Protein 3BEV (pdb70)

B-factor: mean 26.16, std 9.42, range [7.34, 60.0]

InterPro domains:
  IPR001039 MHC class I alpha chain, alpha1 alpha2 domains [PR01638] (79-108)
  IPR001039 MHC class I alpha chain, alpha1 alpha2 domains [PR01638] (110-126)
  IPR001039 MHC class I alpha chain, alpha1 alpha2 domains [PR01638] (130-147)
  IPR001039 MHC class I alpha chain, alpha1 alpha2 domains [PR01638] (175-193)
  IPR003006 Immunoglobulin/major histocompatibility complex, conserved site [PS00290] (274-280)
  IPR003597 Immunoglobulin C1-set [PF07654] (217-283)
  IPR003597 Immunoglobulin C1-set [SM00407] (215-286)
  IPR007110 Immunoglobulin-like domain [PS50835] (203-282)
  IPR011161 MHC class I-like antigen recognition-like [PF00129] (23-197)
  IPR011162 MHC classes I/II-like antigen recognition protein [SSF54452] (21-196)
  IPR013783 Immunoglobulin-like fold [G3DSA:2.60.40.10] (200-289)
  IPR036179 Immunoglobulin-like domain superfamily [SSF48726] (212-293)
  IPR037055 MHC class I-like antigen recognition-like superfamily [G3DSA:3.30.500.10] (20-199)
  IPR050208 Antigen-presenting and immune regulatory MHC class I-related [PTHR16675] (13-325)

GO terms:
  GO:0009986 cell surface (C, IDA)
  GO:0042605 peptide antigen binding (F, IDA)

Sequence (384 aa):
ELHTLRYIRTAMTDPGPGLPWFVDVGYVDGELFMHYNSTARRAVPRTEWIAANTDQQYWDRETQIVQGSEQINRENLDILRRRYNQTGGSHTVQWMSGCDILEDGTIRGYHQAAYDGRDFVAFDKGTMTLTAAVPEAVPTKRKWEEGGYAEGLKQYLEETCVEWLRRYVEYGKAELGRRERPEVRVWGKEADGILTLSCRAHGFYPRPIVVSWLKDGAVRGQDAQSGGIVPNGDGTYHTWVTIDAQPGDGDKYQCRVEHASLPQPGLYSWRSGGMDLTPKVQVYSRFPASAGTKNVLNCFAAGFHPPKISITLMKDGVPMEGAQYSDMSFNDDWTFQRLVHADFTPSSGSTYACKVEHETLKEPQVYKWDPEFGHAEEYGAETL

Structure (mmCIF, N/CA/C/O backbone):
data_3BEV
#
_entry.id   3BEV
#
_cell.length_a   71.306
_cell.length_b   72.199
_cell.length_c   72.711
_cell.angle_alpha   90.000
_cell.angle_beta   90.000
_cell.angle_gamma   90.000
#
_symmetry.space_group_name_H-M   'P 21 21 21'
#
loop_
_entity.id
_entity.type
_entity.pdbx_description
1 polymer 'Major histocompatibility complex class I glycoprotein haplotype B21'
2 polymer Beta-2-microglobulin
3 polymer 'Hemoglobin subunit alpha-A'
4 water water
#
loop_
_atom_site.group_PDB
_atom_site.id
_atom_site.type_symbol
_atom_site.label_atom_id
_atom_site.label_alt_id
_atom_site.label_comp_id
_atom_site.label_asym_id
_atom_site.label_entity_id
_atom_site.label_seq_id
_atom_site.pdbx_PDB_ins_code
_atom_site.Cartn_x
_atom_site.Cartn_y
_atom_site.Cartn_z
_atom_site.occupancy
_atom_site.B_iso_or_equiv
_atom_site.auth_seq_id
_atom_site.auth_comp_id
_atom_site.auth_asym_id
_atom_site.auth_atom_id
_atom_site.pdbx_PDB_model_num
ATOM 1 N N . GLU A 1 1 ? -2.255 21.730 18.244 1.00 51.20 1 GLU A N 1
ATOM 2 C CA . GLU A 1 1 ? -1.683 20.973 17.092 1.00 52.25 1 GLU A CA 1
ATOM 3 C C . GLU A 1 1 ? -1.934 21.789 15.804 1.00 49.95 1 GLU A C 1
ATOM 4 O O . GLU A 1 1 ? -1.829 23.023 15.828 1.00 50.20 1 GLU A O 1
ATOM 10 N N . LEU A 1 2 ? -2.255 21.119 14.696 1.00 48.10 2 LEU A N 1
ATOM 11 C CA . LEU A 1 2 ? -2.537 21.741 13.417 1.00 44.98 2 LEU A CA 1
ATOM 12 C C . LEU A 1 2 ? -3.888 21.212 13.012 1.00 42.17 2 LEU A C 1
ATOM 13 O O . LEU A 1 2 ? -4.167 20.004 13.067 1.00 42.15 2 LEU A O 1
ATOM 18 N N . HIS A 1 3 ? -4.700 22.180 12.611 1.00 36.57 3 HIS A N 1
ATOM 19 C CA . HIS A 1 3 ? -6.052 21.947 12.151 1.00 34.76 3 HIS A CA 1
ATOM 20 C C . HIS A 1 3 ? -6.178 22.618 10.788 1.00 32.43 3 HIS A C 1
ATOM 21 O O . HIS A 1 3 ? -5.577 23.670 10.512 1.00 33.53 3 HIS A O 1
ATOM 28 N N . THR A 1 4 ? -6.973 21.959 9.953 1.00 28.71 4 THR A N 1
ATOM 29 C CA . THR A 1 4 ? -7.239 22.367 8.583 1.00 25.86 4 THR A CA 1
ATOM 30 C C . THR A 1 4 ? -8.738 22.403 8.333 1.00 24.27 4 THR A C 1
ATOM 31 O O . THR A 1 4 ? -9.468 21.535 8.818 1.00 24.52 4 THR A O 1
ATOM 35 N N . LEU A 1 5 ? -9.163 23.422 7.586 1.00 22.55 5 LEU A N 1
ATOM 36 C CA . LEU A 1 5 ? -10.541 23.569 7.112 1.00 23.01 5 LEU A CA 1
ATOM 37 C C . LEU A 1 5 ? -10.432 23.605 5.590 1.00 20.09 5 LEU A C 1
ATOM 38 O O . LEU A 1 5 ? -9.692 24.424 5.045 1.00 24.27 5 LEU A O 1
ATOM 43 N N . ARG A 1 6 ? -11.168 22.711 4.936 1.00 22.54 6 ARG A N 1
ATOM 44 C CA . ARG A 1 6 ? -11.163 22.572 3.476 1.00 24.60 6 ARG A CA 1
ATOM 45 C C . ARG A 1 6 ? -12.536 22.448 2.850 1.00 21.28 6 ARG A C 1
ATOM 46 O O . ARG A 1 6 ? -13.329 21.616 3.281 1.00 24.50 6 ARG A O 1
ATOM 54 N N . TYR A 1 7 ? -12.783 23.286 1.845 1.00 20.86 7 TYR A N 1
ATOM 55 C CA . TYR A 1 7 ? -13.987 23.202 1.020 1.00 19.11 7 TYR A CA 1
ATOM 56 C C . TYR A 1 7 ? -13.542 22.927 -0.408 1.00 17.80 7 TYR A C 1
ATOM 57 O O . TYR A 1 7 ? -12.781 23.710 -0.983 1.00 20.62 7 TYR A O 1
ATOM 66 N N . ILE A 1 8 ? -14.016 21.807 -0.946 1.00 18.81 8 ILE A N 1
ATOM 67 C CA . ILE A 1 8 ? -13.716 21.409 -2.331 1.00 21.35 8 ILE A CA 1
ATOM 68 C C . ILE A 1 8 ? -15.046 21.354 -3.101 1.00 19.46 8 ILE A C 1
ATOM 69 O O . ILE A 1 8 ? -16.036 20.852 -2.570 1.00 20.52 8 ILE A O 1
ATOM 74 N N . ARG A 1 9 ? -15.041 21.865 -4.331 1.00 17.82 9 ARG A N 1
ATOM 75 C CA . ARG A 1 9 ? -16.209 21.923 -5.208 1.00 17.88 9 ARG A CA 1
ATOM 76 C C . ARG A 1 9 ? -15.812 21.555 -6.627 1.00 18.22 9 ARG A C 1
ATOM 77 O O . ARG A 1 9 ? -14.725 21.933 -7.088 1.00 14.24 9 ARG A O 1
ATOM 85 N N . THR A 1 10 ? -16.702 20.826 -7.298 1.00 16.54 10 THR A N 1
ATOM 86 C CA . THR A 1 10 ? -16.520 20.424 -8.696 1.00 17.61 10 THR A CA 1
ATOM 87 C C . THR A 1 10 ? -17.811 20.690 -9.462 1.00 19.25 10 THR A C 1
ATOM 88 O O . THR A 1 10 ? -18.891 20.309 -9.005 1.00 19.07 10 THR A O 1
ATOM 92 N N . ALA A 1 11 ? -17.659 21.347 -10.610 1.00 18.06 11 ALA A N 1
ATOM 93 C CA . ALA A 1 11 ? -18.717 21.579 -11.584 1.00 17.47 11 ALA A CA 1
ATOM 94 C C . ALA A 1 11 ? -18.246 20.811 -12.807 1.00 17.30 11 ALA A C 1
ATOM 95 O O . ALA A 1 11 ? -17.155 21.070 -13.320 1.00 19.91 11 ALA A O 1
ATOM 97 N N . MET A 1 12 ? -19.075 19.872 -13.258 1.00 16.62 12 MET A N 1
ATOM 98 C CA . MET A 1 12 ? -18.764 18.988 -14.397 1.00 19.10 12 MET A CA 1
ATOM 99 C C . MET A 1 12 ? -19.872 18.935 -15.445 1.00 19.79 12 MET A C 1
ATOM 100 O O . MET A 1 12 ? -21.055 18.923 -15.120 1.00 22.07 12 MET A O 1
ATOM 105 N N . THR A 1 13 ? -19.445 18.903 -16.704 1.00 19.95 13 THR A N 1
ATOM 106 C CA . THR A 1 13 ? -20.334 18.786 -17.864 1.00 21.42 13 THR A CA 1
ATOM 107 C C . THR A 1 13 ? -20.893 17.365 -17.992 1.00 22.89 13 THR A C 1
ATOM 108 O O . THR A 1 13 ? -21.997 17.178 -18.517 1.00 21.17 13 THR A O 1
ATOM 112 N N . ASP A 1 14 ? -20.122 16.391 -17.499 1.00 20.36 14 ASP A N 1
ATOM 113 C CA . ASP A 1 14 ? -20.396 14.958 -17.608 1.00 21.04 14 ASP A CA 1
ATOM 114 C C . ASP A 1 14 ? -20.064 14.158 -16.317 1.00 20.20 14 ASP A C 1
ATOM 115 O O . ASP A 1 14 ? -19.020 13.488 -16.257 1.00 19.38 14 ASP A O 1
ATOM 120 N N . PRO A 1 15 ? -20.933 14.225 -15.273 1.00 18.67 15 PRO A N 1
ATOM 121 C CA . PRO A 1 15 ? -20.720 13.517 -13.976 1.00 20.37 15 PRO A CA 1
ATOM 122 C C . PRO A 1 15 ? -20.701 11.969 -13.848 1.00 22.30 15 PRO A C 1
ATOM 123 O O . PRO A 1 15 ? -19.862 11.513 -13.081 1.00 27.91 15 PRO A O 1
ATOM 127 N N . GLY A 1 16 ? -21.482 11.075 -14.457 1.00 26.52 16 GLY A N 1
ATOM 128 C CA . GLY A 1 16 ? -22.570 11.211 -15.404 1.00 30.12 16 GLY A CA 1
ATOM 129 C C . GLY A 1 16 ? -23.917 10.628 -14.991 1.00 30.21 16 GLY A C 1
ATOM 130 O O . GLY A 1 16 ? -24.587 11.278 -14.179 1.00 31.51 16 GLY A O 1
ATOM 131 N N . PRO A 1 17 ? -24.312 9.436 -15.519 1.00 31.52 17 PRO A N 1
ATOM 132 C CA . PRO A 1 17 ? -25.637 8.791 -15.334 1.00 29.85 17 PRO A CA 1
ATOM 133 C C . PRO A 1 17 ? -26.190 8.785 -13.899 1.00 28.08 17 PRO A C 1
ATOM 134 O O . PRO A 1 17 ? -25.674 8.097 -13.011 1.00 29.73 17 PRO A O 1
ATOM 138 N N . GLY A 1 18 ? -27.242 9.580 -13.712 1.00 28.52 18 GLY A N 1
ATOM 139 C CA . GLY A 1 18 ? -27.926 9.766 -12.425 1.00 30.26 18 GLY A CA 1
ATOM 140 C C . GLY A 1 18 ? -27.117 10.382 -11.292 1.00 30.79 18 GLY A C 1
ATOM 141 O O . GLY A 1 18 ? -27.497 10.248 -10.121 1.00 30.00 18 GLY A O 1
ATOM 142 N N . LEU A 1 19 ? -26.016 11.045 -11.649 1.00 27.87 19 LEU A N 1
ATOM 143 C CA . LEU A 1 19 ? -25.106 11.717 -10.719 1.00 25.81 19 LEU A CA 1
ATOM 144 C C . LEU A 1 19 ? -25.178 13.243 -10.864 1.00 23.23 19 LEU A C 1
ATOM 145 O O . LEU A 1 19 ? -25.308 13.721 -11.993 1.00 22.06 19 LEU A O 1
ATOM 150 N N . PRO A 1 20 ? -25.105 14.004 -9.744 1.00 24.29 20 PRO A N 1
ATOM 151 C CA . PRO A 1 20 ? -25.145 15.480 -9.794 1.00 21.86 20 PRO A CA 1
ATOM 152 C C . PRO A 1 20 ? -23.933 16.102 -10.498 1.00 20.64 20 PRO A C 1
ATOM 153 O O . PRO A 1 20 ? -22.808 15.636 -10.292 1.00 20.36 20 PRO A O 1
ATOM 157 N N . TRP A 1 21 ? -24.186 17.132 -11.308 1.00 20.14 21 TRP A N 1
ATOM 158 C CA . TRP A 1 21 ? -23.151 17.847 -12.078 1.00 20.78 21 TRP A CA 1
ATOM 159 C C . TRP A 1 21 ? -22.295 18.778 -11.201 1.00 19.83 21 TRP A C 1
ATOM 160 O O . TRP A 1 21 ? -21.181 19.137 -11.586 1.00 19.55 21 TRP A O 1
ATOM 171 N N . PHE A 1 22 ? -22.821 19.177 -10.042 1.00 19.44 22 PHE A N 1
ATOM 172 C CA . PHE A 1 22 ? -22.119 20.037 -9.089 1.00 16.92 22 PHE A CA 1
ATOM 173 C C . PHE A 1 22 ? -22.169 19.420 -7.698 1.00 20.04 22 PHE A C 1
ATOM 174 O O . PHE A 1 22 ? -23.247 19.061 -7.211 1.00 22.00 22 PHE A O 1
ATOM 182 N N . VAL A 1 23 ? -20.994 19.307 -7.086 1.00 18.82 23 VAL A N 1
ATOM 183 C CA . VAL A 1 23 ? -20.841 18.774 -5.723 1.00 19.58 23 VAL A CA 1
ATOM 184 C C . VAL A 1 23 ? -19.846 19.623 -4.942 1.00 20.25 23 VAL A C 1
ATOM 185 O O . VAL A 1 23 ? -18.805 20.018 -5.469 1.00 16.91 23 VAL A O 1
ATOM 189 N N . ASP A 1 24 ? -20.209 19.883 -3.692 1.00 19.41 24 ASP A N 1
ATOM 190 C CA . ASP A 1 24 ? -19.419 20.637 -2.721 1.00 19.45 24 ASP A CA 1
ATOM 191 C C . ASP A 1 24 ? -19.381 19.791 -1.454 1.00 18.27 24 ASP A C 1
ATOM 192 O O . ASP A 1 24 ? -20.408 19.274 -1.022 1.00 17.36 24 ASP A O 1
ATOM 197 N N . VAL A 1 25 ? -18.184 19.667 -0.891 1.00 19.06 25 VAL A N 1
ATOM 198 C CA . VAL A 1 25 ? -17.916 18.909 0.336 1.00 22.89 25 VAL A CA 1
ATOM 199 C C . VAL A 1 25 ? -16.898 19.628 1.220 1.00 21.80 25 VAL A C 1
ATOM 200 O O . VAL A 1 25 ? -15.926 20.204 0.722 1.00 20.79 25 VAL A O 1
ATOM 204 N N . GLY A 1 26 ? -17.154 19.577 2.525 1.00 22.08 26 GLY A N 1
ATOM 205 C CA . GLY A 1 26 ? -16.320 20.207 3.551 1.00 19.78 26 GLY A CA 1
ATOM 206 C C . GLY A 1 26 ? -15.542 19.237 4.414 1.00 19.32 26 GLY A C 1
ATOM 207 O O . GLY A 1 26 ? -16.062 18.173 4.747 1.00 18.94 26 GLY A O 1
ATOM 208 N N . TYR A 1 27 ? -14.318 19.628 4.771 1.00 20.25 27 TYR A N 1
ATOM 209 C CA . TYR A 1 27 ? -13.401 18.818 5.581 1.00 23.05 27 TYR A CA 1
ATOM 210 C C . TYR A 1 27 ? -12.737 19.562 6.744 1.00 22.06 27 TYR A C 1
ATOM 211 O O . TYR A 1 27 ? -12.192 20.654 6.552 1.00 20.76 27 TYR A O 1
ATOM 220 N N . VAL A 1 28 ? -12.800 18.948 7.927 1.00 24.77 28 VAL A N 1
ATOM 221 C CA . VAL A 1 28 ? -12.123 19.411 9.153 1.00 26.80 28 VAL A CA 1
ATOM 222 C C . VAL A 1 28 ? -11.147 18.287 9.505 1.00 24.71 28 VAL A C 1
ATOM 223 O O . VAL A 1 28 ? -11.583 17.164 9.768 1.00 25.08 28 VAL A O 1
ATOM 227 N N . ASP A 1 29 ? -9.853 18.623 9.498 1.00 28.80 29 ASP A N 1
ATOM 228 C CA . ASP A 1 29 ? -8.684 17.755 9.782 1.00 32.71 29 ASP A CA 1
ATOM 229 C C . ASP A 1 29 ? -8.643 16.491 8.901 1.00 34.02 29 ASP A C 1
ATOM 230 O O . ASP A 1 29 ? -8.180 15.419 9.329 1.00 32.17 29 ASP A O 1
ATOM 235 N N . GLY A 1 30 ? -9.136 16.658 7.672 1.00 32.13 30 GLY A N 1
ATOM 236 C CA . GLY A 1 30 ? -9.271 15.609 6.667 1.00 32.21 30 GLY A CA 1
ATOM 237 C C . GLY A 1 30 ? -10.564 14.819 6.753 1.00 30.17 30 GLY A C 1
ATOM 238 O O . GLY A 1 30 ? -10.771 13.919 5.934 1.00 31.53 30 GLY A O 1
ATOM 239 N N . GLU A 1 31 ? -11.425 15.141 7.719 1.00 31.17 31 GLU A N 1
ATOM 240 C CA . GLU A 1 31 ? -12.703 14.436 7.919 1.00 30.29 31 GLU A CA 1
ATOM 241 C C . GLU A 1 31 ? -13.897 15.210 7.372 1.00 29.90 31 GLU A C 1
ATOM 242 O O . GLU A 1 31 ? -14.102 16.379 7.725 1.00 29.00 31 GLU A O 1
ATOM 248 N N . LEU A 1 32 ? -14.650 14.515 6.517 1.00 28.43 32 LEU A N 1
ATOM 249 C CA . LEU A 1 32 ? -15.872 14.991 5.869 1.00 30.57 32 LEU A CA 1
ATOM 250 C C . LEU A 1 32 ? -16.932 15.346 6.905 1.00 30.35 32 LEU A C 1
ATOM 251 O O . LEU A 1 32 ? -17.241 14.493 7.734 1.00 28.54 32 LEU A O 1
ATOM 256 N N . PHE A 1 33 ? -17.457 16.573 6.843 1.00 30.75 33 PHE A N 1
ATOM 257 C CA . PHE A 1 33 ? -18.486 17.049 7.788 1.00 30.46 33 PHE A CA 1
ATOM 258 C C . PHE A 1 33 ? -19.701 17.718 7.115 1.00 29.53 33 PHE A C 1
ATOM 259 O O . PHE A 1 33 ? -20.763 17.812 7.740 1.00 30.00 33 PHE A O 1
ATOM 267 N N . MET A 1 34 ? -19.556 18.178 5.872 1.00 27.78 34 MET A N 1
ATOM 268 C CA . MET A 1 34 ? -20.681 18.765 5.130 1.00 25.23 34 MET A CA 1
ATOM 269 C C . MET A 1 34 ? -20.646 18.344 3.654 1.00 23.54 34 MET A C 1
ATOM 270 O O . MET A 1 34 ? -19.590 18.035 3.095 1.00 23.50 34 MET A O 1
ATOM 275 N N . HIS A 1 35 ? -21.834 18.358 3.059 1.00 20.96 35 HIS A N 1
ATOM 276 C CA . HIS A 1 35 ? -22.065 18.024 1.660 1.00 23.99 35 HIS A CA 1
ATOM 277 C C . HIS A 1 35 ? -23.192 18.865 1.078 1.00 23.42 35 HIS A C 1
ATOM 278 O O . HIS A 1 35 ? -24.142 19.217 1.782 1.00 25.00 35 HIS A O 1
ATOM 285 N N . TYR A 1 36 ? -23.036 19.164 -0.209 1.00 21.69 36 TYR A N 1
ATOM 286 C CA . TYR A 1 36 ? -24.011 19.826 -1.069 1.00 22.10 36 TYR A CA 1
ATOM 287 C C . TYR A 1 36 ? -23.880 19.221 -2.454 1.00 21.60 36 TYR A C 1
ATOM 288 O O . TYR A 1 36 ? -22.757 19.010 -2.927 1.00 22.27 36 TYR A O 1
ATOM 297 N N . ASN A 1 37 ? -25.021 18.950 -3.085 1.00 21.62 37 ASN A N 1
ATOM 298 C CA . ASN A 1 37 ? -25.045 18.576 -4.511 1.00 23.81 37 ASN A CA 1
ATOM 299 C C . ASN A 1 37 ? -26.173 19.356 -5.221 1.00 24.43 37 ASN A C 1
ATOM 300 O O . ASN A 1 37 ? -27.129 19.805 -4.572 1.00 22.86 37 ASN A O 1
ATOM 305 N N . SER A 1 38 ? -26.036 19.487 -6.542 1.00 23.14 38 SER A N 1
ATOM 306 C CA . SER A 1 38 ? -26.993 20.179 -7.418 1.00 22.10 38 SER A CA 1
ATOM 307 C C . SER A 1 38 ? -28.387 19.528 -7.585 1.00 25.24 38 SER A C 1
ATOM 308 O O . SER A 1 38 ? -29.282 20.167 -8.147 1.00 24.13 38 SER A O 1
ATOM 311 N N . THR A 1 39 ? -28.578 18.292 -7.115 1.00 26.06 39 THR A N 1
ATOM 312 C CA . THR A 1 39 ? -29.868 17.586 -7.206 1.00 29.48 39 THR A CA 1
ATOM 313 C C . THR A 1 39 ? -30.723 17.957 -5.980 1.00 31.50 39 THR A C 1
ATOM 314 O O . THR A 1 39 ? -31.863 18.405 -6.155 1.00 34.08 39 THR A O 1
ATOM 318 N N . ALA A 1 40 ? -30.173 17.770 -4.778 1.00 31.47 40 ALA A N 1
ATOM 319 C CA . ALA A 1 40 ? -30.819 18.117 -3.508 1.00 32.76 40 ALA A CA 1
ATOM 320 C C . ALA A 1 40 ? -30.950 19.631 -3.333 1.00 32.75 40 ALA A C 1
ATOM 321 O O . ALA A 1 40 ? -31.997 20.106 -2.885 1.00 32.07 40 ALA A O 1
ATOM 323 N N . ARG A 1 41 ? -29.883 20.348 -3.697 1.00 32.33 41 ARG A N 1
ATOM 324 C CA . ARG A 1 41 ? -29.692 21.814 -3.615 1.00 32.15 41 ARG A CA 1
ATOM 325 C C . ARG A 1 41 ? -29.713 22.294 -2.150 1.00 32.58 41 ARG A C 1
ATOM 326 O O . ARG A 1 41 ? -30.119 23.425 -1.869 1.00 32.39 41 ARG A O 1
ATOM 334 N N . ARG A 1 42 ? -29.263 21.430 -1.235 1.00 30.44 42 ARG A N 1
ATOM 335 C CA . ARG A 1 42 ? -29.198 21.726 0.199 1.00 31.33 42 ARG A CA 1
ATOM 336 C C . ARG A 1 42 ? -27.868 21.286 0.810 1.00 27.85 42 ARG A C 1
ATOM 337 O O . ARG A 1 42 ? -27.363 20.202 0.491 1.00 27.90 42 ARG A O 1
ATOM 345 N N . ALA A 1 43 ? -27.329 22.148 1.674 1.00 23.56 43 ALA A N 1
ATOM 346 C CA . ALA A 1 43 ? -26.123 21.892 2.463 1.00 23.21 43 ALA A CA 1
ATOM 347 C C . ALA A 1 43 ? -26.591 20.995 3.612 1.00 26.82 43 ALA A C 1
ATOM 348 O O . ALA A 1 43 ? -27.596 21.309 4.270 1.00 24.77 43 ALA A O 1
ATOM 350 N N . VAL A 1 44 ? -25.858 19.899 3.830 1.00 26.41 44 VAL A N 1
ATOM 351 C CA . VAL A 1 44 ? -26.223 18.815 4.757 1.00 29.43 44 VAL A CA 1
ATOM 352 C C . VAL A 1 44 ? -25.108 18.353 5.724 1.00 30.56 44 VAL A C 1
ATOM 353 O O . VAL A 1 44 ? -23.946 18.333 5.304 1.00 30.47 44 VAL A O 1
ATOM 357 N N . PRO A 1 45 ? -25.449 17.994 6.992 1.00 31.24 45 PRO A N 1
ATOM 358 C CA . PRO A 1 45 ? -24.413 17.502 7.921 1.00 30.43 45 PRO A CA 1
ATOM 359 C C . PRO A 1 45 ? -23.959 16.078 7.592 1.00 28.14 45 PRO A C 1
ATOM 360 O O . PRO A 1 45 ? -24.796 15.250 7.219 1.00 31.03 45 PRO A O 1
ATOM 364 N N . ARG A 1 46 ? -22.659 15.816 7.729 1.00 30.76 46 ARG A N 1
ATOM 365 C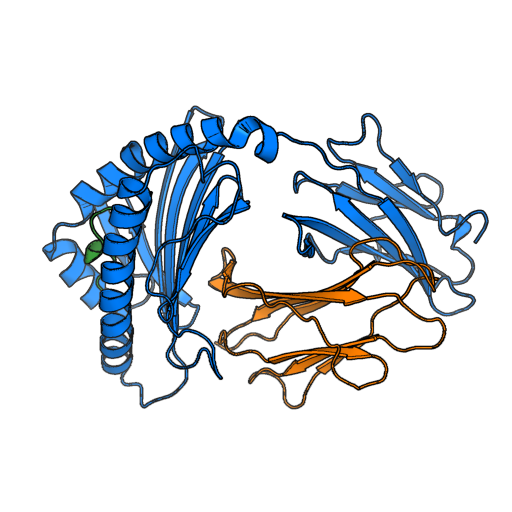 CA . ARG A 1 46 ? -22.089 14.477 7.463 1.00 32.14 46 ARG A CA 1
ATOM 366 C C . ARG A 1 46 ? -21.464 13.777 8.684 1.00 34.20 46 ARG A C 1
ATOM 367 O O . ARG A 1 46 ? -21.095 12.598 8.585 1.00 37.18 46 ARG A O 1
ATOM 375 N N . THR A 1 47 ? -21.359 14.500 9.802 1.00 34.11 47 THR A N 1
ATOM 376 C CA . THR A 1 47 ? -20.902 13.978 11.099 1.00 33.77 47 THR A CA 1
ATOM 377 C C . THR A 1 47 ? -21.915 14.355 12.184 1.00 36.05 47 THR A C 1
ATOM 378 O O . THR A 1 47 ? -22.667 15.330 12.023 1.00 35.36 47 THR A O 1
ATOM 382 N N . GLU A 1 48 ? -21.916 13.571 13.267 1.00 34.74 48 GLU A N 1
ATOM 383 C CA . GLU A 1 48 ? -22.771 13.780 14.436 1.00 34.94 48 GLU A CA 1
ATOM 384 C C . GLU A 1 48 ? -22.372 15.071 15.152 1.00 31.93 48 GLU A C 1
ATOM 385 O O . GLU A 1 48 ? -23.257 15.801 15.578 1.00 31.65 48 GLU A O 1
ATOM 391 N N . TRP A 1 49 ? -21.070 15.339 15.273 1.00 30.78 49 TRP A N 1
ATOM 392 C CA . TRP A 1 49 ? -20.547 16.511 15.988 1.00 32.34 49 TRP A CA 1
ATOM 393 C C . TRP A 1 49 ? -20.903 17.866 15.361 1.00 33.59 49 TRP A C 1
ATOM 394 O O . TRP A 1 49 ? -21.029 18.831 16.115 1.00 33.67 49 TRP A O 1
ATOM 405 N N . ILE A 1 50 ? -21.063 17.954 14.038 1.00 31.55 50 ILE A N 1
ATOM 406 C CA . ILE A 1 50 ? -21.442 19.223 13.379 1.00 30.93 50 ILE A CA 1
ATOM 407 C C . ILE A 1 50 ? -22.954 19.472 13.559 1.00 30.88 50 ILE A C 1
ATOM 408 O O . ILE A 1 50 ? -23.349 20.608 13.839 1.00 33.41 50 ILE A O 1
ATOM 413 N N . ALA A 1 51 ? -23.761 18.421 13.395 1.00 30.76 51 ALA A N 1
ATOM 414 C CA . ALA A 1 51 ? -25.195 18.438 13.667 1.00 35.56 51 ALA A CA 1
ATOM 415 C C . ALA A 1 51 ? -25.315 18.515 15.196 1.00 38.24 51 ALA A C 1
ATOM 416 O O . ALA A 1 51 ? -24.403 18.062 15.893 1.00 40.09 51 ALA A O 1
ATOM 418 N N . ALA A 1 52 ? -26.400 19.084 15.728 1.00 41.30 52 ALA A N 1
ATOM 419 C CA . ALA A 1 52 ? -26.639 19.281 17.189 1.00 42.00 52 ALA A CA 1
ATOM 420 C C . ALA A 1 52 ? -25.634 20.218 17.910 1.00 40.92 52 ALA A C 1
ATOM 421 O O . ALA A 1 52 ? -25.661 20.364 19.140 1.00 42.19 52 ALA A O 1
ATOM 423 N N . ASN A 1 53 ? -24.759 20.842 17.119 1.00 37.55 53 ASN A N 1
ATOM 424 C CA . ASN A 1 53 ? -23.815 21.908 17.484 1.00 35.01 53 ASN A CA 1
ATOM 425 C C . ASN A 1 53 ? -24.050 23.115 16.564 1.00 31.64 53 ASN A C 1
ATOM 426 O O . ASN A 1 53 ? -23.405 24.162 16.701 1.00 31.53 53 ASN A O 1
ATOM 431 N N . THR A 1 54 ? -24.989 22.927 15.635 1.00 27.01 54 THR A N 1
ATOM 432 C CA . THR A 1 54 ? -25.461 23.892 14.645 1.00 31.60 54 THR A CA 1
ATOM 433 C C . THR A 1 54 ? -26.979 23.798 14.545 1.00 32.78 54 THR A C 1
ATOM 434 O O . THR A 1 54 ? -27.554 22.702 14.600 1.00 32.34 54 THR A O 1
ATOM 438 N N . ASP A 1 55 ? -27.593 24.970 14.395 1.00 36.67 55 ASP A N 1
ATOM 439 C CA . ASP A 1 55 ? -29.039 25.168 14.241 1.00 39.14 55 ASP A CA 1
ATOM 440 C C . ASP A 1 55 ? -29.425 25.238 12.758 1.00 41.09 55 ASP A C 1
ATOM 441 O O . ASP A 1 55 ? -28.539 25.154 11.894 1.00 41.52 55 ASP A O 1
ATOM 446 N N . GLN A 1 56 ? -30.723 25.388 12.478 1.00 42.40 56 GLN A N 1
ATOM 447 C CA . GLN A 1 56 ? -31.262 25.513 11.114 1.00 44.39 56 GLN A CA 1
ATOM 448 C C . GLN A 1 56 ? -30.737 26.684 10.291 1.00 44.73 56 GLN A C 1
ATOM 449 O O . GLN A 1 56 ? -30.568 26.506 9.081 1.00 45.13 56 GLN A O 1
ATOM 455 N N . GLN A 1 57 ? -30.486 27.833 10.931 1.00 45.42 57 GLN A N 1
ATOM 456 C CA . GLN A 1 57 ? -29.979 29.054 10.264 1.00 45.42 57 GLN A CA 1
ATOM 457 C C . GLN A 1 57 ? -28.544 28.872 9.737 1.00 40.87 57 GLN A C 1
ATOM 458 O O . GLN A 1 57 ? -28.181 29.549 8.773 1.00 38.43 57 GLN A O 1
ATOM 464 N N . TYR A 1 58 ? -27.760 27.988 10.361 1.00 38.13 58 TYR A N 1
ATOM 465 C CA . TYR A 1 58 ? -26.405 27.648 9.924 1.00 34.40 58 TYR A CA 1
ATOM 466 C C . TYR A 1 58 ? -26.505 26.983 8.543 1.00 33.81 58 TYR A C 1
ATOM 467 O O . TYR A 1 58 ? -25.855 27.449 7.601 1.00 34.51 58 TYR A O 1
ATOM 476 N N . TRP A 1 59 ? -27.315 25.923 8.457 1.00 33.10 59 TRP A N 1
ATOM 477 C CA . TRP A 1 59 ? -27.510 25.125 7.234 1.00 32.06 59 TRP A CA 1
ATOM 478 C C . TRP A 1 59 ? -28.244 25.909 6.144 1.00 32.44 59 TRP A C 1
ATOM 479 O O . TRP A 1 59 ? -27.976 25.643 4.971 1.00 29.70 59 TRP A O 1
ATOM 490 N N . ASP A 1 60 ? -29.126 26.835 6.529 1.00 31.28 60 ASP A N 1
ATOM 491 C CA . ASP A 1 60 ? -29.836 27.727 5.604 1.00 30.77 60 ASP A CA 1
ATOM 492 C C . ASP A 1 60 ? -28.864 28.718 4.950 1.00 29.97 60 ASP A C 1
ATOM 493 O O . ASP A 1 60 ? -28.978 28.962 3.744 1.00 29.34 60 ASP A O 1
ATOM 498 N N . ARG A 1 61 ? -27.934 29.265 5.741 1.00 29.15 61 ARG A N 1
ATOM 499 C CA . ARG A 1 61 ? -26.899 30.202 5.282 1.00 30.13 61 ARG A CA 1
ATOM 500 C C . ARG A 1 61 ? -25.898 29.478 4.371 1.00 29.35 61 ARG A C 1
ATOM 501 O O . ARG A 1 61 ? -25.481 30.048 3.362 1.00 26.06 61 ARG A O 1
ATOM 509 N N . GLU A 1 62 ? -25.534 28.245 4.734 1.00 29.08 62 GLU A N 1
ATOM 510 C CA . GLU A 1 62 ? -24.626 27.387 3.956 1.00 28.63 62 GLU A CA 1
ATOM 511 C C . GLU A 1 62 ? -25.245 26.987 2.616 1.00 27.45 62 GLU A C 1
ATOM 512 O O . GLU A 1 62 ? -24.538 26.997 1.606 1.00 28.87 62 GLU A O 1
ATOM 518 N N . THR A 1 63 ? -26.536 26.651 2.630 1.00 25.33 63 THR A N 1
ATOM 519 C CA . THR A 1 63 ? -27.324 26.282 1.448 1.00 24.52 63 THR A CA 1
ATOM 520 C C . THR A 1 63 ? -27.320 27.425 0.427 1.00 23.66 63 THR A C 1
ATOM 521 O O . THR A 1 63 ? -27.005 27.158 -0.733 1.00 19.71 63 THR A O 1
ATOM 525 N N . GLN A 1 64 ? -27.654 28.641 0.874 1.00 23.60 64 GLN A N 1
ATOM 526 C CA . GLN A 1 64 ? -27.705 29.866 0.057 1.00 24.89 64 GLN A CA 1
ATOM 527 C C . GLN A 1 64 ? -26.359 30.192 -0.600 1.00 22.98 64 GLN A C 1
ATOM 528 O O . GLN A 1 64 ? -26.348 30.484 -1.793 1.00 21.22 64 GLN A O 1
ATOM 534 N N . ILE A 1 65 ? -25.267 30.133 0.166 1.00 21.18 65 ILE A N 1
ATOM 535 C CA . ILE A 1 65 ? -23.905 30.388 -0.326 1.00 23.33 65 ILE A CA 1
ATOM 536 C C . ILE A 1 65 ? -23.516 29.369 -1.416 1.00 21.70 65 ILE A C 1
ATOM 537 O O . ILE A 1 65 ? -23.039 29.790 -2.473 1.00 20.71 65 ILE A O 1
ATOM 542 N N . VAL A 1 66 ? -23.729 28.074 -1.157 1.00 19.69 66 VAL A N 1
ATOM 543 C CA . VAL A 1 66 ? -23.344 26.993 -2.093 1.00 20.39 66 VAL A CA 1
ATOM 544 C C . VAL A 1 66 ? -24.268 27.016 -3.333 1.00 20.09 66 VAL A C 1
ATOM 545 O O . VAL A 1 66 ? -23.808 26.647 -4.425 1.00 17.38 66 VAL A O 1
ATOM 549 N N . GLN A 1 67 ? -25.528 27.434 -3.175 1.00 18.56 67 GLN A N 1
ATOM 550 C CA . GLN A 1 67 ? -26.427 27.646 -4.325 1.00 21.01 67 GLN A CA 1
ATOM 551 C C . GLN A 1 67 ? -25.865 28.747 -5.237 1.00 16.44 67 GLN A C 1
ATOM 552 O O . GLN A 1 67 ? -25.978 28.650 -6.461 1.00 15.97 67 GLN A O 1
ATOM 558 N N . GLY A 1 68 ? -25.268 29.770 -4.622 1.00 16.33 68 GLY A N 1
ATOM 559 C CA . GLY A 1 68 ? -24.587 30.870 -5.306 1.00 17.94 68 GLY A CA 1
ATOM 560 C C . GLY A 1 68 ? -23.351 30.334 -6.020 1.00 18.62 68 GLY A C 1
ATOM 561 O O . GLY A 1 68 ? -23.149 30.665 -7.188 1.00 17.87 68 GLY A O 1
ATOM 562 N N . SER A 1 69 ? -22.547 29.522 -5.323 1.00 15.45 69 SER A N 1
ATOM 563 C CA . SER A 1 69 ? -21.348 28.855 -5.862 1.00 15.67 69 SER A CA 1
ATOM 564 C C . SER A 1 69 ? -21.664 27.976 -7.078 1.00 13.89 69 SER A C 1
ATOM 565 O O . SER A 1 69 ? -20.953 28.022 -8.089 1.00 14.37 69 SER A O 1
ATOM 568 N N . GLU A 1 70 ? -22.730 27.186 -6.954 1.00 14.89 70 GLU A N 1
ATOM 569 C CA . GLU A 1 70 ? -23.239 26.310 -8.008 1.00 17.22 70 GLU A CA 1
ATOM 570 C C . GLU A 1 70 ? -23.499 27.084 -9.303 1.00 18.10 70 GLU A C 1
ATOM 571 O O . GLU A 1 70 ? -23.029 26.669 -10.367 1.00 16.33 70 GLU A O 1
ATOM 577 N N . GLN A 1 71 ? -24.235 28.190 -9.185 1.00 18.86 71 GLN A N 1
ATOM 578 C CA . GLN A 1 71 ? -24.634 29.007 -10.343 1.00 19.69 71 GLN A CA 1
ATOM 579 C C . GLN A 1 71 ? -23.464 29.716 -11.018 1.00 18.13 71 GLN A C 1
ATOM 580 O O . GLN A 1 71 ? -23.481 29.828 -12.246 1.00 15.21 71 GLN A O 1
ATOM 586 N N . ILE A 1 72 ? -22.491 30.175 -10.228 1.00 16.97 72 ILE A N 1
ATOM 587 C CA . ILE A 1 72 ? -21.270 30.828 -10.728 1.00 19.00 72 ILE A CA 1
ATOM 588 C C . ILE A 1 72 ? -20.452 29.829 -11.547 1.00 15.54 72 ILE A C 1
ATOM 589 O O . ILE A 1 72 ? -20.009 30.165 -12.649 1.00 15.27 72 ILE A O 1
ATOM 594 N N . ASN A 1 73 ? -20.275 28.628 -11.000 1.00 12.99 73 ASN A N 1
ATOM 595 C CA . ASN A 1 73 ? -19.499 27.558 -11.654 1.00 14.76 73 ASN A CA 1
ATOM 596 C C . ASN A 1 73 ? -20.201 26.959 -12.879 1.00 14.48 73 ASN A C 1
ATOM 597 O O . ASN A 1 73 ? -19.507 26.439 -13.757 1.00 13.59 73 ASN A O 1
ATOM 602 N N . ARG A 1 74 ? -21.535 27.039 -12.931 1.00 18.40 74 ARG A N 1
ATOM 603 C CA . ARG A 1 74 ? -22.332 26.672 -14.113 1.00 19.24 74 ARG A CA 1
ATOM 604 C C . ARG A 1 74 ? -21.918 27.629 -15.243 1.00 17.47 74 ARG A C 1
ATOM 605 O O . ARG A 1 74 ? -21.589 27.177 -16.344 1.00 15.43 74 ARG A O 1
ATOM 613 N N . GLU A 1 75 ? -21.937 28.929 -14.946 1.00 16.81 75 GLU A N 1
ATOM 614 C CA . GLU A 1 75 ? -21.518 30.006 -15.850 1.00 18.62 75 GLU A CA 1
ATOM 615 C C . GLU A 1 75 ? -20.029 29.868 -16.212 1.00 15.23 75 GLU A C 1
ATOM 616 O O . GLU A 1 75 ? -19.681 30.055 -17.384 1.00 14.56 75 GLU A O 1
ATOM 622 N N . ASN A 1 76 ? -19.186 29.545 -15.226 1.00 13.89 76 ASN A N 1
ATOM 623 C CA . ASN A 1 76 ? -17.735 29.342 -15.424 1.00 14.84 76 ASN A CA 1
ATOM 624 C C . ASN A 1 76 ? -17.410 28.310 -16.506 1.00 14.85 76 ASN A C 1
ATOM 625 O O . ASN A 1 76 ? -16.489 28.544 -17.289 1.00 15.21 76 ASN A O 1
ATOM 630 N N . LEU A 1 77 ? -18.167 27.208 -16.523 1.00 14.48 77 LEU A N 1
ATOM 631 C CA . LEU A 1 77 ? -18.061 26.141 -17.526 1.00 14.90 77 LEU A CA 1
ATOM 632 C C . LEU A 1 77 ? -18.297 26.688 -18.937 1.00 15.93 77 LEU A C 1
ATOM 633 O O . LEU A 1 77 ? -17.528 26.340 -19.830 1.00 14.28 77 LEU A O 1
ATOM 638 N N . ASP A 1 78 ? -19.330 27.521 -19.105 1.00 16.15 78 ASP A N 1
ATOM 639 C CA . ASP A 1 78 ? -19.663 28.185 -20.375 1.00 19.83 78 ASP A CA 1
ATOM 640 C C . ASP A 1 78 ? -18.577 29.187 -20.780 1.00 16.87 78 ASP A C 1
ATOM 641 O O . ASP A 1 78 ? -18.145 29.158 -21.934 1.00 17.24 78 ASP A O 1
ATOM 646 N N . ILE A 1 79 ? -18.152 30.041 -19.840 1.00 17.88 79 ILE A N 1
ATOM 647 C CA . ILE A 1 79 ? -17.113 31.075 -20.040 1.00 17.82 79 ILE A CA 1
ATOM 648 C C . ILE A 1 79 ? -15.783 30.466 -20.516 1.00 18.33 79 ILE A C 1
ATOM 649 O O . ILE A 1 79 ? -15.204 30.943 -21.499 1.00 19.26 79 ILE A O 1
ATOM 654 N N . LEU A 1 80 ? -15.328 29.423 -19.823 1.00 16.02 80 LEU A N 1
ATOM 655 C CA . LEU A 1 80 ? -14.031 28.810 -20.143 1.00 15.73 80 LEU A CA 1
ATOM 656 C C . LEU A 1 80 ? -14.062 27.974 -21.417 1.00 15.76 80 LEU A C 1
ATOM 657 O O . LEU A 1 80 ? -13.046 27.966 -22.104 1.00 20.18 80 LEU A O 1
ATOM 662 N N . ARG A 1 81 ? -15.176 27.307 -21.722 1.00 16.18 81 ARG A N 1
ATOM 663 C CA . ARG A 1 81 ? -15.333 26.558 -22.974 1.00 20.52 81 ARG A CA 1
ATOM 664 C C . ARG A 1 81 ? -15.137 27.528 -24.153 1.00 18.41 81 ARG A C 1
ATOM 665 O O . ARG A 1 81 ? -14.353 27.238 -25.062 1.00 15.68 81 ARG A O 1
ATOM 673 N N . ARG A 1 82 ? -15.848 28.659 -24.109 1.00 19.93 82 ARG A N 1
ATOM 674 C CA . ARG A 1 82 ? -15.789 29.732 -25.125 1.00 22.93 82 ARG A CA 1
ATOM 675 C C . ARG A 1 82 ? -14.385 30.347 -25.228 1.00 20.62 82 ARG A C 1
ATOM 676 O O . ARG A 1 82 ? -13.899 30.553 -26.345 1.00 21.12 82 ARG A O 1
ATOM 684 N N . ARG A 1 83 ? -13.752 30.622 -24.085 1.00 20.63 83 ARG A N 1
ATOM 685 C CA . ARG A 1 83 ? -12.404 31.217 -24.030 1.00 22.55 83 ARG A CA 1
ATOM 686 C C . ARG A 1 83 ? -11.308 30.298 -24.591 1.00 20.29 83 ARG A C 1
ATOM 687 O O . ARG A 1 83 ? -10.357 30.781 -25.215 1.00 20.09 83 ARG A O 1
ATOM 695 N N . TYR A 1 84 ? -11.459 28.996 -24.356 1.00 18.68 84 TYR A N 1
ATOM 6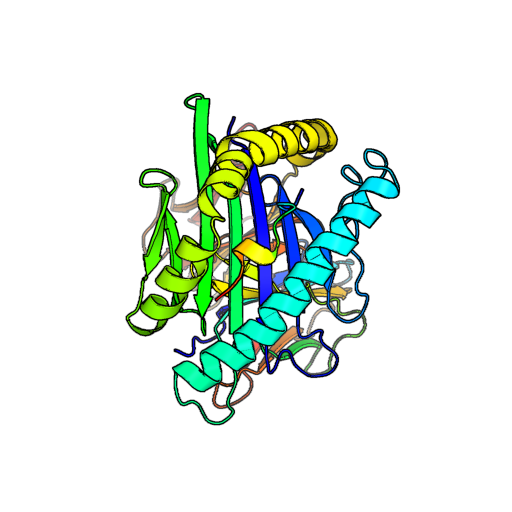96 C CA . TYR A 1 84 ? -10.540 27.973 -24.861 1.00 18.99 84 TYR A CA 1
ATOM 697 C C . TYR A 1 84 ? -10.855 27.523 -26.297 1.00 18.09 84 TYR A C 1
ATOM 698 O O . TYR A 1 84 ? -10.106 26.704 -26.842 1.00 18.28 84 TYR A O 1
ATOM 707 N N . ASN A 1 85 ? -11.936 28.051 -26.888 1.00 18.32 85 ASN A N 1
ATOM 708 C CA . ASN A 1 85 ? -12.450 27.766 -28.247 1.00 17.92 85 ASN A CA 1
ATOM 709 C C . ASN A 1 85 ? -12.795 26.278 -28.422 1.00 19.23 85 ASN A C 1
ATOM 710 O O . ASN A 1 85 ? -12.638 25.705 -29.502 1.00 18.33 85 ASN A O 1
ATOM 715 N N . GLN A 1 86 ? -13.268 25.666 -27.335 1.00 19.68 86 GLN A N 1
ATOM 716 C CA . GLN A 1 86 ? -13.638 24.256 -27.278 1.00 19.00 86 GLN A CA 1
ATOM 717 C C . GLN A 1 86 ? -15.055 24.052 -27.794 1.00 19.91 86 GLN A C 1
ATOM 718 O O . GLN A 1 86 ? -15.923 24.908 -27.588 1.00 20.48 86 GLN A O 1
ATOM 724 N N . THR A 1 87 ? -15.244 22.915 -28.460 1.00 19.54 87 THR A N 1
ATOM 725 C CA . THR A 1 87 ? -16.518 22.463 -29.018 1.00 22.72 87 THR A CA 1
ATOM 726 C C . THR A 1 87 ? -16.786 21.154 -28.288 1.00 23.94 87 THR A C 1
ATOM 727 O O . THR A 1 87 ? -16.107 20.144 -28.516 1.00 25.27 87 THR A O 1
ATOM 731 N N . GLY A 1 88 ? -17.781 21.209 -27.406 1.00 25.39 88 GLY A N 1
ATOM 732 C CA . GLY A 1 88 ? -18.196 20.086 -26.570 1.00 27.77 88 GLY A CA 1
ATOM 733 C C . GLY A 1 88 ? -17.068 19.516 -25.727 1.00 28.30 88 GLY A C 1
ATOM 734 O O . GLY A 1 88 ? -16.176 20.248 -25.278 1.00 28.65 88 GLY A O 1
ATOM 735 N N . GLY A 1 89 ? -17.131 18.202 -25.541 1.00 25.90 89 GLY A N 1
ATOM 736 C CA . GLY A 1 89 ? -16.181 17.453 -24.734 1.00 26.77 89 GLY A CA 1
ATOM 737 C C . GLY A 1 89 ? -16.534 17.536 -23.258 1.00 28.08 89 GLY A C 1
ATOM 738 O O . GLY A 1 89 ? -17.466 18.241 -22.840 1.00 28.63 89 GLY A O 1
ATOM 739 N N . SER A 1 90 ? -15.755 16.787 -22.486 1.00 26.49 90 SER A N 1
ATOM 740 C CA . SER A 1 90 ? -15.867 16.677 -21.038 1.00 25.94 90 SER A CA 1
ATOM 741 C C . SER A 1 90 ? -15.001 17.761 -20.410 1.00 21.61 90 SER A C 1
ATOM 742 O O . SER A 1 90 ? -13.801 17.844 -20.703 1.00 22.35 90 SER A O 1
ATOM 745 N N . HIS A 1 91 ? -15.625 18.575 -19.557 1.00 19.87 91 HIS A N 1
ATOM 746 C CA . HIS A 1 91 ? -14.938 19.675 -18.862 1.00 17.27 91 HIS A CA 1
ATOM 747 C C . HIS A 1 91 ? -15.327 19.803 -17.387 1.00 19.50 91 HIS A C 1
ATOM 748 O O . HIS A 1 91 ? -16.437 19.422 -16.997 1.00 17.41 91 HIS A O 1
ATOM 755 N N . THR A 1 92 ? -14.381 20.335 -16.606 1.00 18.30 92 THR A N 1
ATOM 756 C CA . THR A 1 92 ? -14.493 20.528 -15.156 1.00 17.20 92 THR A CA 1
ATOM 757 C C . THR A 1 92 ? -13.887 21.816 -14.627 1.00 16.01 92 THR A C 1
ATOM 758 O O . THR A 1 92 ? -12.856 22.277 -15.116 1.00 16.67 92 THR A O 1
ATOM 762 N N . VAL A 1 93 ? -14.563 22.363 -13.622 1.00 14.54 93 VAL A N 1
ATOM 763 C CA . VAL A 1 93 ? -14.116 23.530 -12.872 1.00 10.41 93 VAL A CA 1
ATOM 764 C C . VAL A 1 93 ? -14.058 22.993 -11.450 1.00 13.96 93 VAL A C 1
ATOM 765 O O . VAL A 1 93 ? -15.050 22.463 -10.931 1.00 12.52 93 VAL A O 1
ATOM 769 N N . GLN A 1 94 ? -12.877 23.145 -10.857 1.00 13.45 94 GLN A N 1
ATOM 770 C CA . GLN A 1 94 ? -12.611 22.738 -9.483 1.00 15.80 94 GLN A CA 1
ATOM 771 C C . GLN A 1 94 ? -12.150 23.920 -8.648 1.00 16.35 94 GLN A C 1
ATOM 772 O O . GLN A 1 94 ? -11.405 24.764 -9.130 1.00 13.72 94 GLN A O 1
ATOM 778 N N . TRP A 1 95 ? -12.617 23.957 -7.407 1.00 15.68 95 TRP A N 1
ATOM 779 C CA . TRP A 1 95 ? -12.212 24.949 -6.420 1.00 16.10 95 TRP A CA 1
ATOM 780 C C . TRP A 1 95 ? -11.795 24.247 -5.151 1.00 16.86 95 TRP A C 1
ATOM 781 O O . TRP A 1 95 ? -12.372 23.232 -4.776 1.00 19.44 95 TRP A O 1
ATOM 792 N N . MET A 1 96 ? -10.777 24.817 -4.522 1.00 20.26 96 MET A N 1
ATOM 793 C CA . MET A 1 96 ? -10.306 24.404 -3.211 1.00 22.22 96 MET A CA 1
ATOM 794 C C . MET A 1 96 ? -9.982 25.714 -2.510 1.00 20.13 96 MET A C 1
ATOM 795 O O . MET A 1 96 ? -9.251 26.560 -3.035 1.00 18.39 96 MET A O 1
ATOM 800 N N . SER A 1 97 ? -10.560 25.833 -1.320 1.00 19.52 97 SER A N 1
ATOM 801 C CA . SER A 1 97 ? -10.360 26.966 -0.431 1.00 21.27 97 SER A CA 1
ATOM 802 C C . SER A 1 97 ? -10.431 26.498 1.019 1.00 20.96 97 SER A C 1
ATOM 803 O O . SER A 1 97 ? -11.008 25.454 1.333 1.00 25.52 97 SER A O 1
ATOM 806 N N . GLY A 1 98 ? -9.828 27.307 1.882 1.00 24.46 98 GLY A N 1
ATOM 807 C CA . GLY A 1 98 ? -9.794 27.076 3.314 1.00 18.89 98 GLY A CA 1
ATOM 808 C C . GLY A 1 98 ? -8.545 27.645 3.947 1.00 19.71 98 GLY A C 1
ATOM 809 O O . GLY A 1 98 ? -7.834 28.452 3.342 1.00 21.41 98 GLY A O 1
ATOM 810 N N . CYS A 1 99 ? -8.306 27.196 5.176 1.00 23.31 99 CYS A N 1
ATOM 811 C CA . CYS A 1 99 ? -7.192 27.655 6.008 1.00 24.49 99 CYS A CA 1
ATOM 812 C C . CYS A 1 99 ? -6.522 26.588 6.875 1.00 24.92 99 CYS A C 1
ATOM 813 O O . CYS A 1 99 ? -7.145 25.572 7.192 1.00 22.15 99 CYS A O 1
ATOM 816 N N . ASP A 1 100 ? -5.262 26.855 7.233 1.00 26.73 100 ASP A N 1
ATOM 817 C CA . ASP A 1 100 ? -4.431 26.039 8.127 1.00 30.50 100 ASP A CA 1
ATOM 818 C C . ASP A 1 100 ? -4.020 26.847 9.355 1.00 30.64 100 ASP A C 1
ATOM 819 O O . ASP A 1 100 ? -3.583 27.995 9.211 1.00 31.52 100 ASP A O 1
ATOM 824 N N . ILE A 1 101 ? -4.164 26.239 10.533 1.00 35.45 101 ILE A N 1
ATOM 825 C CA . ILE A 1 101 ? -3.717 26.834 11.811 1.00 37.96 101 ILE A CA 1
ATOM 826 C C . ILE A 1 101 ? -2.446 26.034 12.178 1.00 39.95 101 ILE A C 1
ATOM 827 O O . ILE A 1 101 ? -2.495 25.014 12.870 1.00 39.36 101 ILE A O 1
ATOM 832 N N . LEU A 1 102 ? -1.303 26.513 11.687 1.00 41.69 102 LEU A N 1
ATOM 833 C CA . LEU A 1 102 ? 0.011 25.868 11.869 1.00 43.81 102 LEU A CA 1
ATOM 834 C C . LEU A 1 102 ? 0.491 25.885 13.325 1.00 44.98 102 LEU A C 1
ATOM 835 O O . LEU A 1 102 ? 0.157 26.809 14.073 1.00 42.93 102 LEU A O 1
ATOM 840 N N . GLU A 1 103 ? 1.261 24.856 13.692 1.00 47.42 103 GLU A N 1
ATOM 841 C CA . GLU A 1 103 ? 1.864 24.623 15.028 1.00 49.99 103 GLU A CA 1
ATOM 842 C C . GLU A 1 103 ? 2.640 25.799 15.618 1.00 49.68 103 GLU A C 1
ATOM 843 O O . GLU A 1 103 ? 2.664 25.988 16.836 1.00 49.21 103 GLU A O 1
ATOM 849 N N . ASP A 1 104 ? 3.251 26.567 14.718 1.00 50.85 104 ASP A N 1
ATOM 850 C CA . ASP A 1 104 ? 3.978 27.807 14.962 1.00 50.69 104 ASP A CA 1
ATOM 851 C C . ASP A 1 104 ? 3.063 28.917 15.503 1.00 49.19 104 ASP A C 1
ATOM 852 O O . ASP A 1 104 ? 3.530 29.783 16.249 1.00 49.32 104 ASP A O 1
ATOM 857 N N . GLY A 1 105 ? 1.783 28.869 15.123 1.00 46.48 105 GLY A N 1
ATOM 858 C CA . GLY A 1 105 ? 0.742 29.849 15.460 1.00 45.85 105 GLY A CA 1
ATOM 859 C C . GLY A 1 105 ? 0.252 30.565 14.207 1.00 44.85 105 GLY A C 1
ATOM 860 O O . GLY A 1 105 ? -0.880 31.066 14.169 1.00 41.67 105 GLY A O 1
ATOM 861 N N . THR A 1 106 ? 1.137 30.587 13.205 1.00 43.43 106 THR A N 1
ATOM 862 C CA . THR A 1 106 ? 1.004 31.169 11.863 1.00 43.79 106 THR A CA 1
ATOM 863 C C . THR A 1 106 ? -0.202 30.561 11.118 1.00 41.83 106 THR A C 1
ATOM 864 O O . THR A 1 106 ? -0.595 29.415 11.377 1.00 41.82 106 THR A O 1
ATOM 868 N N . ILE A 1 107 ? -0.767 31.357 10.207 1.00 40.40 107 ILE A N 1
ATOM 869 C CA . ILE A 1 107 ? -1.955 31.051 9.402 1.00 39.24 107 ILE A CA 1
ATOM 870 C C . ILE A 1 107 ? -1.644 30.958 7.910 1.00 39.06 107 ILE A C 1
ATOM 871 O O . ILE A 1 107 ? -0.949 31.825 7.365 1.00 41.67 107 ILE A O 1
ATOM 876 N N . ARG A 1 108 ? -2.168 29.898 7.289 1.00 37.61 108 ARG A N 1
ATOM 877 C CA . ARG A 1 108 ? -2.100 29.656 5.840 1.00 36.31 108 ARG A CA 1
ATOM 878 C C . ARG A 1 108 ? -3.512 29.751 5.271 1.00 32.20 108 ARG A C 1
ATOM 879 O O . ARG A 1 108 ? -4.460 29.252 5.874 1.00 29.85 108 ARG A O 1
ATOM 887 N N . GLY A 1 109 ? -3.627 30.399 4.116 1.00 30.05 109 GLY A N 1
ATOM 888 C CA . GLY A 1 109 ? -4.895 30.601 3.415 1.00 28.74 109 GLY A CA 1
ATOM 889 C C . GLY A 1 109 ? -4.750 30.190 1.967 1.00 28.31 109 GLY A C 1
ATOM 890 O O . GLY A 1 109 ? -3.703 30.432 1.355 1.00 29.19 109 GLY A O 1
ATOM 891 N N . TYR A 1 110 ? -5.808 29.571 1.442 1.00 27.28 110 TYR A N 1
ATOM 892 C CA . TYR A 1 110 ? -5.860 29.089 0.060 1.00 26.14 110 TYR A CA 1
ATOM 893 C C . TYR A 1 110 ? -7.214 29.370 -0.583 1.00 21.96 110 TYR A C 1
ATOM 894 O O . TYR A 1 110 ? -8.239 29.230 0.071 1.00 22.35 110 TYR A O 1
ATOM 903 N N . HIS A 1 111 ? -7.196 29.766 -1.854 1.00 22.12 111 HIS A N 1
ATOM 904 C CA . HIS A 1 111 ? -8.377 30.010 -2.689 1.00 20.71 111 HIS A CA 1
ATOM 905 C C . HIS A 1 111 ? -7.800 29.872 -4.084 1.00 19.18 111 HIS A C 1
ATOM 906 O O . HIS A 1 111 ? -7.116 30.768 -4.586 1.00 21.46 111 HIS A O 1
ATOM 913 N N . GLN A 1 112 ? -8.089 28.719 -4.684 1.00 20.14 112 GLN A N 1
ATOM 914 C CA . GLN A 1 112 ? -7.556 28.356 -6.002 1.00 19.97 112 GLN A CA 1
ATOM 915 C C . GLN A 1 112 ? -8.458 27.443 -6.822 1.00 16.25 112 GLN A C 1
ATOM 916 O O . GLN A 1 112 ? -9.203 26.634 -6.270 1.00 14.09 112 GLN A O 1
ATOM 922 N N . ALA A 1 113 ? -8.346 27.608 -8.137 1.00 16.83 113 ALA A N 1
ATOM 923 C CA . ALA A 1 113 ? -9.124 26.869 -9.127 1.00 15.13 113 ALA A CA 1
ATOM 924 C C . ALA A 1 113 ? -8.290 26.091 -10.137 1.00 17.27 113 ALA A C 1
ATOM 925 O O . ALA A 1 113 ? -7.133 26.438 -10.411 1.00 18.70 113 ALA A O 1
ATOM 927 N N . ALA A 1 114 ? -8.923 25.046 -10.661 1.00 17.47 114 ALA A N 1
ATOM 928 C CA . ALA A 1 114 ? -8.406 24.245 -11.767 1.00 18.26 114 ALA A CA 1
ATOM 929 C C . ALA A 1 114 ? -9.458 24.150 -12.865 1.00 16.76 114 ALA A C 1
ATOM 930 O O . ALA A 1 114 ? -10.651 24.057 -12.559 1.00 13.49 114 ALA A O 1
ATOM 932 N N . TYR A 1 115 ? -8.998 24.183 -14.118 1.00 14.68 115 TYR A N 1
ATOM 933 C CA . TYR A 1 115 ? -9.847 23.952 -15.290 1.00 15.69 115 TYR A CA 1
ATOM 934 C C . TYR A 1 115 ? -9.275 22.707 -15.963 1.00 15.55 115 TYR A C 1
ATOM 935 O O . TYR A 1 115 ? -8.083 22.673 -16.285 1.00 13.92 115 TYR A O 1
ATOM 944 N N . ASP A 1 116 ? -10.146 21.713 -16.154 1.00 14.53 116 ASP A N 1
ATOM 945 C CA . ASP A 1 116 ? -9.842 20.377 -16.704 1.00 17.04 116 ASP A CA 1
ATOM 946 C C . ASP A 1 116 ? -8.645 19.701 -16.000 1.00 18.68 116 ASP A C 1
ATOM 947 O O . ASP A 1 116 ? -7.756 19.127 -16.642 1.00 18.64 116 ASP A O 1
ATOM 952 N N . GLY A 1 117 ? -8.659 19.793 -14.669 1.00 16.66 117 GLY A N 1
ATOM 953 C CA . GLY A 1 117 ? -7.639 19.225 -13.786 1.00 20.63 117 GLY A CA 1
ATOM 954 C C . GLY A 1 117 ? -6.250 19.839 -13.756 1.00 20.17 117 GLY A C 1
ATOM 955 O O . GLY A 1 117 ? -5.341 19.232 -13.188 1.00 21.93 117 GLY A O 1
ATOM 956 N N . ARG A 1 118 ? -6.092 21.019 -14.354 1.00 19.62 118 ARG A N 1
ATOM 957 C CA . ARG A 1 118 ? -4.831 21.764 -14.396 1.00 22.04 118 ARG A CA 1
ATOM 958 C C . ARG A 1 118 ? -5.034 23.105 -13.710 1.00 20.54 118 ARG A C 1
ATOM 959 O O . ARG A 1 118 ? -6.076 23.735 -13.934 1.00 17.95 118 ARG A O 1
ATOM 967 N N . ASP A 1 119 ? -4.058 23.528 -12.899 1.00 18.98 119 ASP A N 1
ATOM 968 C CA . ASP A 1 119 ? -4.043 24.830 -12.208 1.00 18.21 119 ASP A CA 1
ATOM 969 C C . ASP A 1 119 ? -4.463 25.947 -13.150 1.00 16.58 119 ASP A C 1
ATOM 970 O O . ASP A 1 119 ? -3.937 26.070 -14.265 1.00 16.65 119 ASP A O 1
ATOM 975 N N . PHE A 1 120 ? -5.425 26.737 -12.687 1.00 15.22 120 PHE A N 1
ATOM 976 C CA . PHE A 1 120 ? -5.978 27.827 -13.481 1.00 15.62 120 PHE A CA 1
ATOM 977 C C . PHE A 1 120 ? -5.635 29.158 -12.816 1.00 17.94 120 PHE A C 1
ATOM 978 O O . PHE A 1 120 ? -4.932 29.968 -13.418 1.00 19.23 120 PHE A O 1
ATOM 986 N N . VAL A 1 121 ? -6.122 29.372 -11.595 1.00 19.44 121 VAL A N 1
ATOM 987 C CA . VAL A 1 121 ? -5.853 30.574 -10.791 1.00 17.61 121 VAL A CA 1
ATOM 988 C C . VAL A 1 121 ? -5.608 30.217 -9.323 1.00 16.56 121 VAL A C 1
ATOM 989 O O . VAL A 1 121 ? -6.044 29.163 -8.872 1.00 17.45 121 VAL A O 1
ATOM 993 N N . ALA A 1 122 ? -4.915 31.101 -8.606 1.00 20.56 122 ALA A N 1
ATOM 994 C CA . ALA A 1 122 ? -4.630 30.979 -7.176 1.00 20.15 122 ALA A CA 1
ATOM 995 C C . ALA A 1 122 ? -4.507 32.373 -6.590 1.00 21.89 122 ALA A C 1
ATOM 996 O O . ALA A 1 122 ? -3.855 33.249 -7.174 1.00 23.25 122 ALA A O 1
ATOM 998 N N . PHE A 1 123 ? -5.150 32.556 -5.440 1.00 24.00 123 PHE A N 1
ATOM 999 C CA . PHE A 1 123 ? -5.098 33.814 -4.701 1.00 26.29 123 PHE A CA 1
ATOM 1000 C C . PHE A 1 123 ? -3.794 33.845 -3.912 1.00 26.74 123 PHE A C 1
ATOM 1001 O O . PHE A 1 123 ? -3.451 32.882 -3.212 1.00 24.81 123 PHE A O 1
ATOM 1009 N N . ASP A 1 124 ? -3.098 34.969 -4.068 1.00 31.87 124 ASP A N 1
ATOM 1010 C CA . ASP A 1 124 ? -1.860 35.277 -3.362 1.00 33.26 124 ASP A CA 1
ATOM 1011 C C . ASP A 1 124 ? -2.257 36.387 -2.397 1.00 33.48 124 ASP A C 1
ATOM 1012 O O . ASP A 1 124 ? -2.239 37.571 -2.761 1.00 34.25 124 ASP A O 1
ATOM 1017 N N . LYS A 1 125 ? -2.612 35.975 -1.176 1.00 36.70 125 LYS A N 1
ATOM 1018 C CA . LYS A 1 125 ? -3.037 36.888 -0.100 1.00 39.51 125 LYS A CA 1
ATOM 1019 C C . LYS A 1 125 ? -1.923 37.834 0.386 1.00 41.47 125 LYS A C 1
ATOM 1020 O O . LYS A 1 125 ? -2.224 38.841 1.039 1.00 42.45 125 LYS A O 1
ATOM 1026 N N . GLY A 1 126 ? -0.674 37.495 0.059 1.00 41.84 126 GLY A N 1
ATOM 1027 C CA . GLY A 1 126 ? 0.516 38.291 0.345 1.00 42.00 126 GLY A CA 1
ATOM 1028 C C . GLY A 1 126 ? 0.506 39.586 -0.447 1.00 42.35 126 GLY A C 1
ATOM 1029 O O . GLY A 1 126 ? 0.656 40.656 0.150 1.00 45.73 126 GLY A O 1
ATOM 1030 N N . THR A 1 127 ? 0.323 39.487 -1.766 1.00 41.75 127 THR A N 1
ATOM 1031 C CA . THR A 1 127 ? 0.326 40.650 -2.681 1.00 40.91 127 THR A CA 1
ATOM 1032 C C . THR A 1 127 ? -1.063 41.223 -3.071 1.00 40.13 127 THR A C 1
ATOM 1033 O O . THR A 1 127 ? -1.131 42.250 -3.760 1.00 42.22 127 THR A O 1
ATOM 1037 N N . MET A 1 128 ? -2.131 40.551 -2.627 1.00 37.73 128 MET A N 1
ATOM 1038 C CA . MET A 1 128 ? -3.568 40.883 -2.822 1.00 36.62 128 MET A CA 1
ATOM 1039 C C . MET A 1 128 ? -4.060 40.818 -4.283 1.00 32.60 128 MET A C 1
ATOM 1040 O O . MET A 1 128 ? -4.933 41.586 -4.715 1.00 31.65 128 MET A O 1
ATOM 1045 N N . THR A 1 129 ? -3.479 39.878 -5.025 1.00 30.30 129 THR A N 1
ATOM 1046 C CA . THR A 1 129 ? -3.768 39.643 -6.440 1.00 30.23 129 THR A CA 1
ATOM 1047 C C . THR A 1 129 ? -4.113 38.166 -6.692 1.00 28.20 129 THR A C 1
ATOM 1048 O O . THR A 1 129 ? -3.841 37.298 -5.849 1.00 28.05 129 THR A O 1
ATOM 1052 N N . LEU A 1 130 ? -4.713 37.901 -7.852 1.00 26.01 130 LEU A N 1
ATOM 1053 C CA . LEU A 1 130 ? -5.037 36.548 -8.289 1.00 24.39 130 LEU A CA 1
ATOM 1054 C C . LEU A 1 130 ? -3.969 36.182 -9.315 1.00 25.65 130 LEU A C 1
ATOM 1055 O O . LEU A 1 130 ? -3.844 36.859 -10.330 1.00 27.98 130 LEU A O 1
ATOM 1060 N N . THR A 1 131 ? -3.203 35.126 -9.045 1.00 28.56 131 THR A N 1
ATOM 1061 C CA . THR A 1 131 ? -2.137 34.649 -9.933 1.00 26.98 131 THR A CA 1
ATOM 1062 C C . THR A 1 131 ? -2.740 33.779 -11.040 1.00 28.12 131 THR A C 1
ATOM 1063 O O . THR A 1 131 ? -3.514 32.857 -10.757 1.00 30.10 131 THR A O 1
ATOM 1067 N N . ALA A 1 132 ? -2.370 34.092 -12.282 1.00 25.76 132 ALA A N 1
ATOM 1068 C CA . ALA A 1 132 ? -2.768 33.353 -13.478 1.00 24.83 132 ALA A CA 1
ATOM 1069 C C . ALA A 1 132 ? -1.724 32.275 -13.773 1.00 25.02 132 ALA A C 1
ATOM 1070 O O . ALA A 1 132 ? -0.576 32.586 -14.123 1.00 25.68 132 ALA A O 1
ATOM 1072 N N . ALA A 1 133 ? -2.132 31.014 -13.620 1.00 25.00 133 ALA A N 1
ATOM 1073 C CA . ALA A 1 133 ? -1.264 29.843 -13.858 1.00 24.63 133 ALA A CA 1
ATOM 1074 C C . ALA A 1 133 ? -1.067 29.508 -15.344 1.00 25.08 133 ALA A C 1
ATOM 1075 O O . ALA A 1 133 ? -0.104 28.825 -15.704 1.00 24.25 133 ALA A O 1
ATOM 1077 N N . VAL A 1 134 ? -1.982 29.996 -16.182 1.00 24.35 134 VAL A N 1
ATOM 1078 C CA . VAL A 1 134 ? -2.038 29.790 -17.637 1.00 24.35 134 VAL A CA 1
ATOM 1079 C C . VAL A 1 134 ? -2.420 31.090 -18.372 1.00 25.14 134 VAL A C 1
ATOM 1080 O O . VAL A 1 134 ? -3.061 31.936 -17.731 1.00 27.91 134 VAL A O 1
ATOM 1084 N N . PRO A 1 135 ? -2.050 31.270 -19.671 1.00 23.96 135 PRO A N 1
ATOM 1085 C CA . PRO A 1 135 ? -2.473 32.487 -20.395 1.00 22.35 135 PRO A CA 1
ATOM 1086 C C . PRO A 1 135 ? -3.990 32.736 -20.465 1.00 22.96 135 PRO A C 1
ATOM 1087 O O . PRO A 1 135 ? -4.399 33.900 -20.491 1.00 20.78 135 PRO A O 1
ATOM 1091 N N . GLU A 1 136 ? -4.795 31.668 -20.487 1.00 21.62 136 GLU A N 1
ATOM 1092 C CA . GLU A 1 136 ? -6.263 31.749 -20.543 1.00 20.42 136 GLU A CA 1
ATOM 1093 C C . GLU A 1 136 ? -6.882 32.279 -19.240 1.00 20.83 136 GLU A C 1
ATOM 1094 O O . GLU A 1 136 ? -8.058 32.642 -19.224 1.00 21.40 136 GLU A O 1
ATOM 1100 N N . ALA A 1 137 ? -6.087 32.317 -18.170 1.00 20.63 137 ALA A N 1
ATOM 1101 C CA . ALA A 1 137 ? -6.462 32.831 -16.853 1.00 19.34 137 ALA A CA 1
ATOM 1102 C C . ALA A 1 137 ? -6.203 34.337 -16.663 1.00 22.48 137 ALA A C 1
ATOM 1103 O O . ALA A 1 137 ? -6.560 34.896 -15.614 1.00 23.62 137 ALA A O 1
ATOM 1105 N N . VAL A 1 138 ? -5.599 34.984 -17.663 1.00 21.38 138 VAL A N 1
ATOM 1106 C CA . VAL A 1 138 ? -5.319 36.445 -17.659 1.00 23.36 138 VAL A CA 1
ATOM 1107 C C . VAL A 1 138 ? -6.643 37.264 -17.729 1.00 23.20 138 VAL A C 1
ATOM 1108 O O . VAL A 1 138 ? -6.728 38.221 -16.944 1.00 22.44 138 VAL A O 1
ATOM 1112 N N . PRO A 1 139 ? -7.634 36.941 -18.616 1.00 20.20 139 PRO A N 1
ATOM 1113 C CA . PRO A 1 139 ? -8.915 37.679 -18.532 1.00 22.78 139 PRO A CA 1
ATOM 1114 C C . PRO A 1 139 ? -9.662 37.517 -17.196 1.00 20.82 139 PRO A C 1
ATOM 1115 O O . PRO A 1 139 ? -10.364 38.452 -16.792 1.00 23.35 139 PRO A O 1
ATOM 1119 N N . THR A 1 140 ? -9.498 36.355 -16.555 1.00 23.06 140 THR A N 1
ATOM 1120 C CA . THR A 1 140 ? -10.039 36.002 -15.237 1.00 21.47 140 THR A CA 1
ATOM 1121 C C . THR A 1 140 ? -9.454 36.959 -14.196 1.00 23.64 140 THR A C 1
ATOM 1122 O O . THR A 1 140 ? -10.223 37.566 -13.443 1.00 19.49 140 THR A O 1
ATOM 1126 N N . LYS A 1 141 ? -8.121 37.05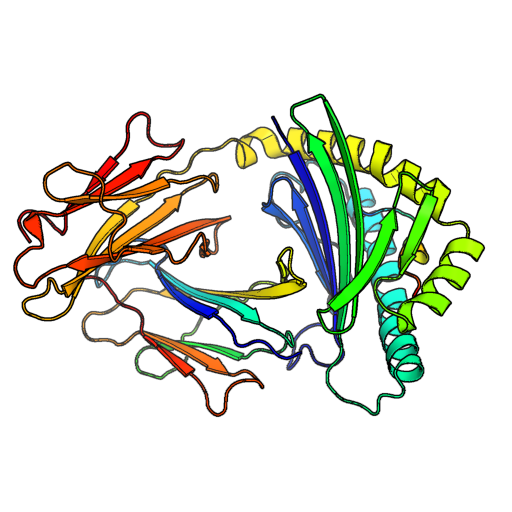9 -14.191 1.00 24.53 141 LYS A N 1
ATOM 1127 C CA . LYS A 1 141 ? -7.320 37.923 -13.326 1.00 26.42 141 LYS A CA 1
ATOM 1128 C C . LYS A 1 141 ? -7.871 39.353 -13.354 1.00 25.81 141 LYS A C 1
ATOM 1129 O O . LYS A 1 141 ? -8.181 39.890 -12.299 1.00 23.59 141 LYS A O 1
ATOM 1135 N N . ARG A 1 142 ? -7.994 39.924 -14.552 1.00 29.28 142 ARG A N 1
ATOM 1136 C CA . ARG A 1 142 ? -8.465 41.298 -14.801 1.00 30.98 142 ARG A CA 1
ATOM 1137 C C . ARG A 1 142 ? -9.894 41.579 -14.319 1.00 30.11 142 ARG A C 1
ATOM 1138 O O . ARG A 1 142 ? -10.128 42.656 -13.766 1.00 30.77 142 ARG A O 1
ATOM 1146 N N . LYS A 1 143 ? -10.810 40.629 -14.521 1.00 28.68 143 LYS A N 1
ATOM 1147 C CA . LYS A 1 143 ? -12.211 40.716 -14.085 1.00 28.24 143 LYS A CA 1
ATOM 1148 C C . LYS A 1 143 ? -12.348 40.606 -12.560 1.00 25.25 143 LYS A C 1
ATOM 1149 O O . LYS A 1 143 ? -13.084 41.388 -11.950 1.00 23.22 143 LYS A O 1
ATOM 1155 N N . TRP A 1 144 ? -11.643 39.635 -11.978 1.00 21.70 144 TRP A N 1
ATOM 1156 C CA . TRP A 1 144 ? -11.641 39.319 -10.549 1.00 21.39 144 TRP A CA 1
ATOM 1157 C C . TRP A 1 144 ? -11.060 40.461 -9.709 1.00 23.33 144 TRP A C 1
ATOM 1158 O O . TRP A 1 144 ? -11.639 40.817 -8.675 1.00 22.30 144 TRP A O 1
ATOM 1169 N N . GLU A 1 145 ? -9.933 41.014 -10.162 1.00 23.60 145 GLU A N 1
ATOM 1170 C CA . GLU A 1 145 ? -9.252 42.151 -9.518 1.00 26.33 145 GLU A CA 1
ATOM 1171 C C . GLU A 1 145 ? -10.115 43.418 -9.573 1.00 26.56 145 GLU A C 1
ATOM 1172 O O . GLU A 1 145 ? -10.155 44.136 -8.570 1.00 26.45 145 GLU A O 1
ATOM 1178 N N . GLU A 1 146 ? -10.784 43.664 -10.708 1.00 27.18 146 GLU A N 1
ATOM 1179 C CA . GLU A 1 146 ? -11.710 44.794 -10.903 1.00 30.57 146 GLU A CA 1
ATOM 1180 C C . GLU A 1 146 ? -12.970 44.618 -10.034 1.00 28.41 146 GLU A C 1
ATOM 1181 O O . GLU A 1 146 ? -13.592 45.612 -9.636 1.00 23.71 146 GLU A O 1
ATOM 1187 N N . GLY A 1 147 ? -13.323 43.359 -9.753 1.00 27.49 147 GLY A N 1
ATOM 1188 C CA . GLY A 1 147 ? -14.444 42.962 -8.893 1.00 26.08 147 GLY A CA 1
ATOM 1189 C C . GLY A 1 147 ? -14.264 43.224 -7.405 1.00 26.98 147 GLY A C 1
ATOM 1190 O O . GLY A 1 147 ? -15.222 43.060 -6.647 1.00 27.27 147 GLY A O 1
ATOM 1191 N N . GLY A 1 148 ? -13.054 43.620 -7.002 1.00 25.74 148 GLY A N 1
ATOM 1192 C CA . GLY A 1 148 ? -12.660 43.941 -5.628 1.00 23.87 148 GLY A CA 1
ATOM 1193 C C . GLY A 1 148 ? -12.804 42.868 -4.566 1.00 22.67 148 GLY A C 1
ATOM 1194 O O . GLY A 1 148 ? -13.058 43.203 -3.407 1.00 24.70 148 GLY A O 1
ATOM 1195 N N . TYR A 1 149 ? -12.640 41.603 -4.959 1.00 21.15 149 TYR A N 1
ATOM 1196 C CA . TYR A 1 149 ? -12.776 40.441 -4.066 1.00 19.20 149 TYR A CA 1
ATOM 1197 C C . TYR A 1 149 ? -11.633 40.187 -3.071 1.00 20.75 149 TYR A C 1
ATOM 1198 O O . TYR A 1 149 ? -11.885 39.550 -2.044 1.00 19.74 149 TYR A O 1
ATOM 1207 N N . ALA A 1 150 ? -10.428 40.676 -3.377 1.00 22.36 150 ALA A N 1
ATOM 1208 C CA . ALA A 1 150 ? -9.209 40.497 -2.560 1.00 25.06 150 ALA A CA 1
ATOM 1209 C C . ALA A 1 150 ? -9.378 40.812 -1.062 1.00 25.02 150 ALA A C 1
ATOM 1210 O O . ALA A 1 150 ? -9.026 39.954 -0.245 1.00 27.02 150 ALA A O 1
ATOM 1212 N N . GLU A 1 151 ? -9.912 41.995 -0.735 1.00 26.41 151 GLU A N 1
ATOM 1213 C CA . GLU A 1 151 ? -10.135 42.506 0.636 1.00 29.86 151 GLU A CA 1
ATOM 1214 C C . GLU A 1 151 ? -10.948 41.549 1.511 1.00 27.03 151 GLU A C 1
ATOM 1215 O O . GLU A 1 151 ? -10.481 41.167 2.591 1.00 25.87 151 GLU A O 1
ATOM 1221 N N . GLY A 1 152 ? -12.136 41.178 1.029 1.00 23.61 152 GLY A N 1
ATOM 1222 C CA . GLY A 1 152 ? -13.048 40.245 1.689 1.00 20.92 152 GLY A CA 1
ATOM 1223 C C . GLY A 1 152 ? -12.484 38.839 1.802 1.00 18.51 152 GLY A C 1
ATOM 1224 O O . GLY A 1 152 ? -12.748 38.152 2.790 1.00 18.53 152 GLY A O 1
ATOM 1225 N N . LEU A 1 153 ? -11.715 38.425 0.795 1.00 18.59 153 LEU A N 1
ATOM 1226 C CA . LEU A 1 153 ? -11.084 37.098 0.776 1.00 20.05 153 LEU A CA 1
ATOM 1227 C C . LEU A 1 153 ? -9.913 37.010 1.766 1.00 18.36 153 LEU A C 1
ATOM 1228 O O . LEU A 1 153 ? -9.829 35.999 2.462 1.00 17.63 153 LEU A O 1
ATOM 1233 N N . LYS A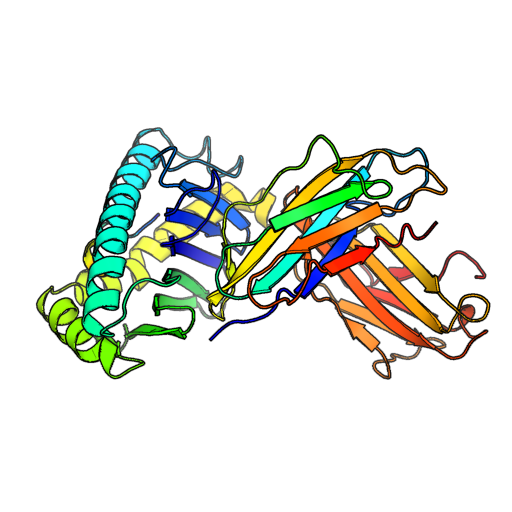 1 154 ? -9.050 38.031 1.817 1.00 23.19 154 LYS A N 1
ATOM 1234 C CA . LYS A 1 154 ? -7.946 38.122 2.794 1.00 26.08 154 LYS A CA 1
ATOM 1235 C C . LYS A 1 154 ? -8.529 37.982 4.207 1.00 25.10 154 LYS A C 1
ATOM 1236 O O . LYS A 1 154 ? -8.012 37.185 4.993 1.00 28.88 154 LYS A O 1
ATOM 1242 N N . GLN A 1 155 ? -9.588 38.755 4.480 1.00 28.87 155 GLN A N 1
ATOM 1243 C CA . GLN A 1 155 ? -10.376 38.787 5.717 1.00 28.23 155 GLN A CA 1
ATOM 1244 C C . GLN A 1 155 ? -10.919 37.391 6.036 1.00 26.03 155 GLN A C 1
ATOM 1245 O O . GLN A 1 155 ? -10.765 36.933 7.167 1.00 24.94 155 GLN A O 1
ATOM 1251 N N . TYR A 1 156 ? -11.543 36.737 5.053 1.00 24.66 156 TYR A N 1
ATOM 1252 C CA . TYR A 1 156 ? -12.088 35.389 5.225 1.00 22.64 156 TYR A CA 1
ATOM 1253 C C . TYR A 1 156 ? -11.016 34.347 5.567 1.00 22.77 156 TYR A C 1
ATOM 1254 O O . TYR A 1 156 ? -11.235 33.577 6.491 1.00 24.22 156 TYR A O 1
ATOM 1263 N N . LEU A 1 157 ? -9.905 34.341 4.834 1.00 24.49 157 LEU A N 1
ATOM 1264 C CA . LEU A 1 157 ? -8.834 33.347 5.001 1.00 27.30 157 LEU A CA 1
ATOM 1265 C C . LEU A 1 157 ? -8.065 33.521 6.314 1.00 30.95 157 LEU A C 1
ATOM 1266 O O . LEU A 1 157 ? -7.895 32.538 7.045 1.00 34.38 157 LEU A O 1
ATOM 1271 N N . GLU A 1 158 ? -7.629 34.749 6.592 1.00 30.70 158 GLU A N 1
ATOM 1272 C CA . GLU A 1 158 ? -6.888 35.076 7.816 1.00 30.13 158 GLU A CA 1
ATOM 1273 C C . GLU A 1 158 ? -7.768 35.111 9.067 1.00 28.33 158 GLU A C 1
ATOM 1274 O O . GLU A 1 158 ? -7.238 34.835 10.142 1.00 28.47 158 GLU A O 1
ATOM 1280 N N . GLU A 1 159 ? -9.064 35.420 8.962 1.00 30.03 159 GLU A N 1
ATOM 1281 C CA . GLU A 1 159 ? -9.898 35.556 10.176 1.00 30.46 159 GLU A CA 1
ATOM 1282 C C . GLU A 1 159 ? -11.164 34.713 10.320 1.00 27.85 159 GLU A C 1
ATOM 1283 O O . GLU A 1 159 ? -11.220 33.957 11.291 1.00 28.68 159 GLU A O 1
ATOM 1289 N N . THR A 1 160 ? -12.138 34.822 9.412 1.00 26.89 160 THR A N 1
ATOM 1290 C CA . THR A 1 160 ? -13.432 34.105 9.487 1.00 26.56 160 THR A CA 1
ATOM 1291 C C . THR A 1 160 ? -13.278 32.578 9.389 1.00 25.43 160 THR A C 1
ATOM 1292 O O . THR A 1 160 ? -13.942 31.860 10.142 1.00 26.52 160 THR A O 1
ATOM 1296 N N . CYS A 1 161 ? -12.418 32.114 8.479 1.00 27.66 161 CYS A N 1
ATOM 1297 C CA . CYS A 1 161 ? -12.107 30.694 8.273 1.00 26.88 161 CYS A CA 1
ATOM 1298 C C . CYS A 1 161 ? -11.506 30.103 9.554 1.00 26.00 161 CYS A C 1
ATOM 1299 O O . CYS A 1 161 ? -11.972 29.055 10.009 1.00 24.94 161 CYS A O 1
ATOM 1302 N N . VAL A 1 162 ? -10.497 30.792 10.099 1.00 28.24 162 VAL A N 1
ATOM 1303 C CA . VAL A 1 162 ? -9.759 30.461 11.335 1.00 31.14 162 VAL A CA 1
ATOM 1304 C C . VAL A 1 162 ? -10.753 30.328 12.499 1.00 33.20 162 VAL A C 1
ATOM 1305 O O . VAL A 1 162 ? -10.736 29.290 13.166 1.00 34.37 162 VAL A O 1
ATOM 1309 N N . GLU A 1 163 ? -11.587 31.354 12.709 1.00 33.49 163 GLU A N 1
ATOM 1310 C CA . GLU A 1 163 ? -12.646 31.384 13.730 1.00 33.83 163 GLU A CA 1
ATOM 1311 C C . GLU A 1 163 ? -13.627 30.222 13.580 1.00 32.24 163 GLU A C 1
ATOM 1312 O O . GLU A 1 163 ? -13.993 29.625 14.601 1.00 33.64 163 GLU A O 1
ATOM 1318 N N . TRP A 1 164 ? -14.038 29.923 12.340 1.00 30.11 164 TRP A N 1
ATOM 1319 C CA . TRP A 1 164 ? -14.921 28.791 12.020 1.00 29.12 164 TRP A CA 1
ATOM 1320 C C . TRP A 1 164 ? -14.234 27.459 12.344 1.00 27.21 164 TRP A C 1
ATOM 1321 O O . TRP A 1 164 ? -14.865 26.571 12.927 1.00 23.32 164 TRP A O 1
ATOM 1332 N N . LEU A 1 165 ? -12.956 27.348 11.969 1.00 27.10 165 LEU A N 1
ATOM 1333 C CA . LEU A 1 165 ? -12.132 26.161 12.221 1.00 28.64 165 LEU A CA 1
ATOM 1334 C C . LEU A 1 165 ? -12.012 25.885 13.728 1.00 30.84 165 LEU A C 1
ATOM 1335 O O . LEU A 1 165 ? -12.122 24.721 14.106 1.00 32.99 165 LEU A O 1
ATOM 1340 N N . ARG A 1 166 ? -11.805 26.926 14.545 1.00 33.27 166 ARG A N 1
ATOM 1341 C CA . ARG A 1 166 ? -11.734 26.823 16.020 1.00 32.44 166 ARG A CA 1
ATOM 1342 C C . ARG A 1 166 ? -13.043 26.264 16.602 1.00 31.42 166 ARG A C 1
ATOM 1343 O O . ARG A 1 166 ? -12.981 25.413 17.491 1.00 33.49 166 ARG A O 1
ATOM 1351 N N . ARG A 1 167 ? -14.187 26.744 16.097 1.00 33.16 167 ARG A N 1
ATOM 1352 C CA . ARG A 1 167 ? -15.540 26.296 16.453 1.00 35.35 167 ARG A CA 1
ATOM 1353 C C . ARG A 1 167 ? -15.737 24.796 16.199 1.00 35.95 167 ARG A C 1
ATOM 1354 O O . ARG A 1 167 ? -16.156 24.071 17.108 1.00 37.77 167 ARG A O 1
ATOM 1362 N N . TYR A 1 168 ? -15.426 24.361 14.973 1.00 32.77 168 TYR A N 1
ATOM 1363 C CA . TYR A 1 168 ? -15.579 22.974 14.492 1.00 30.94 168 TYR A CA 1
ATOM 1364 C C . TYR A 1 168 ? -14.705 21.955 15.213 1.00 28.64 168 TYR A C 1
ATOM 1365 O O . TYR A 1 168 ? -15.187 20.867 15.529 1.00 29.27 168 TYR A O 1
ATOM 1374 N N . VAL A 1 169 ? -13.449 22.335 15.447 1.00 30.22 169 VAL A N 1
ATOM 1375 C CA . VAL A 1 169 ? -12.439 21.558 16.181 1.00 34.14 169 VAL A CA 1
ATOM 1376 C C . VAL A 1 169 ? -12.959 21.308 17.600 1.00 36.50 169 VAL A C 1
ATOM 1377 O O . VAL A 1 169 ? -12.845 20.180 18.070 1.00 37.47 169 VAL A O 1
ATOM 1381 N N . GLU A 1 170 ? -13.514 22.347 18.230 1.00 35.10 170 GLU A N 1
ATOM 1382 C CA . GLU A 1 170 ? -14.140 22.290 19.552 1.00 35.46 170 GLU A CA 1
ATOM 1383 C C . GLU A 1 170 ? -15.345 21.339 19.573 1.00 33.66 170 GLU A C 1
ATOM 1384 O O . GLU A 1 170 ? -15.442 20.545 20.513 1.00 35.12 170 GLU A O 1
ATOM 1390 N N . TYR A 1 171 ? -16.226 21.420 18.571 1.00 33.78 171 TYR A N 1
ATOM 1391 C CA . TYR A 1 171 ? -17.419 20.560 18.474 1.00 32.52 171 TYR A CA 1
ATOM 1392 C C . TYR A 1 171 ? -17.078 19.086 18.241 1.00 33.67 171 TYR A C 1
ATOM 1393 O O . TYR A 1 171 ? -17.800 18.208 18.717 1.00 35.13 171 TYR A O 1
ATOM 1402 N N . GLY A 1 172 ? -15.987 18.842 17.514 1.00 34.18 172 GLY A N 1
ATOM 1403 C CA . GLY A 1 172 ? -15.513 17.502 17.179 1.00 33.79 172 GLY A CA 1
ATOM 1404 C C . GLY A 1 172 ? -14.202 16.998 17.748 1.00 31.69 172 GLY A C 1
ATOM 1405 O O . GLY A 1 172 ? -13.696 16.008 17.223 1.00 29.86 172 GLY A O 1
ATOM 1406 N N . LYS A 1 173 ? -13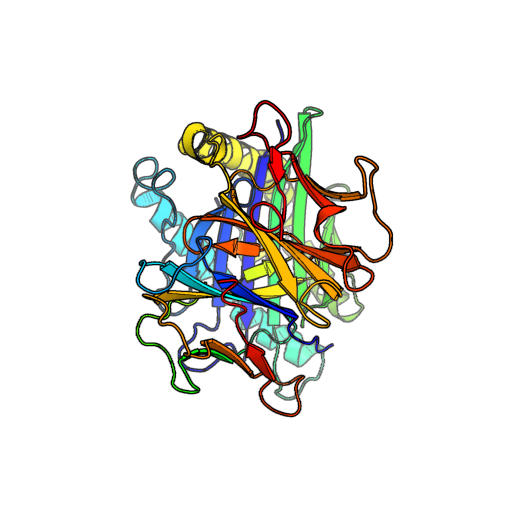.673 17.650 18.789 1.00 31.53 173 LYS A N 1
ATOM 1407 C CA . LYS A 1 173 ? -12.400 17.288 19.466 1.00 34.21 173 LYS A CA 1
ATOM 1408 C C . LYS A 1 173 ? -12.315 15.825 19.921 1.00 30.37 173 LYS A C 1
ATOM 1409 O O . LYS A 1 173 ? -11.233 15.233 19.854 1.00 27.27 173 LYS A O 1
ATOM 1415 N N . ALA A 1 174 ? -13.453 15.287 20.364 1.00 28.59 174 ALA A N 1
ATOM 1416 C CA . ALA A 1 174 ? -13.606 13.910 20.833 1.00 29.96 174 ALA A CA 1
ATOM 1417 C C . ALA A 1 174 ? -13.472 12.909 19.688 1.00 29.45 174 ALA A C 1
ATOM 1418 O O . ALA A 1 174 ? -12.778 11.904 19.854 1.00 32.00 174 ALA A O 1
ATOM 1420 N N . GLU A 1 175 ? -14.125 13.188 18.557 1.00 29.75 175 GLU A N 1
ATOM 1421 C CA . GLU A 1 175 ? -14.096 12.324 17.364 1.00 33.02 175 GLU A CA 1
ATOM 1422 C C . GLU A 1 175 ? -12.788 12.466 16.585 1.00 30.03 175 GLU A C 1
ATOM 1423 O O . GLU A 1 175 ? -12.226 11.453 16.176 1.00 31.91 175 GLU A O 1
ATOM 1429 N N . LEU A 1 176 ? -12.328 13.704 16.394 1.00 28.85 176 LEU A N 1
ATOM 1430 C CA . LEU A 1 176 ? -11.067 14.023 15.713 1.00 28.73 176 LEU A CA 1
ATOM 1431 C C . LEU A 1 176 ? -9.859 13.507 16.501 1.00 28.92 176 LEU A C 1
ATOM 1432 O O . LEU A 1 176 ? -8.867 13.099 15.893 1.00 30.84 176 LEU A O 1
ATOM 1437 N N . GLY A 1 177 ? -9.966 13.531 17.831 1.00 27.40 177 GLY A N 1
ATOM 1438 C CA . GLY A 1 177 ? -8.930 13.073 18.758 1.00 27.26 177 GLY A CA 1
ATOM 1439 C C . GLY A 1 177 ? -8.983 11.626 19.220 1.00 26.63 177 GLY A C 1
ATOM 1440 O O . GLY A 1 177 ? -8.104 11.218 19.991 1.00 26.97 177 GLY A O 1
ATOM 1441 N N . ARG A 1 178 ? -9.985 10.871 18.758 1.00 23.59 178 ARG A N 1
ATOM 1442 C CA . ARG A 1 178 ? -10.178 9.455 19.091 1.00 26.27 178 ARG A CA 1
ATOM 1443 C C . ARG A 1 178 ? -9.067 8.571 18.488 1.00 26.62 178 ARG A C 1
ATOM 1444 O O . ARG A 1 178 ? -8.339 8.994 17.580 1.00 24.79 178 ARG A O 1
ATOM 1452 N N . ARG A 1 179 ? -8.953 7.351 19.013 1.00 26.13 179 ARG A N 1
ATOM 1453 C CA . ARG A 1 179 ? -8.012 6.339 18.519 1.00 25.97 179 ARG A CA 1
ATOM 1454 C C . ARG A 1 179 ? -8.767 5.034 18.266 1.00 25.46 179 ARG A C 1
ATOM 1455 O O . ARG A 1 179 ? -9.513 4.547 19.123 1.00 25.04 179 ARG A O 1
ATOM 1463 N N . GLU A 1 180 ? -8.547 4.505 17.064 1.00 22.84 180 GLU A N 1
ATOM 1464 C CA . GLU A 1 180 ? -9.114 3.253 16.573 1.00 21.85 180 GLU A CA 1
ATOM 1465 C C . GLU A 1 180 ? -7.937 2.341 16.241 1.00 20.68 180 GLU A C 1
ATOM 1466 O O . GLU A 1 180 ? -7.076 2.698 15.427 1.00 19.64 180 GLU A O 1
ATOM 1472 N N . ARG A 1 181 ? -7.908 1.175 16.880 1.00 22.48 181 ARG A N 1
ATOM 1473 C CA . ARG A 1 181 ? -6.847 0.182 16.674 1.00 25.97 181 ARG A CA 1
ATOM 1474 C C . ARG A 1 181 ? -7.043 -0.614 15.385 1.00 23.81 181 ARG A C 1
ATOM 1475 O O . ARG A 1 181 ? -8.150 -1.125 15.175 1.00 27.18 181 ARG A O 1
ATOM 1483 N N . PRO A 1 182 ? -5.995 -0.710 14.534 1.00 20.64 182 PRO A N 1
ATOM 1484 C CA . PRO A 1 182 ? -6.155 -1.591 13.378 1.00 19.52 182 PRO A CA 1
ATOM 1485 C C . PRO A 1 182 ? -6.019 -3.081 13.707 1.00 19.35 182 PRO A C 1
ATOM 1486 O O . PRO A 1 182 ? -5.268 -3.466 14.620 1.00 16.25 182 PRO A O 1
ATOM 1490 N N . GLU A 1 183 ? -6.767 -3.879 12.947 1.00 17.46 183 GLU A N 1
ATOM 1491 C CA . GLU A 1 183 ? -6.674 -5.337 12.954 1.00 18.35 183 GLU A CA 1
ATOM 1492 C C . GLU A 1 183 ? -5.713 -5.576 11.796 1.00 18.26 183 GLU A C 1
ATOM 1493 O O . GLU A 1 183 ? -5.923 -5.071 10.682 1.00 17.54 183 GLU A O 1
ATOM 1499 N N . VAL A 1 184 ? -4.661 -6.338 12.072 1.00 17.22 184 VAL A N 1
ATOM 1500 C CA . VAL A 1 184 ? -3.590 -6.552 11.092 1.00 16.38 184 VAL A CA 1
ATOM 1501 C C . VAL A 1 184 ? -3.542 -8.007 10.631 1.00 17.61 184 VAL A C 1
ATOM 1502 O O . VAL A 1 184 ? -3.681 -8.933 11.440 1.00 15.88 184 VAL A O 1
ATOM 1506 N N . ARG A 1 185 ? -3.350 -8.169 9.323 1.00 14.68 185 ARG A N 1
ATOM 1507 C CA . ARG A 1 185 ? -3.147 -9.490 8.736 1.00 19.92 185 ARG A CA 1
ATOM 1508 C C . ARG A 1 185 ? -1.936 -9.475 7.804 1.00 17.05 185 ARG A C 1
ATOM 1509 O O . ARG A 1 185 ? -1.802 -8.589 6.952 1.00 16.55 185 ARG A O 1
ATOM 1517 N N . VAL A 1 186 ? -1.086 -10.480 8.011 1.00 15.57 186 VAL A N 1
ATOM 1518 C CA . VAL A 1 186 ? 0.078 -10.742 7.168 1.00 17.74 186 VAL A CA 1
ATOM 1519 C C . VAL A 1 186 ? -0.331 -11.955 6.328 1.00 17.33 186 VAL A C 1
ATOM 1520 O O . VAL A 1 186 ? -0.755 -12.986 6.858 1.00 16.47 186 VAL A O 1
ATOM 1524 N N . TRP A 1 187 ? -0.203 -11.804 5.014 1.00 17.66 187 TRP A N 1
ATOM 1525 C CA . TRP A 1 187 ? -0.545 -12.861 4.061 1.00 18.66 187 TRP A CA 1
ATOM 1526 C C . TRP A 1 187 ? 0.600 -13.011 3.048 1.00 19.53 187 TRP A C 1
ATOM 1527 O O . TRP A 1 187 ? 1.506 -12.178 3.020 1.00 16.77 187 TRP A O 1
ATOM 1538 N N . GLY A 1 188 ? 0.559 -14.069 2.240 1.00 19.82 188 GLY A N 1
ATOM 1539 C CA . GLY A 1 188 ? 1.564 -14.357 1.223 1.00 25.09 188 GLY A CA 1
ATOM 1540 C C . GLY A 1 188 ? 0.985 -15.103 0.040 1.00 28.63 188 GLY A C 1
ATOM 1541 O O . GLY A 1 188 ? -0.002 -15.835 0.193 1.00 31.25 188 GLY A O 1
ATOM 1542 N N . LYS A 1 189 ? 1.609 -14.915 -1.125 1.00 29.68 189 LYS A N 1
ATOM 1543 C CA . LYS A 1 189 ? 1.173 -15.568 -2.364 1.00 32.70 189 LYS A CA 1
ATOM 1544 C C . LYS A 1 189 ? 2.284 -15.860 -3.387 1.00 33.63 189 LYS A C 1
ATOM 1545 O O . LYS A 1 189 ? 3.182 -15.023 -3.560 1.00 28.23 189 LYS A O 1
ATOM 1551 N N . GLU A 1 190 ? 2.151 -17.049 -4.001 1.00 35.15 190 GLU A N 1
ATOM 1552 C CA . GLU A 1 190 ? 2.821 -17.695 -5.184 1.00 41.52 190 GLU A CA 1
ATOM 1553 C C . GLU A 1 190 ? 3.581 -19.031 -4.873 1.00 44.96 190 GLU A C 1
ATOM 1554 O O . GLU A 1 190 ? 2.940 -19.916 -4.285 1.00 47.81 190 GLU A O 1
ATOM 1560 N N . ALA A 1 191 ? 4.862 -19.177 -5.250 1.00 46.73 191 ALA A N 1
ATOM 1561 C CA . ALA A 1 191 ? 5.677 -20.406 -5.152 1.00 48.54 191 ALA A CA 1
ATOM 1562 C C . ALA A 1 191 ? 5.773 -20.876 -3.704 1.00 51.24 191 ALA A C 1
ATOM 1563 O O . ALA A 1 191 ? 6.585 -20.367 -2.933 1.00 52.17 191 ALA A O 1
ATOM 1565 N N . ASP A 1 192 ? 4.904 -21.846 -3.396 1.00 54.53 192 ASP A N 1
ATOM 1566 C CA . ASP A 1 192 ? 4.608 -22.429 -2.061 1.00 56.45 192 ASP A CA 1
ATOM 1567 C C . ASP A 1 192 ? 3.900 -21.438 -1.116 1.00 57.41 192 ASP A C 1
ATOM 1568 O O . ASP A 1 192 ? 3.500 -21.790 0.005 1.00 57.99 192 ASP A O 1
ATOM 1573 N N . GLY A 1 193 ? 3.760 -20.204 -1.614 1.00 56.62 193 GLY A N 1
ATOM 1574 C CA . GLY A 1 193 ? 3.128 -19.048 -0.988 1.00 55.56 193 GLY A CA 1
ATOM 1575 C C . GLY A 1 193 ? 4.007 -17.860 -0.627 1.00 54.84 193 GLY A C 1
ATOM 1576 O O . GLY A 1 193 ? 3.462 -16.829 -0.228 1.00 57.21 193 GLY A O 1
ATOM 1577 N N . ILE A 1 194 ? 5.333 -17.960 -0.760 1.00 50.48 194 ILE A N 1
ATOM 1578 C CA . ILE A 1 194 ? 6.204 -16.858 -0.286 1.00 43.55 194 ILE A CA 1
ATOM 1579 C C . ILE A 1 194 ? 6.978 -16.092 -1.382 1.00 41.50 194 ILE A C 1
ATOM 1580 O O . ILE A 1 194 ? 8.210 -15.914 -1.335 1.00 39.84 194 ILE A O 1
ATOM 1585 N N . LEU A 1 195 ? 6.244 -15.632 -2.391 1.00 37.18 195 LEU A N 1
ATOM 1586 C CA . LEU A 1 195 ? 6.892 -14.688 -3.288 1.00 29.94 195 LEU A CA 1
ATOM 1587 C C . LEU A 1 195 ? 6.484 -13.340 -2.699 1.00 23.80 195 LEU A C 1
ATOM 1588 O O . LEU A 1 195 ? 7.311 -12.689 -2.055 1.00 21.72 195 LEU A O 1
ATOM 1593 N N . THR A 1 196 ? 5.230 -12.950 -2.896 1.00 19.17 196 THR A N 1
ATOM 1594 C CA . THR A 1 196 ? 4.771 -11.639 -2.457 1.00 18.64 196 THR A CA 1
ATOM 1595 C C . THR A 1 196 ? 4.011 -11.763 -1.148 1.00 21.31 196 THR A C 1
ATOM 1596 O O . THR A 1 196 ? 2.971 -12.420 -1.060 1.00 20.30 196 THR A O 1
ATOM 1600 N N . LEU A 1 197 ? 4.587 -11.102 -0.151 1.00 18.36 197 LEU A N 1
ATOM 1601 C CA . LEU A 1 197 ? 3.998 -11.015 1.172 1.00 18.74 197 LEU A CA 1
ATOM 1602 C C . LEU A 1 197 ? 3.263 -9.691 1.264 1.00 18.89 197 LEU A C 1
ATOM 1603 O O . LEU A 1 197 ? 3.752 -8.693 0.751 1.00 18.48 197 LEU A O 1
ATOM 1608 N N . SER A 1 198 ? 2.101 -9.709 1.906 1.00 15.68 198 SER A N 1
ATOM 1609 C CA . SER A 1 198 ? 1.282 -8.526 2.124 1.00 19.03 198 SER A CA 1
ATOM 1610 C C . SER A 1 198 ? 1.011 -8.339 3.606 1.00 19.26 198 SER A C 1
ATOM 1611 O O . SER A 1 198 ? 0.879 -9.315 4.341 1.00 19.54 198 SER A O 1
ATOM 1614 N N . CYS A 1 199 ? 0.932 -7.076 4.006 1.00 18.66 199 CYS A N 1
ATOM 1615 C CA . CYS A 1 199 ? 0.581 -6.673 5.354 1.00 16.90 199 CYS A CA 1
ATOM 1616 C C . CYS A 1 199 ? -0.471 -5.593 5.199 1.00 15.76 199 CYS A C 1
ATOM 1617 O O . CYS A 1 199 ? -0.233 -4.590 4.517 1.00 17.88 199 CYS A O 1
ATOM 1620 N N . ARG A 1 200 ? -1.613 -5.838 5.840 1.00 13.94 200 ARG A N 1
ATOM 1621 C CA . ARG A 1 200 ? -2.765 -4.930 5.827 1.00 15.28 200 ARG A CA 1
ATOM 1622 C C . ARG A 1 200 ? -3.188 -4.523 7.229 1.00 13.91 200 ARG A C 1
ATOM 1623 O O . ARG A 1 200 ? -3.413 -5.381 8.080 1.00 11.27 200 ARG A O 1
ATOM 1631 N N . ALA A 1 201 ? -3.277 -3.211 7.432 1.00 14.94 201 ALA A N 1
ATOM 1632 C CA . ALA A 1 201 ? -3.758 -2.610 8.670 1.00 15.78 201 ALA A CA 1
ATOM 1633 C C . ALA A 1 201 ? -5.175 -2.147 8.335 1.00 15.17 201 ALA A C 1
ATOM 1634 O O . ALA A 1 201 ? -5.362 -1.215 7.546 1.00 15.20 201 ALA A O 1
ATOM 1636 N N . HIS A 1 202 ? -6.147 -2.826 8.941 1.00 14.75 202 HIS A N 1
ATOM 1637 C CA . HIS A 1 202 ? -7.578 -2.596 8.749 1.00 13.78 202 HIS A CA 1
ATOM 1638 C C . HIS A 1 202 ? -8.242 -1.783 9.865 1.00 15.85 202 HIS A C 1
ATOM 1639 O O . HIS A 1 202 ? -8.260 -2.212 11.019 1.00 16.81 202 HIS A O 1
ATOM 1646 N N . GLY A 1 203 ? -8.783 -0.622 9.506 1.00 18.93 203 GLY A N 1
ATOM 1647 C CA . GLY A 1 203 ? -9.593 0.211 10.400 1.00 20.57 203 GLY A CA 1
ATOM 1648 C C . GLY A 1 203 ? -8.973 1.073 11.475 1.00 19.03 203 GLY A C 1
ATOM 1649 O O . GLY A 1 203 ? -9.511 1.152 12.578 1.00 21.80 203 GLY A O 1
ATOM 1650 N N . PHE A 1 204 ? -7.858 1.711 11.142 1.00 16.86 204 PHE A N 1
ATOM 1651 C CA . PHE A 1 204 ? -7.161 2.614 12.065 1.00 17.48 204 PHE A CA 1
ATOM 1652 C C . PHE A 1 204 ? -7.642 4.051 11.905 1.00 18.29 204 PHE A C 1
ATOM 1653 O O . PHE A 1 204 ? -8.059 4.466 10.815 1.00 15.69 204 PHE A O 1
ATOM 1661 N N . TYR A 1 205 ? -7.572 4.769 13.026 1.00 19.67 205 TYR A N 1
ATOM 1662 C CA . TYR A 1 205 ? -7.841 6.202 13.155 1.00 21.16 205 TYR A CA 1
ATOM 1663 C C . TYR A 1 205 ? -6.974 6.719 14.326 1.00 19.02 205 TYR A C 1
ATOM 1664 O O . TYR A 1 205 ? -6.957 6.056 15.359 1.00 17.80 205 TYR A O 1
ATOM 1673 N N . PRO A 1 206 ? -6.265 7.869 14.185 1.00 20.38 206 PRO A N 1
ATOM 1674 C CA . PRO A 1 206 ? -6.154 8.801 13.043 1.00 19.87 206 PRO A CA 1
ATOM 1675 C C . PRO A 1 206 ? -5.356 8.216 11.858 1.00 20.42 206 PRO A C 1
ATOM 1676 O O . PRO A 1 206 ? -4.857 7.091 11.941 1.00 21.51 206 PRO A O 1
ATOM 1680 N N . ARG A 1 207 ? -5.263 8.997 10.783 1.00 23.50 207 ARG A N 1
ATOM 1681 C CA . ARG A 1 207 ? -4.589 8.665 9.521 1.00 22.43 207 ARG A CA 1
ATOM 1682 C C . ARG A 1 207 ? -3.074 8.335 9.624 1.00 21.94 207 ARG A C 1
ATOM 1683 O O . ARG A 1 207 ? -2.678 7.377 8.941 1.00 18.06 207 ARG A O 1
ATOM 1691 N N . PRO A 1 208 ? -2.250 9.081 10.423 1.00 23.34 208 PRO A N 1
ATOM 1692 C CA . PRO A 1 208 ? -0.809 8.759 10.493 1.00 22.32 208 PRO A CA 1
ATOM 1693 C C . PRO A 1 208 ? -0.502 7.336 10.958 1.00 21.12 208 PRO A C 1
ATOM 1694 O O . PRO A 1 208 ? -0.965 6.902 12.012 1.00 20.52 208 PRO A O 1
ATOM 1698 N N . ILE A 1 209 ? 0.277 6.642 10.134 1.00 18.45 209 ILE A N 1
ATOM 1699 C CA . ILE A 1 209 ? 0.695 5.258 10.358 1.00 17.97 209 ILE A CA 1
ATOM 1700 C C . ILE A 1 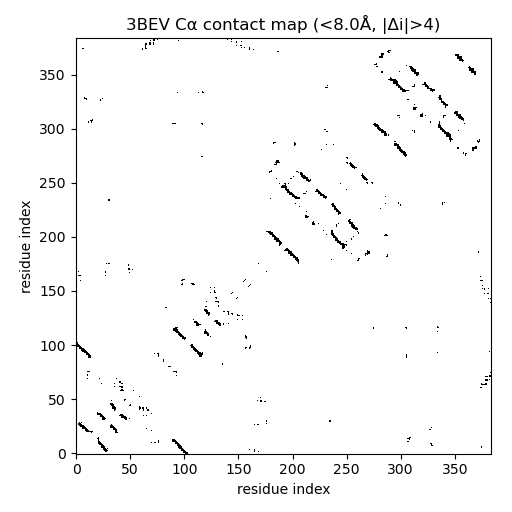209 ? 2.069 5.050 9.715 1.00 19.45 209 ILE A C 1
ATOM 1701 O O . ILE A 1 209 ? 2.435 5.764 8.773 1.00 19.20 209 ILE A O 1
ATOM 1706 N N . VAL A 1 210 ? 2.807 4.079 10.251 1.00 20.64 210 VAL A N 1
ATOM 1707 C CA . VAL A 1 210 ? 4.093 3.637 9.704 1.00 22.05 210 VAL A CA 1
ATOM 1708 C C . VAL A 1 210 ? 3.926 2.118 9.658 1.00 18.95 210 VAL A C 1
ATOM 1709 O O . VAL A 1 210 ? 3.699 1.482 10.692 1.00 21.32 210 VAL A O 1
ATOM 1713 N N . VAL A 1 211 ? 4.032 1.561 8.453 1.00 19.74 211 VAL A N 1
ATOM 1714 C CA . VAL A 1 211 ? 3.906 0.119 8.186 1.00 19.81 211 VAL A CA 1
ATOM 1715 C C . VAL A 1 211 ? 5.162 -0.258 7.401 1.00 22.09 211 VAL A C 1
ATOM 1716 O O . VAL A 1 211 ? 5.361 0.186 6.265 1.00 26.04 211 VAL A O 1
ATOM 1720 N N . SER A 1 212 ? 5.991 -1.081 8.037 1.00 21.37 212 SER A N 1
ATOM 1721 C CA . SER A 1 212 ? 7.261 -1.534 7.462 1.00 21.96 212 SER A CA 1
ATOM 1722 C C . SER A 1 212 ? 7.567 -3.006 7.717 1.00 19.42 212 SER A C 1
ATOM 1723 O O . SER A 1 212 ? 6.987 -3.651 8.595 1.00 19.71 212 SER A O 1
ATOM 1726 N N . TRP A 1 213 ? 8.494 -3.506 6.909 1.00 16.17 213 TRP A N 1
ATOM 1727 C CA . TRP A 1 213 ? 8.938 -4.886 6.975 1.00 15.38 213 TRP A CA 1
ATOM 1728 C C . TRP A 1 213 ? 10.259 -5.035 7.706 1.00 15.19 213 TRP A C 1
ATOM 1729 O O . TRP A 1 213 ? 11.137 -4.171 7.639 1.00 13.18 213 TRP A O 1
ATOM 1740 N N . LEU A 1 214 ? 10.335 -6.164 8.401 1.00 15.83 214 LEU A N 1
ATOM 1741 C CA . LEU A 1 214 ? 11.516 -6.643 9.097 1.00 16.63 214 LEU A CA 1
ATOM 1742 C C . LEU A 1 214 ? 11.789 -8.046 8.582 1.00 18.04 214 LEU A C 1
ATOM 1743 O O . LEU A 1 214 ? 10.860 -8.844 8.476 1.00 17.97 214 LEU A O 1
ATOM 1748 N N . LYS A 1 215 ? 13.051 -8.322 8.259 1.00 19.57 215 LYS A N 1
ATOM 1749 C CA . LYS A 1 215 ? 13.531 -9.633 7.826 1.00 18.87 215 LYS A CA 1
ATOM 1750 C C . LYS A 1 215 ? 14.615 -9.956 8.837 1.00 18.59 215 LYS A C 1
ATOM 1751 O O . LYS A 1 215 ? 15.627 -9.252 8.896 1.00 16.00 215 LYS A O 1
ATOM 1757 N N . ASP A 1 216 ? 14.371 -11.017 9.608 1.00 17.91 216 ASP A N 1
ATOM 1758 C CA . ASP A 1 216 ? 15.226 -11.502 10.703 1.00 21.55 216 ASP A CA 1
ATOM 1759 C C . ASP A 1 216 ? 15.506 -10.371 11.708 1.00 21.97 216 ASP A C 1
ATOM 1760 O O . ASP A 1 216 ? 16.632 -10.225 12.202 1.00 23.50 216 ASP A O 1
ATOM 1765 N N . GLY A 1 217 ? 14.461 -9.580 11.982 1.00 19.47 217 GLY A N 1
ATOM 1766 C CA . GLY A 1 217 ? 14.485 -8.420 12.876 1.00 18.72 217 GLY A CA 1
ATOM 1767 C C . GLY A 1 217 ? 15.179 -7.156 12.396 1.00 18.41 217 GLY A C 1
ATOM 1768 O O . GLY A 1 217 ? 15.416 -6.252 13.200 1.00 20.29 217 GLY A O 1
ATOM 1769 N N . ALA A 1 218 ? 15.508 -7.088 11.107 1.00 17.90 218 ALA A N 1
ATOM 1770 C CA . ALA A 1 218 ? 16.154 -5.929 10.481 1.00 19.06 218 ALA A CA 1
ATOM 1771 C C . ALA A 1 218 ? 15.239 -5.312 9.425 1.00 18.75 218 ALA A C 1
ATOM 1772 O O . ALA A 1 218 ? 14.643 -6.040 8.621 1.00 17.80 218 ALA A O 1
ATOM 1774 N N . VAL A 1 219 ? 15.149 -3.982 9.443 1.00 17.52 219 VAL A N 1
ATOM 1775 C CA . VAL A 1 219 ? 14.328 -3.179 8.517 1.00 21.28 219 VAL A CA 1
ATOM 1776 C C . VAL A 1 219 ? 14.655 -3.522 7.053 1.00 21.01 219 VAL A C 1
ATOM 1777 O O . VAL A 1 219 ? 15.829 -3.582 6.670 1.00 19.17 219 VAL A O 1
ATOM 1781 N N . ARG A 1 220 ? 13.599 -3.753 6.271 1.00 21.31 220 ARG A N 1
ATOM 1782 C CA . ARG A 1 220 ? 13.720 -4.020 4.836 1.00 20.96 220 ARG A CA 1
ATOM 1783 C C . ARG A 1 220 ? 12.789 -3.126 4.020 1.00 21.38 220 ARG A C 1
ATOM 1784 O O . ARG A 1 220 ? 11.566 -3.290 4.020 1.00 20.41 220 ARG A O 1
ATOM 1792 N N . GLY A 1 221 ? 13.434 -2.185 3.343 1.00 19.44 221 GLY A N 1
ATOM 1793 C CA . GLY A 1 221 ? 12.826 -1.294 2.366 1.00 17.50 221 GLY A CA 1
ATOM 1794 C C . GLY A 1 221 ? 12.944 -1.893 0.969 1.00 17.35 221 GLY A C 1
ATOM 1795 O O . GLY A 1 221 ? 12.145 -1.540 0.099 1.00 16.69 221 GLY A O 1
ATOM 1796 N N . GLN A 1 222 ? 13.919 -2.785 0.753 1.00 18.03 222 GLN A N 1
ATOM 1797 C CA . GLN A 1 222 ? 14.187 -3.405 -0.557 1.00 19.51 222 GLN A CA 1
ATOM 1798 C C . GLN A 1 222 ? 13.017 -4.296 -0.975 1.00 17.94 222 GLN A C 1
ATOM 1799 O O . GLN A 1 222 ? 12.572 -5.131 -0.186 1.00 16.30 222 GLN A O 1
ATOM 1805 N N . ASP A 1 223 ? 12.553 -4.077 -2.208 1.00 16.17 223 ASP A N 1
ATOM 1806 C CA . ASP A 1 223 ? 11.441 -4.779 -2.881 1.00 19.64 223 ASP A CA 1
ATOM 1807 C C . ASP A 1 223 ? 10.071 -4.574 -2.187 1.00 20.14 223 ASP A C 1
ATOM 1808 O O . ASP A 1 223 ? 9.138 -5.363 -2.396 1.00 19.10 223 ASP A O 1
ATOM 1813 N N . ALA A 1 224 ? 9.966 -3.519 -1.375 1.00 16.57 224 ALA A N 1
ATOM 1814 C CA . ALA A 1 224 ? 8.736 -3.155 -0.667 1.00 20.55 224 ALA A CA 1
ATOM 1815 C C . ALA A 1 224 ? 7.942 -2.100 -1.441 1.00 18.98 224 ALA A C 1
ATOM 1816 O O . ALA A 1 224 ? 8.541 -1.194 -2.024 1.00 16.82 224 ALA A O 1
ATOM 1818 N N . GLN A 1 225 ? 6.614 -2.249 -1.433 1.00 19.25 225 GLN A N 1
ATOM 1819 C CA . GLN A 1 225 ? 5.652 -1.341 -2.082 1.00 23.44 225 GLN A CA 1
ATOM 1820 C C . GLN A 1 225 ? 4.496 -1.034 -1.127 1.00 19.67 225 GLN A C 1
ATOM 1821 O O . GLN A 1 225 ? 4.023 -1.934 -0.441 1.00 18.08 225 GLN A O 1
ATOM 1827 N N . SER A 1 226 ? 4.061 0.223 -1.099 1.00 18.49 226 SER A N 1
ATOM 1828 C CA . SER A 1 226 ? 2.926 0.686 -0.296 1.00 19.24 226 SER A CA 1
ATOM 1829 C C . SER A 1 226 ? 1.802 1.172 -1.201 1.00 18.93 226 SER A C 1
ATOM 1830 O O . SER A 1 226 ? 2.060 1.838 -2.207 1.00 17.84 226 SER A O 1
ATOM 1833 N N . GLY A 1 227 ? 0.573 0.823 -0.818 1.00 18.16 227 GLY A N 1
ATOM 1834 C CA . GLY A 1 227 ? -0.644 1.276 -1.494 1.00 15.30 227 GLY A CA 1
ATOM 1835 C C . GLY A 1 227 ? -1.125 2.623 -0.965 1.00 18.31 227 GLY A C 1
ATOM 1836 O O . GLY A 1 227 ? -2.131 3.141 -1.441 1.00 20.06 227 GLY A O 1
ATOM 1837 N N . GLY A 1 228 ? -0.415 3.193 0.014 1.00 17.43 228 GLY A N 1
ATOM 1838 C CA . GLY A 1 228 ? -0.780 4.448 0.672 1.00 17.68 228 GLY A CA 1
ATOM 1839 C C . GLY A 1 228 ? -1.945 4.200 1.616 1.00 19.40 228 GLY A C 1
ATOM 1840 O O . GLY A 1 228 ? -2.270 3.045 1.936 1.00 17.96 228 GLY A O 1
ATOM 1841 N N . ILE A 1 229 ? -2.564 5.293 2.055 1.00 16.89 229 ILE A N 1
ATOM 1842 C CA . ILE A 1 229 ? -3.712 5.263 2.961 1.00 19.58 229 ILE A CA 1
ATOM 1843 C C . ILE A 1 229 ? -4.953 5.344 2.068 1.00 18.69 229 ILE A C 1
ATOM 1844 O O . ILE A 1 229 ? -5.039 6.210 1.194 1.00 19.02 229 ILE A O 1
ATOM 1849 N N . VAL A 1 230 ? -5.881 4.420 2.320 1.00 16.01 230 VAL A N 1
ATOM 1850 C CA . VAL A 1 230 ? -7.161 4.292 1.596 1.00 16.47 230 VAL A CA 1
ATOM 1851 C C . VAL A 1 230 ? -8.318 4.299 2.618 1.00 16.23 230 VAL A C 1
ATOM 1852 O O . VAL A 1 230 ? -8.145 3.755 3.719 1.00 13.69 230 VAL A O 1
ATOM 1856 N N . PRO A 1 231 ? -9.476 4.908 2.271 1.00 17.63 231 PRO A N 1
ATOM 1857 C CA . PRO A 1 231 ? -10.555 4.973 3.265 1.00 16.97 231 PRO A CA 1
ATOM 1858 C C . PRO A 1 231 ? -11.506 3.784 3.347 1.00 16.66 231 PRO A C 1
ATOM 1859 O O . PRO A 1 231 ? -11.684 3.037 2.386 1.00 18.72 231 PRO A O 1
ATOM 1863 N N . ASN A 1 232 ? -12.096 3.637 4.527 1.00 18.15 232 ASN A N 1
ATOM 1864 C CA . ASN A 1 232 ? -13.169 2.696 4.789 1.00 18.36 232 ASN A CA 1
ATOM 1865 C C . ASN A 1 232 ? -14.459 3.526 4.792 1.00 19.50 232 ASN A C 1
ATOM 1866 O O . ASN A 1 232 ? -14.396 4.754 4.939 1.00 20.09 232 ASN A O 1
ATOM 1871 N N . GLY A 1 233 ? -15.607 2.871 4.627 1.00 17.98 233 GLY A N 1
ATOM 1872 C CA . GLY A 1 233 ? -16.927 3.518 4.680 1.00 22.65 233 GLY A CA 1
ATOM 1873 C C . GLY A 1 233 ? -17.302 4.240 5.970 1.00 24.55 233 GLY A C 1
ATOM 1874 O O . GLY A 1 233 ? -18.101 5.180 5.916 1.00 27.70 233 GLY A O 1
ATOM 1875 N N . ASP A 1 234 ? -16.727 3.818 7.103 1.00 26.06 234 ASP A N 1
ATOM 1876 C CA . ASP A 1 234 ? -17.005 4.354 8.457 1.00 26.26 234 ASP A CA 1
ATOM 1877 C C . ASP A 1 234 ? -16.099 5.481 8.990 1.00 27.71 234 ASP A C 1
ATOM 1878 O O . ASP A 1 234 ? -16.162 5.827 10.180 1.00 29.28 234 ASP A O 1
ATOM 1883 N N . GLY A 1 235 ? -15.266 6.054 8.122 1.00 27.26 235 GLY A N 1
ATOM 1884 C CA . GLY A 1 235 ? -14.329 7.111 8.507 1.00 25.39 235 GLY A CA 1
ATOM 1885 C C . GLY A 1 235 ? -12.952 6.657 8.982 1.00 24.04 235 GLY A C 1
ATOM 1886 O O . GLY A 1 235 ? -12.068 7.502 9.173 1.00 23.09 235 GLY A O 1
ATOM 1887 N N . THR A 1 236 ? -12.774 5.350 9.175 1.00 21.17 236 THR A N 1
ATOM 1888 C CA . THR A 1 236 ? -11.476 4.765 9.551 1.00 19.19 236 THR A CA 1
ATOM 1889 C C . THR A 1 236 ? -10.679 4.520 8.257 1.00 20.85 236 THR A C 1
ATOM 1890 O O . THR A 1 236 ? -11.218 4.658 7.145 1.00 18.43 236 THR A O 1
ATOM 1894 N N . TYR A 1 237 ? -9.407 4.152 8.417 1.00 18.81 237 TYR A N 1
ATOM 1895 C CA . TYR A 1 237 ? -8.492 3.964 7.287 1.00 19.83 237 TYR A CA 1
ATOM 1896 C C . TYR A 1 237 ? -7.927 2.546 7.133 1.00 17.82 237 TYR A C 1
ATOM 1897 O O . TYR A 1 237 ? -7.978 1.718 8.044 1.00 20.05 237 TYR A O 1
ATOM 1906 N N . HIS A 1 238 ? -7.396 2.305 5.938 1.00 17.01 238 HIS A N 1
ATOM 1907 C CA . HIS A 1 238 ? -6.785 1.064 5.520 1.00 12.60 238 HIS A CA 1
ATOM 1908 C C . HIS A 1 238 ? -5.462 1.372 4.831 1.00 14.88 238 HIS A C 1
ATOM 1909 O O . HIS A 1 238 ? -5.324 2.392 4.152 1.00 16.65 238 HIS A O 1
ATOM 1916 N N . THR A 1 239 ? -4.490 0.484 5.020 1.00 15.93 239 THR A N 1
ATOM 1917 C CA . THR A 1 239 ? -3.215 0.581 4.294 1.00 17.04 239 THR A CA 1
ATOM 1918 C C . THR A 1 239 ? -2.695 -0.835 4.036 1.00 16.01 239 THR A C 1
ATOM 1919 O O . THR A 1 239 ? -2.827 -1.720 4.892 1.00 12.84 239 THR A O 1
ATOM 1923 N N . TRP A 1 240 ? -2.123 -1.012 2.848 1.00 17.37 240 TRP A N 1
ATOM 1924 C CA . TRP A 1 240 ? -1.522 -2.291 2.475 1.00 19.67 240 TRP A CA 1
ATOM 1925 C C . TRP A 1 240 ? -0.132 -2.059 1.889 1.00 18.84 240 TRP A C 1
ATOM 1926 O O . TRP A 1 240 ? 0.080 -1.196 1.029 1.00 15.31 240 TRP A O 1
ATOM 1937 N N . VAL A 1 241 ? 0.783 -2.869 2.409 1.00 17.80 241 VAL A N 1
ATOM 1938 C CA . VAL A 1 241 ? 2.200 -2.863 2.069 1.00 17.97 241 VAL A CA 1
ATOM 1939 C C . VAL A 1 241 ? 2.560 -4.295 1.647 1.00 18.99 241 VAL A C 1
ATOM 1940 O O . VAL A 1 241 ? 2.068 -5.268 2.229 1.00 17.40 241 VAL A O 1
ATOM 1944 N N . THR A 1 242 ? 3.408 -4.408 0.627 1.00 14.96 242 THR A N 1
ATOM 1945 C CA . THR A 1 242 ? 3.917 -5.694 0.146 1.00 16.51 242 THR A CA 1
ATOM 1946 C C . THR A 1 242 ? 5.440 -5.681 0.111 1.00 14.38 242 THR A C 1
ATOM 1947 O O . THR A 1 242 ? 6.026 -4.602 0.096 1.00 13.94 242 THR A O 1
ATOM 1951 N N . ILE A 1 243 ? 6.035 -6.875 0.111 1.00 14.73 243 ILE A N 1
ATOM 1952 C CA . ILE A 1 243 ? 7.475 -7.099 -0.071 1.00 15.96 243 ILE A CA 1
ATOM 1953 C C . ILE A 1 243 ? 7.605 -8.380 -0.903 1.00 18.29 243 ILE A C 1
ATOM 1954 O O . ILE A 1 243 ? 6.854 -9.346 -0.698 1.00 20.23 243 ILE A O 1
ATOM 1959 N N . ASP A 1 244 ? 8.556 -8.351 -1.837 1.00 16.80 244 ASP A N 1
ATOM 1960 C CA . ASP A 1 244 ? 8.878 -9.492 -2.692 1.00 17.61 244 ASP A CA 1
ATOM 1961 C C . ASP A 1 244 ? 10.028 -10.229 -2.029 1.00 18.50 244 ASP A C 1
ATOM 1962 O O . ASP A 1 244 ? 11.130 -9.700 -1.859 1.00 20.08 244 ASP A O 1
ATOM 1967 N N . ALA A 1 245 ? 9.707 -11.462 -1.658 1.00 19.00 245 ALA A N 1
ATOM 1968 C CA . ALA A 1 245 ? 10.593 -12.381 -0.969 1.00 20.77 245 ALA A CA 1
ATOM 1969 C C . ALA A 1 245 ? 10.929 -13.593 -1.832 1.00 20.79 245 ALA A C 1
ATOM 1970 O O . ALA A 1 245 ? 10.251 -13.853 -2.823 1.00 17.57 245 ALA A O 1
ATOM 1972 N N . GLN A 1 246 ? 11.976 -14.319 -1.448 1.00 19.48 246 GLN A N 1
ATOM 1973 C CA . GLN A 1 246 ? 12.369 -15.559 -2.121 1.00 23.11 246 GLN A CA 1
ATOM 1974 C C . GLN A 1 246 ? 11.379 -16.640 -1.661 1.00 23.84 246 GLN A C 1
ATOM 1975 O O . GLN A 1 246 ? 10.996 -16.612 -0.485 1.00 21.55 246 GLN A O 1
ATOM 1981 N N . PRO A 1 247 ? 10.951 -17.572 -2.552 1.00 24.99 247 PRO A N 1
ATOM 1982 C CA . PRO A 1 247 ? 10.025 -18.628 -2.107 1.00 26.27 247 PRO A CA 1
ATOM 1983 C C . PRO A 1 247 ? 10.634 -19.433 -0.956 1.00 25.13 247 PRO A C 1
ATOM 1984 O O . PRO A 1 247 ? 11.829 -19.741 -0.993 1.00 26.21 247 PRO A O 1
ATOM 1988 N N . GLY A 1 248 ? 9.817 -19.740 0.048 1.00 25.74 248 GLY A N 1
ATOM 1989 C CA . GLY A 1 248 ? 10.271 -20.462 1.243 1.00 25.80 248 GLY A CA 1
ATOM 1990 C C . GLY A 1 248 ? 10.810 -19.615 2.387 1.00 25.30 248 GLY A C 1
ATOM 1991 O O . GLY A 1 248 ? 11.197 -20.185 3.414 1.00 28.18 248 GLY A O 1
ATOM 1992 N N . ASP A 1 249 ? 10.840 -18.290 2.219 1.00 23.21 249 ASP A N 1
ATOM 1993 C CA . ASP A 1 249 ? 11.353 -17.322 3.208 1.00 19.86 249 ASP A CA 1
ATOM 1994 C C . ASP A 1 249 ? 10.310 -16.572 4.049 1.00 17.97 249 ASP A C 1
ATOM 1995 O O . ASP A 1 249 ? 10.661 -15.597 4.704 1.00 16.93 249 ASP A O 1
ATOM 2000 N N . GLY A 1 250 ? 9.058 -17.026 4.036 1.00 18.73 250 GLY A N 1
ATOM 2001 C CA . GLY A 1 250 ? 7.915 -16.418 4.733 1.00 22.28 250 GLY A CA 1
ATOM 2002 C C . GLY A 1 250 ? 8.014 -16.156 6.209 1.00 23.67 250 GLY A C 1
ATOM 2003 O O . GLY A 1 250 ? 7.522 -15.125 6.678 1.00 26.99 250 GLY A O 1
ATOM 2004 N N . ASP A 1 251 ? 8.653 -17.100 6.894 1.00 24.94 251 ASP A N 1
ATOM 2005 C CA . ASP A 1 251 ? 8.887 -17.064 8.341 1.00 26.73 251 ASP A CA 1
ATOM 2006 C C . ASP A 1 251 ? 9.957 -16.074 8.796 1.00 25.57 251 ASP A C 1
ATOM 2007 O O . ASP A 1 251 ? 10.025 -15.766 9.991 1.00 25.71 251 ASP A O 1
ATOM 2012 N N . LYS A 1 252 ? 10.766 -15.585 7.853 1.00 23.98 252 LYS A N 1
ATOM 2013 C CA . LYS A 1 252 ? 11.813 -14.588 8.104 1.00 24.68 252 LYS A CA 1
ATOM 2014 C C . LYS A 1 252 ? 11.269 -13.172 8.287 1.00 22.12 252 LYS A C 1
ATOM 2015 O O . LYS A 1 252 ? 11.916 -12.347 8.936 1.00 19.30 252 LYS A O 1
ATOM 2021 N N . TYR A 1 253 ? 10.088 -12.909 7.725 1.00 19.80 253 TYR A N 1
ATOM 2022 C CA . TYR A 1 253 ? 9.489 -11.573 7.703 1.00 17.15 253 TYR A CA 1
ATOM 2023 C C . TYR A 1 253 ? 8.414 -11.311 8.749 1.00 18.19 253 TYR A C 1
ATOM 2024 O O . TYR A 1 253 ? 7.621 -12.194 9.086 1.00 18.28 253 TYR A O 1
ATOM 2033 N N . GLN A 1 254 ? 8.446 -10.068 9.226 1.00 15.16 254 GLN A N 1
ATOM 2034 C CA . GLN A 1 254 ? 7.470 -9.492 10.146 1.00 15.87 254 GLN A CA 1
ATOM 2035 C C . GLN A 1 254 ? 7.093 -8.119 9.642 1.00 17.11 254 GLN A C 1
ATOM 2036 O O . GLN A 1 254 ? 7.914 -7.386 9.087 1.00 17.13 254 GLN A O 1
ATOM 2042 N N . CYS A 1 255 ? 5.823 -7.804 9.858 1.00 17.75 255 CYS A N 1
ATOM 2043 C CA . CYS A 1 255 ? 5.265 -6.516 9.538 1.00 17.98 255 CYS A CA 1
ATOM 2044 C C . CYS A 1 255 ? 5.210 -5.741 10.850 1.00 17.75 255 CYS A C 1
ATOM 2045 O O . CYS A 1 255 ? 4.692 -6.255 11.848 1.00 17.98 255 CYS A O 1
ATOM 2048 N N . ARG A 1 256 ? 5.754 -4.523 10.821 1.00 16.13 256 ARG A N 1
ATOM 2049 C CA . ARG A 1 256 ? 5.799 -3.589 11.949 1.00 18.20 256 ARG A CA 1
ATOM 2050 C C . ARG A 1 256 ? 4.794 -2.467 11.714 1.00 15.98 256 ARG A C 1
ATOM 2051 O O . ARG A 1 256 ? 4.843 -1.802 10.676 1.00 17.19 256 ARG A O 1
ATOM 2059 N N . VAL A 1 257 ? 3.903 -2.283 12.688 1.00 16.86 257 VAL A N 1
ATOM 2060 C CA . VAL A 1 257 ? 2.840 -1.269 12.644 1.00 17.59 257 VAL A CA 1
ATOM 2061 C C . VAL A 1 257 ? 2.998 -0.292 13.822 1.00 17.66 257 VAL A C 1
ATOM 2062 O O . VAL A 1 257 ? 2.882 -0.677 14.988 1.00 17.54 257 VAL A O 1
ATOM 2066 N N . GLU A 1 258 ? 3.268 0.967 13.483 1.00 21.10 258 GLU A N 1
ATOM 2067 C CA . GLU A 1 258 ? 3.417 2.071 14.434 1.00 21.92 258 GLU A CA 1
ATOM 2068 C C . GLU A 1 258 ? 2.218 2.986 14.234 1.00 21.91 258 GLU A C 1
ATOM 2069 O O . GLU A 1 258 ? 2.045 3.563 13.153 1.00 20.90 258 GLU A O 1
ATOM 2075 N N . HIS A 1 259 ? 1.405 3.097 15.286 1.00 18.09 259 HIS A N 1
ATOM 2076 C CA . HIS A 1 259 ? 0.168 3.891 15.285 1.00 19.14 259 HIS A CA 1
ATOM 2077 C C . HIS A 1 259 ? -0.159 4.407 16.686 1.00 20.48 259 HIS A C 1
ATOM 2078 O O . HIS A 1 259 ? 0.211 3.760 17.670 1.00 19.34 259 HIS A O 1
ATOM 2085 N N . ALA A 1 260 ? -0.845 5.554 16.760 1.00 25.48 260 ALA A N 1
ATOM 2086 C CA . ALA A 1 260 ? -1.258 6.231 18.009 1.00 24.43 260 ALA A CA 1
ATOM 2087 C C . ALA A 1 260 ? -2.053 5.361 18.976 1.00 25.44 260 ALA A C 1
ATOM 2088 O O . ALA A 1 260 ? -1.901 5.496 20.195 1.00 25.24 260 ALA A O 1
ATOM 2090 N N . SER A 1 261 ? -2.880 4.480 18.412 1.00 23.03 261 SER A N 1
ATOM 2091 C CA . SER A 1 261 ? -3.706 3.522 19.147 1.00 21.18 261 SER A CA 1
ATOM 2092 C C . SER A 1 261 ? -2.904 2.386 19.799 1.00 21.35 261 SER A C 1
ATOM 2093 O O . SER A 1 261 ? -3.447 1.643 20.621 1.00 22.26 261 SER A O 1
ATOM 2096 N N . LEU A 1 262 ? -1.631 2.274 19.416 1.00 24.14 262 LEU A N 1
ATOM 2097 C CA . LEU A 1 262 ? -0.677 1.265 19.867 1.00 26.60 262 LEU A CA 1
ATOM 2098 C C . LEU A 1 262 ? 0.428 1.908 20.726 1.00 27.61 262 LEU A C 1
ATOM 2099 O O . LEU A 1 262 ? 1.233 2.672 20.174 1.00 27.10 262 LEU A O 1
ATOM 2104 N N . PRO A 1 263 ? 0.479 1.615 22.052 1.00 29.79 263 PRO A N 1
ATOM 2105 C CA . PRO A 1 263 ? 1.526 2.178 22.938 1.00 30.28 263 PRO A C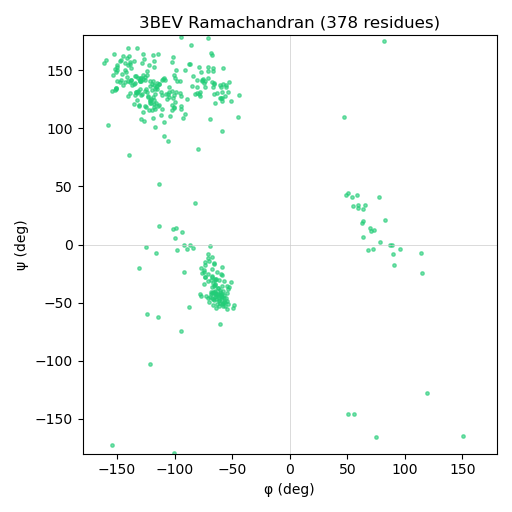A 1
ATOM 2106 C C . PRO A 1 263 ? 2.945 1.825 22.467 1.00 29.86 263 PRO A C 1
ATOM 2107 O O . PRO A 1 263 ? 3.842 2.671 22.525 1.00 32.88 263 PRO A O 1
ATOM 2111 N N . GLN A 1 264 ? 3.112 0.588 22.004 1.00 29.72 264 GLN A N 1
ATOM 2112 C CA . GLN A 1 264 ? 4.352 0.054 21.437 1.00 30.26 264 GLN A CA 1
ATOM 2113 C C . GLN A 1 264 ? 4.084 -0.483 20.026 1.00 29.07 264 GLN A C 1
ATOM 2114 O O . GLN A 1 264 ? 2.948 -0.923 19.795 1.00 29.05 264 GLN A O 1
ATOM 2120 N N . PRO A 1 265 ? 5.081 -0.444 19.099 1.00 28.24 265 PRO A N 1
ATOM 2121 C CA . PRO A 1 265 ? 4.872 -1.013 17.753 1.00 28.08 265 PRO A CA 1
ATOM 2122 C C . PRO A 1 265 ? 4.425 -2.474 17.764 1.00 26.72 265 PRO A C 1
ATOM 2123 O O . PRO A 1 265 ? 4.962 -3.297 18.520 1.00 27.34 265 PRO A O 1
ATOM 2127 N N . GLY A 1 266 ? 3.429 -2.754 16.928 1.00 25.86 266 GLY A N 1
ATOM 2128 C CA . GLY A 1 266 ? 2.887 -4.095 16.748 1.00 22.22 266 GLY A CA 1
ATOM 2129 C C . GLY A 1 266 ? 3.739 -4.830 15.731 1.00 20.60 266 GLY A C 1
ATOM 2130 O O . GLY A 1 266 ? 4.100 -4.247 14.707 1.00 19.75 266 GLY A O 1
ATOM 2131 N N . LEU A 1 267 ? 4.049 -6.093 16.031 1.00 19.48 267 LEU A N 1
ATOM 2132 C CA . LEU A 1 267 ? 4.814 -7.007 15.164 1.00 19.31 267 LEU A CA 1
ATOM 2133 C C . LEU A 1 267 ? 3.984 -8.238 14.867 1.00 19.17 267 LEU A C 1
ATOM 2134 O O . LEU A 1 267 ? 3.547 -8.935 15.790 1.00 22.88 267 LEU A O 1
ATOM 2139 N N . TYR A 1 268 ? 3.795 -8.469 13.569 1.00 18.41 268 TYR A N 1
ATOM 2140 C CA . TYR A 1 268 ? 2.920 -9.504 13.021 1.00 18.02 268 TYR A CA 1
ATOM 2141 C C . TYR A 1 268 ? 3.615 -10.351 11.960 1.00 19.85 268 TYR A C 1
ATOM 2142 O O . TYR A 1 268 ? 4.375 -9.826 11.145 1.00 16.92 268 TYR A O 1
ATOM 2151 N N . SER A 1 269 ? 3.330 -11.652 11.998 1.00 17.79 269 SER A N 1
ATOM 2152 C CA . SER A 1 269 ? 3.865 -12.676 11.095 1.00 22.01 269 SER A CA 1
ATOM 2153 C C . SER A 1 269 ? 2.746 -13.340 10.288 1.00 22.04 269 SER A C 1
ATOM 2154 O O . SER A 1 269 ? 1.589 -13.297 10.734 1.00 17.28 269 SER A O 1
ATOM 2157 N N . TRP A 1 270 ? 3.079 -13.936 9.134 1.00 22.97 270 TRP A N 1
ATOM 2158 C CA . TRP A 1 270 ? 2.108 -14.649 8.279 1.00 28.73 270 TRP A CA 1
ATOM 2159 C C . TRP A 1 270 ? 1.694 -15.914 9.020 1.00 35.50 270 TRP A C 1
ATOM 2160 O O . TRP A 1 270 ? 2.489 -16.860 9.139 1.00 35.72 270 TRP A O 1
ATOM 2171 N N . ARG A 1 271 ? 0.446 -15.876 9.506 1.00 42.49 271 ARG A N 1
ATOM 2172 C CA . ARG A 1 271 ? -0.174 -16.898 10.366 1.00 51.90 271 ARG A CA 1
ATOM 2173 C C . ARG A 1 271 ? 0.817 -17.157 11.532 1.00 54.89 271 ARG A C 1
ATOM 2174 O O . ARG A 1 271 ? 1.508 -16.193 11.981 1.00 57.98 271 ARG A O 1
ATOM 2182 N N . SER A 1 272 ? 0.892 -18.403 12.032 1.00 58.11 272 SER A N 1
ATOM 2183 C CA . SER A 1 272 ? 1.893 -18.758 13.051 1.00 59.37 272 SER A CA 1
ATOM 2184 C C . SER A 1 272 ? 2.595 -19.970 12.427 1.00 60.00 272 SER A C 1
ATOM 2185 O O . SER A 1 272 ? 2.016 -21.080 12.360 1.00 60.00 272 SER A O 1
ATOM 2188 N N . GLY A 1 273 ? 3.833 -19.724 11.969 1.00 60.00 273 GLY A N 1
ATOM 2189 C CA . GLY A 1 273 ? 4.689 -20.721 11.309 1.00 60.00 273 GLY A CA 1
ATOM 2190 C C . GLY A 1 273 ? 4.434 -20.947 9.825 1.00 59.79 273 GLY A C 1
ATOM 2191 O O . GLY A 1 273 ? 4.807 -22.002 9.296 1.00 58.52 273 GLY A O 1
ATOM 2192 N N . GLY A 1 274 ? 3.806 -19.963 9.173 1.00 57.78 274 GLY A N 1
ATOM 2193 C CA . GLY A 1 274 ? 3.481 -19.974 7.745 1.00 55.61 274 GLY A CA 1
ATOM 2194 C C . GLY A 1 274 ? 4.713 -19.570 6.960 1.00 55.85 274 GLY A C 1
ATOM 2195 O O . GLY A 1 274 ? 4.833 -18.445 6.468 1.00 53.95 274 GLY A O 1
ATOM 2197 N N . MET B 2 1 ? -3.764 16.239 -18.873 1.00 49.14 0 MET B N 1
ATOM 2198 C CA . MET B 2 1 ? -4.894 15.695 -19.687 1.00 50.28 0 MET B CA 1
ATOM 2199 C C . MET B 2 1 ? -4.964 14.169 -19.591 1.00 48.59 0 MET B C 1
ATOM 2200 O O . MET B 2 1 ? -3.983 13.479 -19.903 1.00 50.80 0 MET B O 1
ATOM 2205 N N . ASP B 2 2 ? -6.145 13.712 -19.164 1.00 43.91 1 ASP B N 1
ATOM 2206 C CA . ASP B 2 2 ? -6.586 12.314 -18.973 1.00 38.45 1 ASP B CA 1
ATOM 2207 C C . ASP B 2 2 ? -5.611 11.390 -18.219 1.00 35.77 1 ASP B C 1
ATOM 2208 O O . ASP B 2 2 ? -4.545 11.010 -18.722 1.00 34.89 1 ASP B O 1
ATOM 2213 N N . LEU B 2 3 ? -6.028 11.046 -17.001 1.00 30.50 2 LEU B N 1
ATOM 2214 C CA . LEU B 2 3 ? -5.279 10.199 -16.066 1.00 26.02 2 LEU B CA 1
ATOM 2215 C C . LEU B 2 3 ? -6.101 8.967 -15.683 1.00 23.17 2 LEU B C 1
ATOM 2216 O O . LEU B 2 3 ? -7.302 9.061 -15.412 1.00 20.30 2 LEU B O 1
ATOM 2221 N N . THR B 2 4 ? -5.420 7.825 -15.673 1.00 20.16 3 THR B N 1
ATOM 2222 C CA . THR B 2 4 ? -6.023 6.506 -15.443 1.00 21.07 3 THR B CA 1
ATOM 2223 C C . THR B 2 4 ? -6.352 6.257 -13.958 1.00 19.70 3 THR B C 1
ATOM 2224 O O . THR B 2 4 ? -5.568 6.679 -13.108 1.00 19.49 3 THR B O 1
ATOM 2228 N N . PRO B 2 5 ? -7.499 5.609 -13.642 1.00 20.50 4 PRO B N 1
ATOM 2229 C CA . PRO B 2 5 ? -7.738 5.293 -12.218 1.00 21.10 4 PRO B CA 1
ATOM 2230 C C . PRO B 2 5 ? -6.773 4.255 -11.622 1.00 20.97 4 PRO B C 1
ATOM 2231 O O . PRO B 2 5 ? -6.416 3.272 -12.286 1.00 19.60 4 PRO B O 1
ATOM 2235 N N . LYS B 2 6 ? -6.376 4.519 -10.379 1.00 18.89 5 LYS B N 1
ATOM 2236 C CA . LYS B 2 6 ? -5.521 3.661 -9.549 1.00 20.92 5 LYS B CA 1
ATOM 2237 C C . LYS B 2 6 ? -6.522 3.004 -8.605 1.00 18.29 5 LYS B C 1
ATOM 2238 O O . LYS B 2 6 ? -7.157 3.691 -7.800 1.00 17.50 5 LYS B O 1
ATOM 2244 N N . VAL B 2 7 ? -6.654 1.682 -8.718 1.00 16.60 6 VAL B N 1
ATOM 2245 C CA . VAL B 2 7 ? -7.674 0.902 -7.996 1.00 14.91 6 VAL B CA 1
ATOM 2246 C C . VAL B 2 7 ? -7.099 -0.095 -6.982 1.00 18.68 6 VAL B C 1
ATOM 2247 O O . VAL B 2 7 ? -6.122 -0.795 -7.267 1.00 13.76 6 VAL B O 1
ATOM 2251 N N . GLN B 2 8 ? -7.740 -0.117 -5.813 1.00 16.08 7 GLN B N 1
ATOM 2252 C CA . GLN B 2 8 ? -7.460 -1.027 -4.707 1.00 17.96 7 GLN B CA 1
ATOM 2253 C C . GLN B 2 8 ? -8.768 -1.600 -4.186 1.00 17.80 7 GLN B C 1
ATOM 2254 O O . GLN B 2 8 ? -9.721 -0.853 -3.939 1.00 16.93 7 GLN B O 1
ATOM 2260 N N . VAL B 2 9 ? -8.774 -2.924 -4.035 1.00 17.61 8 VAL B N 1
ATOM 2261 C CA . VAL B 2 9 ? -9.905 -3.719 -3.537 1.00 17.18 8 VAL B CA 1
ATOM 2262 C C . VAL B 2 9 ? -9.416 -4.365 -2.243 1.00 14.83 8 VAL B C 1
ATOM 2263 O O . VAL B 2 9 ? -8.352 -4.986 -2.214 1.00 15.11 8 VAL B O 1
ATOM 2267 N N . TYR B 2 10 ? -10.227 -4.196 -1.199 1.00 15.84 9 TYR B N 1
ATOM 2268 C CA . TYR B 2 10 ? -9.936 -4.588 0.192 1.00 15.65 9 TYR B CA 1
ATOM 2269 C C . TYR B 2 10 ? -11.206 -4.681 1.042 1.00 16.23 9 TYR B C 1
ATOM 2270 O O . TYR B 2 10 ? -12.223 -4.062 0.723 1.00 16.20 9 TYR B O 1
ATOM 2279 N N . SER B 2 11 ? -11.140 -5.461 2.118 1.00 15.16 10 SER B N 1
ATOM 2280 C CA . SER B 2 11 ? -12.259 -5.618 3.046 1.00 16.65 10 SER B CA 1
ATOM 2281 C C . SER B 2 11 ? -12.050 -4.713 4.259 1.00 17.17 10 SER B C 1
ATOM 2282 O O . SER B 2 11 ? -10.903 -4.427 4.634 1.00 12.92 10 SER B O 1
ATOM 2285 N N . ARG B 2 12 ? -13.166 -4.272 4.847 1.00 14.88 11 ARG B N 1
ATOM 2286 C CA . ARG B 2 12 ? -13.163 -3.438 6.055 1.00 14.46 11 ARG B CA 1
ATOM 2287 C C . ARG B 2 12 ? -12.377 -4.113 7.189 1.00 14.71 11 ARG B C 1
ATOM 2288 O O . ARG B 2 12 ? -11.559 -3.464 7.834 1.00 16.40 11 ARG B O 1
ATOM 2296 N N . PHE B 2 13 ? -12.639 -5.402 7.390 1.00 15.48 12 PHE B N 1
ATOM 2297 C CA . PHE B 2 13 ? -12.013 -6.234 8.414 1.00 18.80 12 PHE B CA 1
ATOM 2298 C C . PHE B 2 13 ? -11.227 -7.364 7.767 1.00 17.88 12 PHE B C 1
ATOM 2299 O O . PHE B 2 13 ? -11.604 -7.753 6.658 1.00 18.00 12 PHE B O 1
ATOM 2307 N N . PRO B 2 14 ? -10.157 -7.883 8.428 1.00 19.06 13 PRO B N 1
ATOM 2308 C CA . PRO B 2 14 ? -9.520 -9.095 7.905 1.00 18.81 13 PRO B CA 1
ATOM 2309 C C . PRO B 2 14 ? -10.639 -10.143 7.832 1.00 18.41 13 PRO B C 1
ATOM 2310 O O . PRO B 2 14 ? -11.356 -10.360 8.819 1.00 22.70 13 PRO B O 1
ATOM 2314 N N . ALA B 2 15 ? -10.784 -10.757 6.661 1.00 17.88 14 ALA B N 1
ATOM 2315 C CA . ALA B 2 15 ? -11.894 -11.666 6.375 1.00 16.32 14 ALA B CA 1
ATOM 2316 C C . ALA B 2 15 ? -11.727 -13.142 6.735 1.00 18.88 14 ALA B C 1
ATOM 2317 O O . ALA B 2 15 ? -10.622 -13.669 6.822 1.00 16.99 14 ALA B O 1
ATOM 2319 N N . SER B 2 16 ? -12.872 -13.785 6.945 1.00 22.12 15 SER B N 1
ATOM 2320 C CA . SER B 2 16 ? -12.999 -15.229 7.155 1.00 22.71 15 SER B CA 1
ATOM 2321 C C . SER B 2 16 ? -14.344 -15.580 6.533 1.00 20.23 15 SER B C 1
ATOM 2322 O O . SER B 2 16 ? -15.299 -14.812 6.684 1.00 20.59 15 SER B O 1
ATOM 2325 N N . ALA B 2 17 ? -14.407 -16.719 5.842 1.00 20.99 16 ALA B N 1
ATOM 2326 C CA . ALA B 2 17 ? -15.635 -17.197 5.195 1.00 21.30 16 ALA B CA 1
ATOM 2327 C C . ALA B 2 17 ? -16.720 -17.393 6.257 1.00 23.85 16 ALA B C 1
ATOM 2328 O O . ALA B 2 17 ? -16.489 -18.086 7.250 1.00 25.80 16 ALA B O 1
ATOM 2330 N N . GLY B 2 18 ? -17.874 -16.763 6.045 1.00 24.59 17 GLY B N 1
ATOM 2331 C CA . GLY B 2 18 ? -19.015 -16.832 6.971 1.00 25.64 17 GLY B CA 1
ATOM 2332 C C . GLY B 2 18 ? -19.184 -15.717 7.989 1.00 24.26 17 GLY B C 1
ATOM 2333 O O . GLY B 2 18 ? -20.176 -15.709 8.723 1.00 24.68 17 GLY B O 1
ATOM 2334 N N . THR B 2 19 ? -18.233 -14.784 8.033 1.00 23.00 18 THR B N 1
ATOM 2335 C CA . THR B 2 19 ? -18.271 -13.641 8.951 1.00 21.64 18 THR B CA 1
ATOM 2336 C C . THR B 2 19 ? -18.579 -12.367 8.165 1.00 23.25 18 THR B C 1
ATOM 2337 O O . THR B 2 19 ? -17.925 -12.094 7.149 1.00 22.26 18 THR B O 1
ATOM 2341 N N . LYS B 2 20 ? -19.570 -11.619 8.661 1.00 22.47 19 LYS B N 1
ATOM 2342 C CA . LYS B 2 20 ? -20.037 -10.336 8.115 1.00 23.90 19 LYS B CA 1
ATOM 2343 C C . LYS B 2 20 ? -18.874 -9.357 8.016 1.00 22.58 19 LYS B C 1
ATOM 2344 O O . LYS B 2 20 ? -18.042 -9.255 8.927 1.00 21.60 19 LYS B O 1
ATOM 2350 N N . ASN B 2 21 ? -18.849 -8.660 6.881 1.00 19.89 20 ASN B N 1
ATOM 2351 C CA . ASN B 2 21 ? -17.779 -7.753 6.494 1.00 18.74 20 ASN B CA 1
ATOM 2352 C C . ASN B 2 21 ? -18.307 -6.687 5.535 1.00 19.85 20 ASN B C 1
ATOM 2353 O O . ASN B 2 21 ? -19.519 -6.590 5.318 1.00 20.67 20 ASN B O 1
ATOM 2358 N N . VAL B 2 22 ? -17.406 -5.880 4.971 1.00 18.52 21 VAL B N 1
ATOM 2359 C CA . VAL B 2 22 ? -17.722 -4.825 4.008 1.00 18.05 21 VAL B CA 1
ATOM 2360 C C . VAL B 2 22 ? -16.623 -4.900 2.949 1.00 20.28 21 VAL B C 1
ATOM 2361 O O . VAL B 2 22 ? -15.432 -4.940 3.293 1.00 17.90 21 VAL B O 1
ATOM 2365 N N . LEU B 2 23 ? -17.035 -4.928 1.682 1.00 16.67 22 LEU B N 1
ATOM 2366 C CA . LEU B 2 23 ? -16.093 -4.950 0.563 1.00 18.37 22 LEU B CA 1
ATOM 2367 C C . LEU B 2 23 ? -15.957 -3.539 0.010 1.00 17.32 22 LEU B C 1
ATOM 2368 O O . LEU B 2 23 ? -16.961 -2.872 -0.241 1.00 18.03 22 LEU B O 1
ATOM 2373 N N . ASN B 2 24 ? -14.707 -3.128 -0.171 1.00 16.96 23 ASN B N 1
ATOM 2374 C CA . ASN B 2 24 ? -14.346 -1.793 -0.643 1.00 15.97 23 ASN B CA 1
ATOM 2375 C C . ASN B 2 24 ? -13.589 -1.798 -1.948 1.00 16.01 23 ASN B C 1
ATOM 2376 O O . ASN B 2 24 ? -12.743 -2.661 -2.183 1.00 14.93 23 ASN B O 1
ATOM 2381 N N . CYS B 2 25 ? -13.919 -0.819 -2.782 1.00 17.96 24 CYS B N 1
ATOM 2382 C CA . CYS B 2 25 ? -13.199 -0.561 -4.027 1.00 19.17 24 CYS B CA 1
ATOM 2383 C C . CYS B 2 25 ? -13.010 0.938 -4.056 1.00 19.32 24 CYS B C 1
ATOM 2384 O O . CYS B 2 25 ? -13.984 1.706 -4.023 1.00 18.66 24 CYS B O 1
ATOM 2387 N N . PHE B 2 26 ? -11.736 1.309 -4.114 1.00 19.61 25 PHE B N 1
ATOM 2388 C CA . PHE B 2 26 ? -11.302 2.701 -4.117 1.00 19.63 25 PHE B CA 1
ATOM 2389 C C . PHE B 2 26 ? -10.498 2.999 -5.372 1.00 20.14 25 PHE B C 1
ATOM 2390 O O . PHE B 2 26 ? -9.478 2.354 -5.639 1.00 19.21 25 PHE B O 1
ATOM 2398 N N . ALA B 2 27 ? -10.997 3.981 -6.116 1.00 16.93 26 ALA B N 1
ATOM 2399 C CA . ALA B 2 27 ? -10.369 4.470 -7.336 1.00 17.77 26 ALA B CA 1
ATOM 2400 C C . ALA B 2 27 ? -9.886 5.883 -7.058 1.00 18.41 26 ALA B C 1
ATOM 2401 O O . ALA B 2 27 ? -10.643 6.706 -6.532 1.00 16.85 26 ALA B O 1
ATOM 2403 N N . ALA B 2 28 ? -8.630 6.137 -7.415 1.00 17.56 27 ALA B N 1
ATOM 2404 C CA . ALA B 2 28 ? -7.969 7.430 -7.215 1.00 17.57 27 ALA B CA 1
ATOM 2405 C C . ALA B 2 28 ? -7.084 7.829 -8.393 1.00 18.67 27 ALA B C 1
ATOM 2406 O O . ALA B 2 28 ? -6.821 7.009 -9.280 1.00 19.36 27 ALA B O 1
ATOM 2408 N N . GLY B 2 29 ? -6.642 9.087 -8.384 1.00 17.28 28 GLY B N 1
ATOM 2409 C CA . GLY B 2 29 ? -5.745 9.640 -9.395 1.00 17.88 28 GLY B CA 1
ATOM 2410 C C . GLY B 2 29 ? -6.282 9.866 -10.796 1.00 17.62 28 GLY B C 1
ATOM 2411 O O . GLY B 2 29 ? -5.478 10.082 -11.700 1.00 16.77 28 GLY B O 1
ATOM 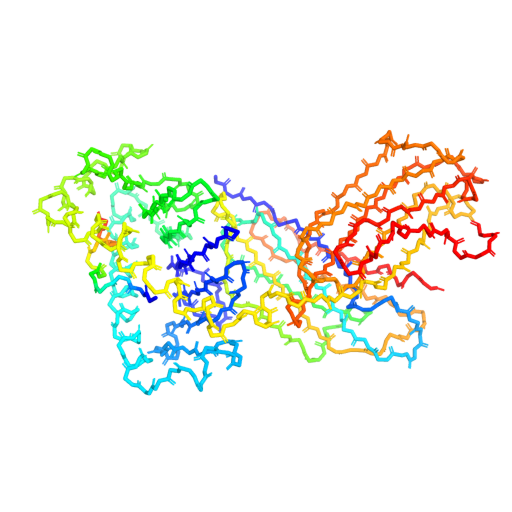2412 N N . PHE B 2 30 ? -7.602 9.838 -10.984 1.00 16.69 29 PHE B N 1
ATOM 2413 C CA . PHE B 2 30 ? -8.173 9.944 -12.340 1.00 19.44 29 PHE B CA 1
ATOM 2414 C C . PHE B 2 30 ? -8.764 11.300 -12.759 1.00 19.70 29 PHE B C 1
ATOM 2415 O O . PHE B 2 30 ? -9.140 12.133 -11.931 1.00 21.39 29 PHE B O 1
ATOM 2423 N N . HIS B 2 31 ? -8.810 11.459 -14.080 1.00 21.41 30 HIS B N 1
ATOM 2424 C CA . HIS B 2 31 ? -9.391 12.591 -14.803 1.00 22.64 30 HIS B CA 1
ATOM 2425 C C . HIS B 2 31 ? -9.804 12.099 -16.196 1.00 21.82 30 HIS B C 1
ATOM 2426 O O . HIS B 2 31 ? -8.980 11.438 -16.841 1.00 21.23 30 HIS B O 1
ATOM 2433 N N . PRO B 2 32 ? -11.043 12.405 -16.660 1.00 22.13 31 PRO B N 1
ATOM 2434 C CA . PRO B 2 32 ? -12.192 13.163 -16.122 1.00 21.81 31 PRO B CA 1
ATOM 2435 C C . PRO B 2 32 ? -12.872 12.469 -14.921 1.00 20.27 31 PRO B C 1
ATOM 2436 O O . PRO B 2 32 ? -12.599 11.293 -14.712 1.00 19.84 31 PRO B O 1
ATOM 2440 N N . PRO B 2 33 ? -13.726 13.160 -14.134 1.00 19.50 32 PRO B N 1
ATOM 2441 C CA . PRO B 2 33 ? -14.354 12.499 -12.972 1.00 17.71 32 PRO B CA 1
ATOM 2442 C C . PRO B 2 33 ? -15.372 11.383 -13.267 1.00 16.37 32 PRO B C 1
ATOM 2443 O O . PRO B 2 33 ? -15.590 10.573 -12.361 1.00 15.47 32 PRO B O 1
ATOM 2447 N N . LYS B 2 34 ? -15.968 11.324 -14.464 1.00 17.24 33 LYS B N 1
ATOM 2448 C CA . LYS B 2 34 ? -16.910 10.260 -14.853 1.00 17.99 33 LYS B CA 1
ATOM 2449 C C . LYS B 2 34 ? -16.208 8.902 -14.759 1.00 17.94 33 LYS B C 1
ATOM 2450 O O . LYS B 2 34 ? -15.161 8.685 -15.386 1.00 18.55 33 LYS B O 1
ATOM 2456 N N . ILE B 2 35 ? -16.808 8.014 -13.967 1.00 18.71 34 ILE B N 1
ATOM 2457 C CA . ILE B 2 35 ? -16.296 6.657 -13.716 1.00 19.67 34 ILE B CA 1
ATOM 2458 C C . ILE B 2 35 ? -17.438 5.704 -13.343 1.00 21.33 34 ILE B C 1
ATOM 2459 O O . ILE B 2 35 ? -18.418 6.102 -12.697 1.00 19.98 34 ILE B O 1
ATOM 2464 N N . SER B 2 36 ? -17.273 4.456 -13.776 1.00 20.40 35 SER B N 1
ATOM 2465 C CA . SER B 2 36 ? -18.173 3.359 -13.454 1.00 21.47 35 SER B CA 1
ATOM 2466 C C . SER B 2 36 ? -17.339 2.404 -12.598 1.00 22.28 35 SER B C 1
ATOM 2467 O O . SER B 2 36 ? -16.308 1.886 -13.038 1.00 18.86 35 SER B O 1
ATOM 2470 N N . ILE B 2 37 ? -17.793 2.197 -11.364 1.00 22.61 36 ILE B N 1
ATOM 2471 C CA . ILE B 2 37 ? -17.142 1.327 -10.382 1.00 24.03 36 ILE B CA 1
ATOM 2472 C C . ILE B 2 37 ? -18.214 0.330 -9.928 1.00 22.85 36 ILE B C 1
ATOM 2473 O O . ILE B 2 37 ? -19.242 0.740 -9.385 1.00 23.66 36 ILE B O 1
ATOM 2478 N N . THR B 2 38 ? -17.970 -0.963 -10.154 1.00 21.17 37 THR B N 1
ATOM 2479 C CA . THR B 2 38 ? -18.942 -2.009 -9.800 1.00 21.35 37 THR B CA 1
ATOM 2480 C C . THR B 2 38 ? -18.319 -3.170 -9.021 1.00 21.05 37 THR B C 1
ATOM 2481 O O . THR B 2 38 ? -17.415 -3.851 -9.511 1.00 22.37 37 THR B O 1
ATOM 2485 N N . LEU B 2 39 ? -18.837 -3.357 -7.808 1.00 21.09 38 LEU B N 1
ATOM 2486 C CA . LEU B 2 39 ? -18.489 -4.460 -6.913 1.00 20.45 38 LEU B CA 1
ATOM 2487 C C . LEU B 2 39 ? -19.224 -5.692 -7.421 1.00 20.08 38 LEU B C 1
ATOM 2488 O O . LEU B 2 39 ? -20.437 -5.648 -7.635 1.00 18.60 38 LEU B O 1
ATOM 2493 N N . MET B 2 40 ? -18.466 -6.769 -7.609 1.00 20.26 39 MET B N 1
ATOM 2494 C CA . MET B 2 40 ? -18.976 -8.024 -8.155 1.00 21.77 39 MET B CA 1
ATOM 2495 C C . MET B 2 40 ? -18.618 -9.278 -7.363 1.00 22.18 39 MET B C 1
ATOM 2496 O O . MET B 2 40 ? -17.515 -9.380 -6.827 1.00 20.05 39 MET B O 1
ATOM 2501 N N . LYS B 2 41 ? -19.574 -10.203 -7.314 1.00 21.17 40 LYS B N 1
ATOM 2502 C CA . LYS B 2 41 ? -19.412 -11.535 -6.739 1.00 23.34 40 LYS B CA 1
ATOM 2503 C C . LYS B 2 41 ? -19.616 -12.483 -7.920 1.00 22.42 40 LYS B C 1
ATOM 2504 O O . LYS B 2 41 ? -20.708 -12.517 -8.496 1.00 24.36 40 LYS B O 1
ATOM 2510 N N . ASP B 2 42 ? -18.557 -13.226 -8.246 1.00 23.60 41 ASP B N 1
ATOM 2511 C CA . ASP B 2 42 ? -18.464 -14.194 -9.362 1.00 27.86 41 ASP B CA 1
ATOM 2512 C C . ASP B 2 42 ? -18.968 -13.591 -10.696 1.00 30.22 41 ASP B C 1
ATOM 2513 O O . ASP B 2 42 ? -19.697 -14.238 -11.465 1.00 31.19 41 ASP B O 1
ATOM 2518 N N . GLY B 2 43 ? -18.563 -12.340 -10.937 1.00 28.07 42 GLY B N 1
ATOM 2519 C CA . GLY B 2 43 ? -18.912 -11.548 -12.125 1.00 26.72 42 GLY B CA 1
ATOM 2520 C C . GLY B 2 43 ? -20.285 -10.896 -12.178 1.00 23.22 42 GLY B C 1
ATOM 2521 O O . GLY B 2 43 ? -20.612 -10.266 -13.187 1.00 23.45 42 GLY B O 1
ATOM 2522 N N . VAL B 2 44 ? -21.062 -11.051 -11.104 1.00 26.20 43 VAL B N 1
ATOM 2523 C CA . VAL B 2 44 ? -22.420 -10.518 -10.914 1.00 24.43 43 VAL B CA 1
ATOM 2524 C C . VAL B 2 44 ? -22.371 -9.325 -9.938 1.00 26.09 43 VAL B C 1
ATOM 2525 O O . VAL B 2 44 ? -21.775 -9.492 -8.865 1.00 25.51 43 VAL B O 1
ATOM 2529 N N . PRO B 2 45 ? -22.974 -8.154 -10.282 1.00 24.66 44 PRO B N 1
ATOM 2530 C CA . PRO B 2 45 ? -23.003 -6.998 -9.366 1.00 25.79 44 PRO B CA 1
ATOM 2531 C C . PRO B 2 45 ? -23.677 -7.252 -8.008 1.00 25.41 44 PRO B C 1
ATOM 2532 O O . PRO B 2 45 ? -24.787 -7.793 -7.946 1.00 22.77 44 PRO B O 1
ATOM 2536 N N . MET B 2 46 ? -22.970 -6.853 -6.950 1.00 22.93 45 MET B N 1
ATOM 2537 C CA . MET B 2 46 ? -23.381 -6.992 -5.544 1.00 21.93 45 MET B CA 1
ATOM 2538 C C . MET B 2 46 ? -24.459 -5.973 -5.176 1.00 24.41 45 MET B C 1
ATOM 2539 O O . MET B 2 46 ? -24.404 -4.824 -5.620 1.00 20.17 45 MET B O 1
ATOM 2544 N N . GLU B 2 47 ? -25.407 -6.425 -4.354 1.00 26.68 46 GLU B N 1
ATOM 2545 C CA . GLU B 2 47 ? -26.640 -5.699 -3.984 1.00 36.52 46 GLU B CA 1
ATOM 2546 C C . GLU B 2 47 ? -26.533 -4.339 -3.257 1.00 36.37 46 GLU B C 1
ATOM 2547 O O . GLU B 2 47 ? -26.875 -3.333 -3.886 1.00 44.23 46 GLU B O 1
ATOM 2553 N N . GLY B 2 48 ? -26.076 -4.271 -2.005 1.00 35.54 47 GLY B N 1
ATOM 2554 C CA . GLY B 2 48 ? -26.100 -3.008 -1.243 1.00 32.56 47 GLY B CA 1
ATOM 2555 C C . GLY B 2 48 ? -25.034 -1.938 -1.378 1.00 29.21 47 GLY B C 1
ATOM 2556 O O . GLY B 2 48 ? -24.704 -1.294 -0.376 1.00 29.21 47 GLY B O 1
ATOM 2557 N N . ALA B 2 49 ? -24.520 -1.753 -2.594 1.00 26.29 48 ALA B N 1
ATOM 2558 C CA . ALA B 2 49 ? -23.419 -0.819 -2.899 1.00 24.26 48 ALA B CA 1
ATOM 2559 C C . ALA B 2 49 ? -23.737 0.654 -2.639 1.00 26.73 48 ALA B C 1
ATOM 2560 O O . ALA B 2 49 ? -24.773 1.170 -3.067 1.00 28.55 48 ALA B O 1
ATOM 2562 N N . GLN B 2 50 ? -22.813 1.295 -1.927 1.00 26.47 49 GLN B N 1
ATOM 2563 C CA . GLN B 2 50 ? -22.867 2.715 -1.572 1.00 28.21 49 GLN B CA 1
ATOM 2564 C C . GLN B 2 50 ? -21.680 3.417 -2.217 1.00 26.66 49 GLN B C 1
ATOM 2565 O O . GLN B 2 50 ? -20.550 2.931 -2.154 1.00 22.28 49 GLN B O 1
ATOM 2571 N N . TYR B 2 51 ? -21.969 4.562 -2.825 1.00 27.67 50 TYR B N 1
ATOM 2572 C CA . TYR B 2 51 ? -21.016 5.367 -3.588 1.00 30.11 50 TYR B CA 1
ATOM 2573 C C . TYR B 2 51 ? -20.710 6.673 -2.865 1.00 31.31 50 TYR B C 1
ATOM 2574 O O . TYR B 2 51 ? -21.644 7.385 -2.474 1.00 33.69 50 TYR B O 1
ATOM 2583 N N . SER B 2 52 ? -19.417 6.965 -2.690 1.00 29.95 51 SER B N 1
ATOM 2584 C CA . SER B 2 52 ? -18.954 8.210 -2.056 1.00 28.07 51 SER B CA 1
ATOM 2585 C C . SER B 2 52 ? -19.228 9.356 -3.028 1.00 30.14 51 SER B C 1
ATOM 2586 O O . SER B 2 52 ? -19.210 9.162 -4.251 1.00 29.35 51 SER B O 1
ATOM 2589 N N . ASP B 2 53 ? -19.490 10.533 -2.461 1.00 31.31 52 ASP B N 1
ATOM 2590 C CA . ASP B 2 53 ? -19.759 11.761 -3.212 1.00 32.11 52 ASP B CA 1
ATOM 2591 C C . ASP B 2 53 ? -18.443 12.210 -3.840 1.00 31.56 52 ASP B C 1
ATOM 2592 O O . ASP B 2 53 ? -17.392 12.060 -3.206 1.00 31.27 52 ASP B O 1
ATOM 2597 N N . MET B 2 54 ? -18.518 12.744 -5.060 1.00 30.10 53 MET B N 1
ATOM 2598 C CA . MET B 2 54 ? -17.350 13.174 -5.844 1.00 31.35 53 MET B CA 1
ATOM 2599 C C . MET B 2 54 ? -16.438 14.103 -5.031 1.00 29.92 53 MET B C 1
ATOM 2600 O O . MET B 2 54 ? -16.870 15.137 -4.509 1.00 30.54 53 MET B O 1
ATOM 2605 N N . SER B 2 55 ? -15.183 13.666 -4.952 1.00 25.52 54 SER B N 1
ATOM 2606 C CA . SER B 2 55 ? -14.092 14.285 -4.207 1.00 23.16 54 SER B CA 1
ATOM 2607 C C . SER B 2 55 ? -12.785 14.191 -4.999 1.00 20.92 54 SER B C 1
ATOM 2608 O O . SER B 2 55 ? -12.652 13.368 -5.909 1.00 19.16 54 SER B O 1
ATOM 2611 N N . PHE B 2 56 ? -11.834 15.049 -4.642 1.00 18.82 55 PHE B N 1
ATOM 2612 C CA . PHE B 2 56 ? -10.517 15.106 -5.281 1.00 19.84 55 PHE B CA 1
ATOM 2613 C C . PHE B 2 56 ? -9.404 15.455 -4.284 1.00 18.91 55 PHE B C 1
ATOM 2614 O O . PHE B 2 56 ? -9.680 15.971 -3.194 1.00 20.16 55 PHE B O 1
ATOM 2622 N N . ASN B 2 57 ? -8.166 15.170 -4.688 1.00 21.44 56 ASN B N 1
ATOM 2623 C CA . ASN B 2 57 ? -6.962 15.392 -3.873 1.00 24.81 56 ASN B CA 1
ATOM 2624 C C . ASN B 2 57 ? -6.186 16.661 -4.239 1.00 27.12 56 ASN B C 1
ATOM 2625 O O . ASN B 2 57 ? -6.616 17.386 -5.147 1.00 26.80 56 ASN B O 1
ATOM 2630 N N . ASP B 2 58 ? -5.071 16.925 -3.548 1.00 29.55 57 ASP B N 1
ATOM 2631 C CA . ASP B 2 58 ? -4.248 18.148 -3.721 1.00 31.39 57 ASP B CA 1
ATOM 2632 C C . ASP B 2 58 ? -3.675 18.409 -5.135 1.00 30.64 57 ASP B C 1
ATOM 2633 O O . ASP B 2 58 ? -3.301 19.549 -5.431 1.00 31.14 57 ASP B O 1
ATOM 2638 N N . ASP B 2 59 ? -3.616 17.372 -5.974 1.00 29.31 58 ASP B N 1
ATOM 2639 C CA . ASP B 2 59 ? -3.163 17.449 -7.371 1.00 27.69 58 ASP B CA 1
ATOM 2640 C C . ASP B 2 59 ? -4.342 17.532 -8.373 1.00 24.72 58 ASP B C 1
ATOM 2641 O O . ASP B 2 59 ? -4.158 17.339 -9.584 1.00 23.78 58 ASP B O 1
ATOM 2646 N N . TRP B 2 60 ? -5.537 17.811 -7.843 1.00 21.67 59 TRP B N 1
ATOM 2647 C CA . TRP B 2 60 ? -6.839 17.972 -8.538 1.00 19.44 59 TRP B CA 1
ATOM 2648 C C . TRP B 2 60 ? -7.465 16.665 -9.073 1.00 20.23 59 TRP B C 1
ATOM 2649 O O . TRP B 2 60 ? -8.584 16.690 -9.601 1.00 22.40 59 TRP B O 1
ATOM 2660 N N . THR B 2 61 ? -6.762 15.539 -8.933 1.00 19.38 60 THR B N 1
ATOM 2661 C CA . THR B 2 61 ? -7.213 14.230 -9.430 1.00 17.28 60 THR B CA 1
ATOM 2662 C C . THR B 2 61 ? -8.327 13.687 -8.538 1.00 18.19 60 THR B C 1
ATOM 2663 O O . THR B 2 61 ? -8.241 13.809 -7.318 1.00 16.00 60 THR B O 1
ATOM 2667 N N . PHE B 2 62 ? -9.338 13.097 -9.176 1.00 15.45 61 PHE B N 1
ATOM 2668 C CA . PHE B 2 62 ? -10.552 12.584 -8.540 1.00 18.60 61 PHE B CA 1
ATOM 2669 C C . PHE B 2 62 ? -10.412 11.226 -7.855 1.00 20.91 61 PHE B C 1
ATOM 2670 O O . PHE B 2 62 ? -9.566 10.413 -8.230 1.00 17.56 61 PHE B O 1
ATOM 2678 N N . GLN B 2 63 ? -11.262 11.021 -6.850 1.00 17.77 62 GLN B N 1
ATOM 2679 C CA . GLN B 2 63 ? -11.296 9.779 -6.077 1.00 19.68 62 GLN B CA 1
ATOM 2680 C C . GLN B 2 63 ? -12.728 9.380 -5.711 1.00 19.11 62 GLN B C 1
ATOM 2681 O O . GLN B 2 63 ? -13.580 10.246 -5.522 1.00 18.89 62 GLN B O 1
ATOM 2687 N N . ARG B 2 64 ? -12.964 8.076 -5.615 1.00 17.03 63 ARG B N 1
ATOM 2688 C CA . ARG B 2 64 ? -14.250 7.514 -5.208 1.00 19.99 63 ARG B CA 1
ATOM 2689 C C . ARG B 2 64 ? -14.076 6.167 -4.522 1.00 16.98 63 ARG B C 1
ATOM 2690 O O . ARG B 2 64 ? -13.325 5.312 -4.999 1.00 19.16 63 ARG B O 1
ATOM 2698 N N . LEU B 2 65 ? -14.792 6.037 -3.406 1.00 14.52 64 LEU B N 1
ATOM 2699 C CA . LEU B 2 65 ? -14.933 4.807 -2.649 1.00 13.53 64 LEU B CA 1
ATOM 2700 C C . LEU B 2 65 ? -16.328 4.256 -2.928 1.00 15.35 64 LEU B C 1
ATOM 2701 O O . LEU B 2 65 ? -17.329 4.988 -2.931 1.00 13.49 64 LEU B O 1
ATOM 2706 N N . VAL B 2 66 ? -16.357 2.949 -3.160 1.00 14.92 65 VAL B N 1
ATOM 2707 C CA . VAL B 2 66 ? -17.581 2.173 -3.340 1.00 16.51 65 VAL B CA 1
ATOM 2708 C C . VAL B 2 66 ? -17.480 1.075 -2.281 1.00 16.90 65 VAL B C 1
ATOM 2709 O O . VAL B 2 66 ? -16.430 0.429 -2.182 1.00 14.86 65 VAL B O 1
ATOM 2713 N N . HIS B 2 67 ? -18.554 0.886 -1.510 1.00 15.71 66 HIS B N 1
ATOM 2714 C CA . HIS B 2 67 ? -18.590 -0.148 -0.463 1.00 18.38 66 HIS B CA 1
ATOM 2715 C C . HIS B 2 67 ? -19.954 -0.828 -0.327 1.00 19.84 66 HIS B C 1
ATOM 2716 O O . HIS B 2 67 ? -20.996 -0.222 -0.596 1.00 19.16 66 HIS B O 1
ATOM 2723 N N . ALA B 2 68 ? -19.906 -2.093 0.088 1.00 19.74 67 ALA B N 1
ATOM 2724 C CA . ALA B 2 68 ? -21.090 -2.927 0.291 1.00 22.27 67 ALA B CA 1
ATOM 2725 C C . ALA B 2 68 ? -20.881 -3.997 1.349 1.00 21.09 67 ALA B C 1
ATOM 2726 O O . ALA B 2 68 ? -19.856 -4.701 1.331 1.00 18.99 67 ALA B O 1
ATOM 2728 N N . ASP B 2 69 ? -21.870 -4.089 2.242 1.00 20.04 68 ASP B N 1
ATOM 2729 C CA . ASP B 2 69 ? -21.962 -5.110 3.288 1.00 23.31 68 ASP B CA 1
ATOM 2730 C C . ASP B 2 69 ? -22.004 -6.468 2.599 1.00 22.63 68 ASP B C 1
ATOM 2731 O O . ASP B 2 69 ? -22.721 -6.619 1.601 1.00 23.83 68 ASP B O 1
ATOM 2736 N N . PHE B 2 70 ? -21.239 -7.432 3.111 1.00 23.85 69 PHE B N 1
ATOM 2737 C CA . PHE B 2 70 ? -21.218 -8.795 2.559 1.00 23.20 69 PHE B CA 1
ATOM 2738 C C . PHE B 2 70 ? -20.679 -9.791 3.573 1.00 24.12 69 PHE B C 1
ATOM 2739 O O . PHE B 2 70 ? -19.976 -9.424 4.518 1.00 22.69 69 PHE B O 1
ATOM 2747 N N . THR B 2 71 ? -21.037 -11.047 3.331 1.00 24.94 70 THR B N 1
ATOM 2748 C CA . THR B 2 71 ? -20.579 -12.184 4.102 1.00 23.66 70 THR B CA 1
ATOM 2749 C C . THR B 2 71 ? -19.804 -12.981 3.045 1.00 23.10 70 THR B C 1
ATOM 2750 O O . THR B 2 71 ? -20.455 -13.646 2.236 1.00 25.17 70 THR B O 1
ATOM 2754 N N . PRO B 2 72 ? -18.445 -12.902 3.028 1.00 23.76 71 PRO B N 1
ATOM 2755 C CA . PRO B 2 72 ? -17.660 -13.678 2.055 1.00 22.17 71 PRO B CA 1
ATOM 2756 C C . PRO B 2 72 ? -17.861 -15.182 2.186 1.00 22.87 71 PRO B C 1
ATOM 2757 O O . PRO B 2 72 ? -17.910 -15.717 3.296 1.00 22.37 71 PRO B O 1
ATOM 2761 N N . SER B 2 73 ? -17.991 -15.824 1.030 1.00 23.29 72 SER B N 1
ATOM 2762 C CA . SER B 2 73 ? -18.111 -17.272 0.954 1.00 25.57 72 SER B CA 1
ATOM 2763 C C . SER B 2 73 ? -16.823 -17.789 0.332 1.00 26.08 72 SER B C 1
ATOM 2764 O O . SER B 2 73 ? -16.257 -17.154 -0.568 1.00 28.01 72 SER B O 1
ATOM 2767 N N . SER B 2 74 ? -16.387 -18.938 0.844 1.00 26.81 73 SER B N 1
ATOM 2768 C CA . SER B 2 74 ? -15.196 -19.655 0.380 1.00 28.70 73 SER B CA 1
ATOM 2769 C C . SER B 2 74 ? -15.445 -20.160 -1.039 1.00 29.18 73 SER B C 1
ATOM 2770 O O . SER B 2 74 ? -16.524 -20.681 -1.331 1.00 31.65 73 SER B O 1
ATOM 2773 N N . GLY B 2 75 ? -14.445 -19.988 -1.900 1.00 28.11 74 GLY B N 1
ATOM 2774 C CA . GLY B 2 75 ? -14.525 -20.383 -3.309 1.00 31.08 74 GLY B CA 1
ATOM 2775 C C . GLY B 2 75 ? -15.042 -19.339 -4.286 1.00 29.62 74 GLY B C 1
ATOM 2776 O O . GLY B 2 75 ? -14.835 -19.486 -5.493 1.00 33.67 74 GLY B O 1
ATOM 2777 N N . SER B 2 76 ? -15.708 -18.306 -3.771 1.00 29.48 75 SER B N 1
ATOM 2778 C CA . SER B 2 76 ? -16.234 -17.193 -4.561 1.00 28.15 75 SER B CA 1
ATOM 2779 C C . SER B 2 76 ? -15.143 -16.187 -4.887 1.00 26.57 75 SER B C 1
ATOM 2780 O O . SER B 2 76 ? -14.286 -15.921 -4.042 1.00 26.07 75 SER B O 1
ATOM 2783 N N . THR B 2 77 ? -15.194 -15.650 -6.106 1.00 27.11 76 THR B N 1
ATOM 2784 C CA . THR B 2 77 ? -14.285 -14.600 -6.567 1.00 26.49 76 THR B CA 1
ATOM 2785 C C . THR B 2 77 ? -15.046 -13.277 -6.442 1.00 26.05 76 THR B C 1
ATOM 2786 O O . THR B 2 77 ? -16.128 -13.114 -7.013 1.00 26.09 76 THR B O 1
ATOM 2790 N N . TYR B 2 78 ? -14.455 -12.358 -5.683 1.00 21.77 77 TYR B N 1
ATOM 2791 C CA . TYR B 2 78 ? -14.982 -11.007 -5.486 1.00 19.98 77 TYR B CA 1
ATOM 2792 C C . TYR B 2 78 ? -14.047 -10.107 -6.268 1.00 20.98 77 TYR B C 1
ATOM 2793 O O . TYR B 2 78 ? -12.829 -10.321 -6.295 1.00 18.10 77 TYR B O 1
ATOM 2802 N N . ALA B 2 79 ? -14.659 -9.111 -6.899 1.00 20.81 78 ALA B N 1
ATOM 2803 C CA . ALA B 2 79 ? -13.973 -8.197 -7.799 1.00 21.17 78 ALA B CA 1
ATOM 2804 C C . ALA B 2 79 ? -14.605 -6.815 -7.904 1.00 22.73 78 ALA B C 1
ATOM 2805 O O . ALA B 2 79 ? -15.761 -6.611 -7.512 1.00 21.07 78 ALA B O 1
ATOM 2807 N N . CYS B 2 80 ? -13.808 -5.892 -8.441 1.00 19.67 79 CYS B N 1
ATOM 2808 C CA . CYS B 2 80 ? -14.232 -4.535 -8.739 1.00 22.91 79 CYS B CA 1
ATOM 2809 C C . CYS B 2 80 ? -13.937 -4.263 -10.214 1.00 20.89 79 CYS B C 1
ATOM 2810 O O . CYS B 2 80 ? -12.778 -4.306 -10.640 1.00 20.88 79 CYS B O 1
ATOM 2813 N N . LYS B 2 81 ? -15.015 -3.993 -10.948 1.00 22.21 80 LYS B N 1
ATOM 2814 C CA . LYS B 2 81 ? -15.026 -3.672 -12.376 1.00 24.14 80 LYS B CA 1
ATOM 2815 C C . LYS B 2 81 ? -15.011 -2.151 -12.519 1.00 20.84 80 LYS B C 1
ATOM 2816 O O . LYS B 2 81 ? -15.923 -1.471 -12.045 1.00 20.38 80 LYS B O 1
ATOM 2822 N N . VAL B 2 82 ? -13.968 -1.647 -13.172 1.00 20.29 81 VAL B N 1
ATOM 2823 C CA . VAL B 2 82 ? -13.748 -0.211 -13.384 1.00 20.36 81 VAL B CA 1
ATOM 2824 C C . VAL B 2 82 ? -13.726 0.112 -14.881 1.00 22.23 81 VAL B C 1
ATOM 2825 O O . VAL B 2 82 ? -12.984 -0.499 -15.650 1.00 21.18 81 VAL B O 1
ATOM 2829 N N . GLU B 2 83 ? -14.560 1.083 -15.244 1.00 24.80 82 GLU B N 1
ATOM 2830 C CA . GLU B 2 83 ? -14.707 1.615 -16.598 1.00 24.74 82 GLU B CA 1
ATOM 2831 C C . GLU B 2 83 ? -14.444 3.111 -16.501 1.00 23.36 82 GLU B C 1
ATOM 2832 O O . GLU B 2 83 ? -15.044 3.818 -15.675 1.00 21.98 82 GLU B O 1
ATOM 2838 N N . HIS B 2 84 ? -13.533 3.555 -17.363 1.00 21.53 83 HIS B N 1
ATOM 2839 C CA . HIS B 2 84 ? -13.087 4.940 -17.475 1.00 24.49 83 HIS B CA 1
ATOM 2840 C C . HIS B 2 84 ? -12.649 5.213 -18.914 1.00 25.17 83 HIS B C 1
ATOM 2841 O O . HIS B 2 84 ? -12.155 4.285 -19.560 1.00 24.55 83 HIS B O 1
ATOM 2848 N N . GLU B 2 85 ? -12.823 6.451 -19.396 1.00 27.84 84 GLU B N 1
ATOM 2849 C CA . GLU B 2 85 ? -12.508 6.852 -20.794 1.00 30.14 84 GLU B CA 1
ATOM 2850 C C . GLU B 2 85 ? -11.028 6.646 -21.206 1.00 29.59 84 GLU B C 1
ATOM 2851 O O . GLU B 2 85 ? -10.753 6.494 -22.401 1.00 32.03 84 GLU B O 1
ATOM 2857 N N . THR B 2 86 ? -10.112 6.654 -20.232 1.00 29.08 85 THR B N 1
ATOM 2858 C CA . THR B 2 86 ? -8.669 6.426 -20.425 1.00 27.05 85 THR B CA 1
ATOM 2859 C C . THR B 2 86 ? -8.327 4.958 -20.710 1.00 29.42 85 THR B C 1
ATOM 2860 O O . THR B 2 86 ? -7.236 4.651 -21.206 1.00 32.03 85 THR B O 1
ATOM 2864 N N . LEU B 2 87 ? -9.273 4.078 -20.384 1.00 30.20 86 LEU B N 1
ATOM 2865 C CA . LEU B 2 87 ? -9.157 2.631 -20.501 1.00 31.82 86 LEU B CA 1
ATOM 2866 C C . LEU B 2 87 ? -9.905 2.135 -21.732 1.00 33.58 86 LEU B C 1
ATOM 2867 O O . LEU B 2 87 ? -11.065 2.496 -21.971 1.00 33.03 86 LEU B O 1
ATOM 2872 N N . LYS B 2 88 ? -9.191 1.301 -22.484 1.00 36.41 87 LYS B N 1
ATOM 2873 C CA . LYS B 2 88 ? -9.624 0.663 -23.733 1.00 38.59 87 LYS B CA 1
ATOM 2874 C C . LYS B 2 88 ? -10.857 -0.226 -23.570 1.00 37.25 87 LYS B C 1
ATOM 2875 O O . LYS B 2 88 ? -11.742 -0.245 -24.431 1.00 38.91 87 LYS B O 1
ATOM 2881 N N . GLU B 2 89 ? -10.872 -0.941 -22.447 1.00 35.11 88 GLU B N 1
ATOM 2882 C CA . GLU B 2 89 ? -11.878 -1.907 -22.007 1.00 35.16 88 GLU B CA 1
ATOM 2883 C C . GLU B 2 89 ? -12.004 -1.882 -20.471 1.00 31.98 88 GLU B C 1
ATOM 2884 O O . GLU B 2 89 ? -11.043 -1.416 -19.837 1.00 30.05 88 GLU B O 1
ATOM 2890 N N . PRO B 2 90 ? -13.137 -2.352 -19.873 1.00 29.98 89 PRO B N 1
ATOM 2891 C CA . PRO B 2 90 ? -13.221 -2.449 -18.405 1.00 30.16 89 PRO B CA 1
ATOM 2892 C C . PRO B 2 90 ? -12.055 -3.216 -17.769 1.00 29.28 89 PRO B C 1
ATOM 2893 O O . PRO B 2 90 ? -11.617 -4.231 -18.322 1.00 30.87 89 PRO B O 1
ATOM 2897 N N . GLN B 2 91 ? -11.567 -2.720 -16.634 1.00 28.85 90 GLN B N 1
ATOM 2898 C CA . GLN B 2 91 ? -10.482 -3.346 -15.867 1.00 28.24 90 GLN B CA 1
ATOM 2899 C C . GLN B 2 91 ? -11.103 -4.002 -14.640 1.00 26.36 90 GLN B C 1
ATOM 2900 O O . GLN B 2 91 ? -11.898 -3.368 -13.934 1.00 26.15 90 GLN B O 1
ATOM 2906 N N . VAL B 2 92 ? -10.737 -5.260 -14.400 1.00 25.14 91 VAL B N 1
ATOM 2907 C CA . VAL B 2 92 ? -11.293 -6.053 -13.289 1.00 24.01 91 VAL B CA 1
ATOM 2908 C C . VAL B 2 92 ? -10.188 -6.345 -12.266 1.00 25.07 91 VAL B C 1
ATOM 2909 O O . VAL B 2 92 ? -9.168 -6.980 -12.576 1.00 23.52 91 VAL B O 1
ATOM 2913 N N . TYR B 2 93 ? -10.443 -5.860 -11.051 1.00 24.07 92 TYR B N 1
ATOM 2914 C CA . TYR B 2 93 ? -9.535 -5.957 -9.908 1.00 23.05 92 TYR B CA 1
ATOM 2915 C C . TYR B 2 93 ? -10.101 -6.932 -8.882 1.00 20.47 92 TYR B C 1
ATOM 2916 O O . TYR B 2 93 ? -11.058 -6.620 -8.171 1.00 20.69 92 TYR B O 1
ATOM 2925 N N . LYS B 2 94 ? -9.484 -8.108 -8.837 1.00 18.74 93 LYS B N 1
ATOM 2926 C CA . LYS B 2 94 ? -9.863 -9.217 -7.959 1.00 21.20 93 LYS B CA 1
ATOM 2927 C C . LYS B 2 94 ? -9.471 -8.945 -6.508 1.00 19.76 93 LYS B C 1
ATOM 2928 O O . LYS B 2 94 ? -8.361 -8.475 -6.228 1.00 20.20 93 LYS B O 1
ATOM 2934 N N . TRP B 2 95 ? -10.400 -9.245 -5.606 1.00 16.13 94 TRP B N 1
ATOM 2935 C CA . TRP B 2 95 ? -10.164 -9.171 -4.169 1.00 17.32 94 TRP B CA 1
ATOM 2936 C C . TRP B 2 95 ? -9.421 -10.437 -3.744 1.00 18.88 94 TRP B C 1
ATOM 2937 O O . TRP B 2 95 ? -9.773 -11.544 -4.162 1.00 20.41 94 TRP B O 1
ATOM 2948 N N . ASP B 2 96 ? -8.398 -10.222 -2.921 1.00 19.28 95 ASP B N 1
ATOM 2949 C CA . ASP B 2 96 ? -7.602 -11.260 -2.288 1.00 21.57 95 ASP B CA 1
ATOM 2950 C C . ASP B 2 96 ? -8.299 -11.484 -0.940 1.00 19.20 95 ASP B C 1
ATOM 2951 O O . ASP B 2 96 ? -8.219 -10.607 -0.076 1.00 19.43 95 ASP B O 1
ATOM 2956 N N . PRO B 2 97 ? -8.985 -12.633 -0.748 1.00 20.39 96 PRO B N 1
ATOM 2957 C CA . PRO B 2 97 ? -9.690 -12.885 0.520 1.00 20.70 96 PRO B CA 1
ATOM 2958 C C . PRO B 2 97 ? -8.762 -13.006 1.733 1.00 18.69 96 PRO B C 1
ATOM 2959 O O . PRO B 2 97 ? -9.173 -12.659 2.839 1.00 19.93 96 PRO B O 1
ATOM 2963 N N . GLU B 2 98 ? -7.538 -13.486 1.493 1.00 18.25 97 GLU B N 1
ATOM 2964 C CA . GLU B 2 98 ? -6.471 -13.709 2.491 1.00 21.15 97 GLU B CA 1
ATOM 2965 C C . GLU B 2 98 ? -6.909 -14.682 3.605 1.00 22.11 97 GLU B C 1
ATOM 2966 O O . GLU B 2 98 ? -6.652 -14.479 4.795 1.00 21.55 97 GLU B O 1
ATOM 2972 N N . PHE B 2 99 ? -7.585 -15.743 3.166 1.00 24.26 98 PHE B N 1
ATOM 2973 C CA . PHE B 2 99 ? -7.987 -16.888 4.003 1.00 27.87 98 PHE B CA 1
ATOM 2974 C C . PHE B 2 99 ? -7.942 -18.145 3.129 1.00 29.16 98 PHE B C 1
ATOM 2975 O O . PHE B 2 99 ? -7.892 -19.244 3.680 1.00 32.01 98 PHE B O 1
ATOM 2984 N N . GLY C 3 1 ? -17.207 27.410 7.918 1.00 20.14 1 GLY C N 1
ATOM 2985 C CA . GLY C 3 1 ? -18.239 27.881 6.961 1.00 18.79 1 GLY C CA 1
ATOM 2986 C C . GLY C 3 1 ? -17.580 28.377 5.695 1.00 18.83 1 GLY C C 1
ATOM 2987 O O . GLY C 3 1 ? -16.414 28.792 5.702 1.00 22.60 1 GLY C O 1
ATOM 2988 N N . HIS C 3 2 ? -18.355 28.312 4.613 1.00 19.56 2 HIS C N 1
ATOM 2989 C CA . HIS C 3 2 ? -17.984 28.851 3.315 1.00 18.17 2 HIS C CA 1
ATOM 2990 C C . HIS C 3 2 ? -17.904 30.370 3.420 1.00 20.50 2 HIS C C 1
ATOM 2991 O O . HIS C 3 2 ? -18.593 30.964 4.260 1.00 22.57 2 HIS C O 1
ATOM 2998 N N . ALA C 3 3 ? -17.068 30.982 2.581 1.00 19.22 3 ALA C N 1
ATOM 2999 C CA . ALA C 3 3 ? -16.977 32.434 2.479 1.00 20.16 3 ALA C CA 1
ATOM 3000 C C . ALA C 3 3 ? -18.310 32.907 1.924 1.00 22.62 3 ALA C C 1
ATOM 3001 O O . ALA C 3 3 ? -18.865 32.282 1.021 1.00 21.79 3 ALA C O 1
ATOM 3003 N N . GLU C 3 4 ? -18.823 34.004 2.471 1.00 24.19 4 GLU C N 1
ATOM 3004 C CA . GLU C 3 4 ? -20.116 34.539 2.043 1.00 23.11 4 GLU C CA 1
ATOM 3005 C C . GLU C 3 4 ? -20.058 34.951 0.570 1.00 20.75 4 GLU C C 1
ATOM 3006 O O . GLU C 3 4 ? -21.035 34.752 -0.167 1.00 22.31 4 GLU C O 1
ATOM 3012 N N . GLU C 3 5 ? -18.908 35.500 0.168 1.00 17.53 5 GLU C N 1
ATOM 3013 C CA . GLU C 3 5 ? -18.698 35.986 -1.190 1.00 17.09 5 GLU C CA 1
ATOM 3014 C C . GLU C 3 5 ? -18.368 34.884 -2.223 1.00 18.85 5 GLU C C 1
ATOM 3015 O O . GLU C 3 5 ? -17.201 34.647 -2.573 1.00 19.62 5 GLU C O 1
ATOM 3021 N N . TYR C 3 6 ? -19.428 34.232 -2.705 1.00 17.05 6 TYR C N 1
ATOM 3022 C CA . TYR C 3 6 ? -19.343 33.227 -3.778 1.00 18.09 6 TYR C CA 1
ATOM 3023 C C . TYR C 3 6 ? -18.911 33.852 -5.115 1.00 18.37 6 TYR C C 1
ATOM 3024 O O . TYR C 3 6 ? -18.506 33.125 -6.027 1.00 18.16 6 TYR C O 1
ATOM 3033 N N . GLY C 3 7 ? -19.004 35.183 -5.212 1.00 16.90 7 GLY C N 1
ATOM 3034 C CA . GLY C 3 7 ? -18.545 35.980 -6.350 1.00 16.31 7 GLY C CA 1
ATOM 3035 C C . GLY C 3 7 ? -17.037 35.883 -6.545 1.00 17.39 7 GLY C C 1
ATOM 3036 O O . GLY C 3 7 ? -16.565 36.108 -7.656 1.00 17.92 7 GLY C O 1
ATOM 3037 N N . ALA C 3 8 ? -16.287 35.555 -5.489 1.00 15.46 8 ALA C N 1
ATOM 3038 C CA . ALA C 3 8 ? -14.834 35.335 -5.545 1.00 18.45 8 ALA C CA 1
ATOM 3039 C C . ALA C 3 8 ? -14.455 34.052 -6.324 1.00 17.81 8 ALA C C 1
ATOM 3040 O O . ALA C 3 8 ? -13.269 33.740 -6.471 1.00 17.70 8 ALA C O 1
ATOM 3042 N N . GLU C 3 9 ? -15.468 33.326 -6.810 1.00 18.38 9 GLU C N 1
ATOM 3043 C CA . GLU C 3 9 ? -15.327 32.141 -7.669 1.00 16.93 9 GLU C CA 1
ATOM 3044 C C . GLU C 3 9 ? -15.555 32.454 -9.160 1.00 17.83 9 GLU C C 1
ATOM 3045 O O . GLU C 3 9 ? -15.580 31.535 -9.987 1.00 17.02 9 GLU C O 1
ATOM 3051 N N . THR C 3 10 ? -15.717 33.744 -9.467 1.00 17.78 10 THR C N 1
ATOM 3052 C CA . THR C 3 10 ? -15.875 34.304 -10.805 1.00 23.17 10 THR C CA 1
ATOM 3053 C C . THR C 3 10 ? -14.613 34.094 -11.642 1.00 22.14 10 THR C C 1
ATOM 3054 O O . THR C 3 10 ? -13.528 34.545 -11.260 1.00 20.86 10 THR C O 1
ATOM 3058 N N . LEU C 3 11 ? -14.800 33.410 -12.770 1.00 21.26 11 LEU C N 1
ATOM 3059 C CA . LEU C 3 11 ? -13.733 33.159 -13.749 1.00 20.50 11 LEU C CA 1
ATOM 3060 C C . LEU C 3 11 ? -14.050 33.891 -15.058 1.00 23.78 11 LEU C C 1
ATOM 3061 O O . LEU C 3 11 ? -13.161 34.407 -15.748 1.00 24.55 11 LEU C O 1
#

Radius of gyration: 22.81 Å; Cα contacts (8 Å, |Δi|>4): 868; chains: 3; bounding box: 47×67×52 Å

Solvent-accessible surface area: 18496 Å² total; per-residue (Å²): 179,67,33,38,0,57,1,11,11,1,0,4,73,47,17,12,122,92,65,25,62,0,5,0,2,0,38,0,49,48,27,62,0,0,7,0,25,15,112,62,78,133,5,54,53,100,32,152,19,0,31,108,67,29,84,136,138,16,26,74,76,0,10,128,10,0,34,11,2,5,80,45,1,142,90,2,15,52,26,0,81,144,62,53,134,50,140,42,64,35,19,1,1,0,0,26,5,0,0,12,14,34,141,122,53,73,43,130,16,56,8,46,0,0,2,11,21,102,74,0,2,35,17,64,44,70,84,67,40,0,72,32,60,42,109,59,0,52,65,1,55,173,107,0,70,161,42,55,47,18,141,44,8,80,97,12,1,60,91,53,0,16,117,40,0,134,125,0,25,95,57,1,128,82,81,22,55,62,164,64,163,11,90,28,51,6,42,7,138,126,48,153,10,15,56,53,0,11,0,14,0,6,3,0,9,36,127,100,28,84,22,29,2,12,33,101,55,48,104,96,60,141,85,42,134,71,26,32,48,3,31,5,41,86,27,3,23,0,3,72,10,17,4,77,6,121,71,58,28,2,100,84,12,55,0,78,0,61,14,48,15,16,122,137,58,12,88,60,58,27,158,117,70,35,183,63,78,61,7,109,19,35,13,1,4,25,76,27,3,50,48,60,80,175,9,26,0,0,0,14,0,21,16,0,12,7,1,92,15,50,4,33,2,12,82,85,52,101,91,30,184,50,30,105,110,42,45,6,12,15,60,151,88,17,14,0,39,10,12,0,34,1,115,20,66,1,44,84,86,21,70,4,5,0,72,0,74,14,108,40,34,179,99,60,65,79,77,153,13,65,46,12,87,0,8,26,125,93,90,8,5,9,19,1

Organism: Gallus gallus (NCBI:txid9031)

Nearest PDB structures (foldseek):
  7wbi-assembly1_B  TM=1.005E+00  e=8.979E-17  Gallus gallus
  4l3c-assembly7_N  TM=9.679E-01  e=2.381E-12  Homo sapiens
  5yxu-assembly1_H  TM=9.681E-01  e=2.649E-12  Homo sapiens
  2p5w-assembly1_B  TM=9.620E-01  e=3.109E-12  Homo sapiens
  2f54-assembly2_G  TM=9.581E-01  e=4.281E-12  Homo sapiens

Secondary structure (DSSP, 8-state):
--EEEEEEEEEES---TT--SEEEEEEETTEEEEEEETTT-S-EE-STTTTTSS-HHHHHHHHHHHHHHHHHHHHHHHHHHHHTT--SS--EEEEEEEEEE-TTS-EEEEEEEEETTEEEEEEETTTTEEEESSGGGHHHHHHHHHTT-HHHHHHIIIIIHHHHHHHHHHHHHHHHT--BPPEEEEEEESSTT-SEEEEEEEEEBSS--EEEEEETTEEE-TTEEEEEEEE-TTS-EEEEEEEE--TT-GGGEEEEEE-TT-SS-EEE-STTT-/--B--EEEEEESS---TTS-EEEEEEEEEEBSS--EEEEEETTEE-TT-EEPPPEE-TTS-EEEEEEEEE---TT--EEEEEE-TTSSS-EEEE-----/---S-GGGG--

CATH classification: 3.30.500.10 (+1 more: 2.60.40.10)

Foldseek 3Di:
DKKWKKKKKKAKPDPDDPAFRIKIWIDIRNDTFWIDGPVVLWIDGDDPLVPVLDDPVVRVVVSVVVNVVNVVQVVVQVVLCVLVVHDDDIKMKMWMWAKMCDPVRDIDTWTFIDIRNHGAWIADLPVLFIDGPDPSNVVVRVVVVVVVCSVVRNCCRVPVRVVVSVSSCVSCVPVLVDWDFWDKAWAADDDVTAFKIKIKTHFTPDQDKDKFKAFQRHTDPPQKDKPHWDDDPVGGIMIMMMHGDDPPRQQRMWIWMDDPNDPDIDIDGHPPPD/DWDDWDKDWDWPDLADAQDKTKIKIKTKQGPPQDKDKFKDKQNHGDDAKDKDDWDHDPVRIIMIMIMDIDRDHPPIWIWMWMDDPSDPDIDIGIDDSVD/DDDPPPVVVPD